Protein AF-A0A7W9MVB7-F1 (afdb_monomer_lite)

pLDDT: mean 80.75, std 17.67, range [24.3, 97.44]

InterPro domains:
  IPR011712 Signal transduction histidine kinase, subgroup 3, dimerisation and phosphoacceptor domain [PF07730] (460-493)

Radius of gyration: 47.75 Å; chains: 1; bounding box: 126×85×131 Å

Organism: NCBI:txid1540520

Foldseek 3Di:
DLVLLVLLVVLLVLLVVLLVLLVVLCVQQVHDCPVLVLLNCLLNVQSVLLNVLCVVPSPANLSSLSSVLSSLSSVVSSVVSVVVSVLSPNDDDDLLVCLLCQQLPLVNLLSLLQSLQCPDRRDGPDPVCPVLNVLLVVLSVVLSVLSSQDPQARDPPRRVDDRPDHHDDPVVVVVSVVSVVVNVVSSVVSNVSLVVCCVVDDPLRVLLSLLLLLLVLLVVLLVLQQLLCCLQPVHRDDRSVVSVSSSSNSNSVSSSCSSVDRPDPPSLVVSLVSVLVSVLSSVLSVQLSVQSVVLCVVPNSPDPVSNVVSVVVSVVVSVVVSVVSVVVSCVPRDQLLVLLLVLLVVQVVCVVVVNHDLLCNQVSNCVSNVWVPKFKFFDAPPDPATAGLVRHHDDDDWDFQDDPNDGGIIIDTPPSPSRNVSSPSSNVSSNVSNVVVNVVVVVVVVVVVVVVVVVVVVVVVVVVVVCCVVVVVVLVVLLVVLVVVLVVVVVVPDDDSPVSVLVSDPPVVVVVVVVVVPPPDDDDDDPDDDDDDDDDDDDDDDDDDDDDDDDDDDDDDD

Structure (mmCIF, N/CA/C/O backbone):
data_AF-A0A7W9MVB7-F1
#
_entry.id   AF-A0A7W9MVB7-F1
#
loop_
_atom_site.group_PDB
_atom_site.id
_atom_site.type_symbol
_atom_site.label_atom_id
_atom_site.label_alt_id
_atom_site.label_comp_id
_atom_site.label_asym_id
_atom_site.label_entity_id
_atom_site.label_seq_id
_atom_site.pdbx_PDB_ins_code
_atom_site.Cartn_x
_atom_site.Cartn_y
_atom_site.Cartn_z
_atom_site.occupancy
_atom_site.B_iso_or_equiv
_atom_site.auth_seq_id
_atom_site.auth_comp_id
_atom_site.auth_asym_id
_atom_site.auth_atom_id
_atom_site.pdbx_PDB_model_num
ATOM 1 N N . MET A 1 1 ? -18.226 20.638 -13.261 1.00 55.53 1 MET A N 1
ATOM 2 C CA . MET A 1 1 ? -17.568 20.115 -14.479 1.00 55.53 1 MET A CA 1
ATOM 3 C C . MET A 1 1 ? -17.072 18.697 -14.207 1.00 55.53 1 MET A C 1
ATOM 5 O O . MET A 1 1 ? -16.467 18.491 -13.164 1.00 55.53 1 MET A O 1
ATOM 9 N N . ARG A 1 2 ? -17.380 17.729 -15.085 1.00 82.00 2 ARG A N 1
ATOM 10 C CA . ARG A 1 2 ? -17.002 16.299 -14.972 1.00 82.00 2 ARG A CA 1
ATOM 11 C C . ARG A 1 2 ? -15.711 15.960 -15.741 1.00 82.00 2 ARG A C 1
ATOM 13 O O . ARG A 1 2 ? -15.520 14.825 -16.162 1.00 82.00 2 ARG A O 1
ATOM 20 N N . TRP A 1 3 ? -14.831 16.941 -15.945 1.00 90.12 3 TRP A N 1
ATOM 21 C CA . TRP A 1 3 ? -13.591 16.739 -16.699 1.00 90.12 3 TRP A CA 1
ATOM 22 C C . TRP A 1 3 ? -12.686 15.617 -16.136 1.00 90.12 3 TRP A C 1
ATOM 24 O O . TRP A 1 3 ? -12.119 14.901 -16.958 1.00 90.12 3 TRP A O 1
ATOM 34 N N . PRO A 1 4 ? -12.600 15.357 -14.804 1.00 91.12 4 PRO A N 1
ATOM 35 C CA . PRO A 1 4 ? -11.771 14.261 -14.292 1.00 91.12 4 PRO A CA 1
ATOM 36 C C . PRO A 1 4 ? -12.286 12.888 -14.725 1.00 91.12 4 PRO A C 1
ATOM 38 O O . PRO A 1 4 ? -11.505 11.998 -15.038 1.00 91.12 4 PRO A O 1
ATOM 41 N N . TRP A 1 5 ? -13.609 12.724 -14.797 1.00 92.25 5 TRP A N 1
ATOM 42 C CA . TRP A 1 5 ? -14.219 11.484 -15.269 1.00 92.25 5 TRP A CA 1
ATOM 43 C C . TRP A 1 5 ? -13.936 11.243 -16.756 1.00 92.25 5 TRP A C 1
ATOM 45 O O . TRP A 1 5 ? -13.545 10.141 -17.128 1.00 92.25 5 TRP A O 1
ATOM 55 N N . GLY A 1 6 ? -14.054 12.281 -17.593 1.00 93.00 6 GLY A N 1
ATOM 56 C CA . GLY A 1 6 ? -13.692 12.187 -19.012 1.00 93.00 6 GLY A CA 1
ATOM 57 C C . GLY A 1 6 ? -12.218 11.818 -19.215 1.00 93.00 6 GLY A C 1
ATOM 58 O O . GLY A 1 6 ? -11.915 10.935 -20.015 1.00 93.00 6 GLY A O 1
ATOM 59 N N . LEU A 1 7 ? -11.314 12.421 -18.431 1.00 94.06 7 LEU A N 1
ATOM 60 C CA . LEU A 1 7 ? -9.886 12.083 -18.440 1.00 94.06 7 LEU A CA 1
ATOM 61 C C . LEU A 1 7 ? -9.647 10.619 -18.039 1.00 94.06 7 LEU A C 1
ATOM 63 O O . LEU A 1 7 ? -8.871 9.928 -18.695 1.00 94.06 7 LEU A O 1
ATOM 67 N N . ALA A 1 8 ? -10.326 10.130 -16.997 1.00 95.38 8 ALA A N 1
ATOM 68 C CA . ALA A 1 8 ? -10.195 8.751 -16.531 1.00 95.38 8 ALA A CA 1
ATOM 69 C C . ALA A 1 8 ? -10.656 7.731 -17.587 1.00 95.38 8 ALA A C 1
ATOM 71 O O . ALA A 1 8 ? -9.977 6.733 -17.818 1.00 95.38 8 ALA A O 1
ATOM 72 N N . VAL A 1 9 ? -11.774 7.997 -18.272 1.00 96.06 9 VAL A N 1
ATOM 73 C CA . VAL A 1 9 ? -12.261 7.147 -19.373 1.00 96.06 9 VAL A CA 1
ATOM 74 C C . VAL A 1 9 ? -11.279 7.167 -20.544 1.00 96.06 9 VAL A C 1
ATOM 76 O O . VAL A 1 9 ? -10.880 6.106 -21.012 1.00 96.06 9 VAL A O 1
ATOM 79 N N . GLY A 1 10 ? -10.837 8.352 -20.978 1.00 96.00 10 GLY A N 1
ATOM 80 C CA . GLY A 1 10 ? -9.895 8.484 -22.093 1.00 96.00 10 GLY A CA 1
ATOM 81 C C . GLY A 1 10 ? -8.556 7.790 -21.829 1.00 96.00 10 GLY A C 1
ATOM 82 O O . GLY A 1 10 ? -8.069 7.042 -22.670 1.00 96.00 10 GLY A O 1
ATOM 83 N N . THR A 1 11 ? -7.991 7.966 -20.633 1.00 95.56 11 THR A N 1
ATOM 84 C CA . THR A 1 11 ? -6.738 7.297 -20.230 1.00 95.56 11 THR A CA 1
ATOM 85 C C . THR A 1 11 ? -6.905 5.786 -20.058 1.00 95.56 11 THR A C 1
ATOM 87 O O . THR A 1 11 ? -5.993 5.042 -20.398 1.00 95.56 11 THR A O 1
ATOM 90 N N . SER A 1 12 ? -8.069 5.303 -19.610 1.00 96.31 12 SER A N 1
ATOM 91 C CA . SER A 1 12 ? -8.345 3.858 -19.536 1.00 96.31 12 SER A CA 1
ATOM 92 C C . SER A 1 12 ? -8.486 3.221 -20.921 1.00 96.31 12 SER A C 1
ATOM 94 O O . SER A 1 12 ? -8.005 2.112 -21.138 1.00 96.31 12 SER A O 1
ATOM 96 N N . LEU A 1 13 ? -9.111 3.924 -21.872 1.00 97.31 13 LEU A N 1
ATOM 97 C CA . LEU A 1 13 ? -9.153 3.487 -23.269 1.00 97.31 13 LEU A CA 1
ATOM 98 C C . LEU A 1 13 ? -7.745 3.446 -23.863 1.00 97.31 13 LEU A C 1
ATOM 100 O O . LEU A 1 13 ? -7.401 2.453 -24.493 1.00 97.31 13 LEU A O 1
ATOM 104 N N . LEU A 1 14 ? -6.918 4.462 -23.582 1.00 96.75 14 LEU A N 1
ATOM 105 C CA . LEU A 1 14 ? -5.518 4.498 -24.004 1.00 96.75 14 LEU A CA 1
ATOM 106 C C . LEU A 1 14 ? -4.740 3.275 -23.495 1.00 96.75 14 LEU A C 1
ATOM 108 O O . LEU A 1 14 ? -4.077 2.616 -24.295 1.00 96.75 14 LEU A O 1
ATOM 112 N N . VAL A 1 15 ? -4.879 2.938 -22.204 1.00 97.44 15 VAL A N 1
ATOM 113 C CA . VAL A 1 15 ? -4.306 1.716 -21.609 1.00 97.44 15 VAL A CA 1
ATOM 114 C C . VAL A 1 15 ? -4.737 0.490 -22.404 1.00 97.44 15 VAL A C 1
ATOM 116 O O . VAL A 1 15 ? -3.882 -0.267 -22.849 1.00 97.44 15 VAL A O 1
ATOM 119 N N . ALA A 1 16 ? -6.040 0.309 -22.635 1.00 97.12 16 ALA A N 1
ATOM 120 C CA . ALA A 1 16 ? -6.545 -0.847 -23.370 1.00 97.12 16 ALA A CA 1
ATOM 121 C C . ALA A 1 16 ? -5.936 -0.944 -24.781 1.00 97.12 16 ALA A C 1
ATOM 123 O O . ALA A 1 16 ? -5.462 -2.011 -25.162 1.00 97.12 16 ALA A O 1
ATOM 124 N N . THR A 1 17 ? -5.864 0.164 -25.526 1.00 97.25 17 THR A N 1
ATOM 125 C CA . THR A 1 17 ? -5.210 0.188 -26.847 1.00 97.25 17 THR A CA 1
ATOM 126 C C . THR A 1 17 ? -3.721 -0.141 -26.788 1.00 97.25 17 THR A C 1
ATOM 128 O O . THR A 1 17 ? -3.251 -0.907 -27.624 1.00 97.25 17 THR A O 1
ATOM 131 N N . MET A 1 18 ? -2.977 0.388 -25.810 1.00 96.75 18 MET A N 1
ATOM 132 C CA . MET A 1 18 ? -1.547 0.094 -25.652 1.00 96.75 18 MET A CA 1
ATOM 133 C C . MET A 1 18 ? -1.307 -1.382 -25.325 1.00 96.75 18 MET A C 1
ATOM 135 O O . MET A 1 18 ? -0.406 -1.995 -25.891 1.00 96.75 18 MET A O 1
ATOM 139 N N . LEU A 1 19 ? -2.134 -1.972 -24.456 1.00 96.31 19 LEU A N 1
ATOM 140 C CA . LEU A 1 19 ? -2.012 -3.380 -24.080 1.00 96.31 19 LEU A CA 1
ATOM 141 C C . LEU A 1 19 ? -2.378 -4.321 -25.233 1.00 96.31 19 LEU A C 1
ATOM 143 O O . LEU A 1 19 ? -1.674 -5.300 -25.463 1.00 96.31 19 LEU A O 1
ATOM 147 N N . VAL A 1 20 ? -3.439 -4.014 -25.988 1.00 96.75 20 VAL A N 1
ATOM 148 C CA . VAL A 1 20 ? -3.816 -4.791 -27.181 1.00 96.75 20 VAL A CA 1
ATOM 149 C C . VAL A 1 20 ? -2.742 -4.675 -28.263 1.00 96.75 20 VAL A C 1
ATOM 151 O O . VAL A 1 20 ? -2.352 -5.688 -28.836 1.00 96.75 20 VAL A O 1
ATOM 154 N N . GLY A 1 21 ? -2.225 -3.467 -28.510 1.00 95.31 21 GLY A N 1
ATOM 155 C CA . GLY A 1 21 ? -1.154 -3.236 -29.480 1.00 95.31 21 GLY A CA 1
ATOM 156 C C . GLY A 1 21 ? 0.145 -3.955 -29.110 1.00 95.31 21 GLY A C 1
ATOM 157 O O . GLY A 1 21 ? 0.718 -4.641 -29.950 1.00 95.31 21 GLY A O 1
ATOM 158 N N . GLY A 1 22 ? 0.571 -3.866 -27.846 1.00 94.38 22 GLY A N 1
ATOM 159 C CA . GLY A 1 22 ? 1.747 -4.584 -27.347 1.00 94.38 22 GLY A CA 1
ATOM 160 C C . GLY A 1 22 ? 1.578 -6.104 -27.405 1.00 94.38 22 GLY A C 1
ATOM 161 O O . GLY A 1 22 ? 2.477 -6.804 -27.856 1.00 94.38 22 GLY A O 1
ATOM 162 N N . GLY A 1 23 ? 0.402 -6.623 -27.036 1.00 94.44 23 GLY A N 1
ATOM 163 C CA . GLY A 1 23 ? 0.100 -8.054 -27.129 1.00 94.44 23 GLY A CA 1
ATOM 164 C C . GLY A 1 23 ? 0.088 -8.573 -28.568 1.00 94.44 23 GLY A C 1
ATOM 165 O O . GLY A 1 23 ? 0.631 -9.639 -28.843 1.00 94.44 23 GLY A O 1
ATOM 166 N N . TRP A 1 24 ? -0.481 -7.806 -29.501 1.00 95.38 24 TRP A N 1
ATOM 167 C CA . TRP A 1 24 ? -0.430 -8.136 -30.925 1.00 95.38 24 TRP A CA 1
ATOM 168 C C . TRP A 1 24 ? 1.010 -8.147 -31.448 1.00 95.38 24 TRP A C 1
ATOM 170 O O . TRP A 1 24 ? 1.389 -9.073 -32.160 1.00 95.38 24 TRP A O 1
ATOM 180 N N . LEU A 1 25 ? 1.824 -7.164 -31.050 1.00 94.00 25 LEU A N 1
ATOM 181 C CA . LEU A 1 25 ? 3.214 -7.066 -31.485 1.00 94.00 25 LEU A CA 1
ATOM 182 C C . LEU A 1 25 ? 4.082 -8.211 -30.944 1.00 94.00 25 LEU A C 1
ATOM 184 O O . LEU A 1 25 ? 4.885 -8.755 -31.694 1.00 94.00 25 LEU A O 1
ATOM 188 N N . LEU A 1 26 ? 3.875 -8.627 -29.690 1.00 94.06 26 LEU A N 1
ATOM 189 C CA . LEU A 1 26 ? 4.528 -9.812 -29.118 1.00 94.06 26 LEU A CA 1
ATOM 190 C C . LEU A 1 26 ? 4.260 -11.073 -29.942 1.00 94.06 26 LEU A C 1
ATOM 192 O O . LEU A 1 26 ? 5.184 -11.834 -30.212 1.00 94.06 26 LEU A O 1
ATOM 196 N N . LEU A 1 27 ? 3.001 -11.281 -30.345 1.00 93.19 27 LEU A N 1
ATOM 197 C CA . LEU A 1 27 ? 2.604 -12.424 -31.169 1.00 93.19 27 LEU A CA 1
ATOM 198 C C . LEU A 1 27 ? 3.176 -12.326 -32.587 1.00 93.19 27 LEU A C 1
ATOM 200 O O . LEU A 1 27 ? 3.601 -13.331 -33.145 1.00 93.19 27 LEU A O 1
ATOM 204 N N . ALA A 1 28 ? 3.190 -11.126 -33.168 1.00 92.62 28 ALA A N 1
ATOM 205 C CA . ALA A 1 28 ? 3.712 -10.898 -34.512 1.00 92.62 28 ALA A CA 1
ATOM 206 C C . ALA A 1 28 ? 5.237 -11.075 -34.597 1.00 92.62 28 ALA A C 1
ATOM 208 O O . ALA A 1 28 ? 5.741 -11.476 -35.642 1.00 92.62 28 ALA A O 1
ATOM 209 N N . ALA A 1 29 ? 5.959 -10.772 -33.515 1.00 91.88 29 ALA A N 1
ATOM 210 C CA . ALA A 1 29 ? 7.416 -10.846 -33.443 1.00 91.88 29 ALA A CA 1
ATOM 211 C C . ALA A 1 29 ? 7.956 -12.136 -32.793 1.00 91.88 29 ALA A C 1
ATOM 213 O O . ALA A 1 29 ? 9.167 -12.255 -32.635 1.00 91.88 29 ALA A O 1
ATOM 214 N N . ASP A 1 30 ? 7.081 -13.080 -32.424 1.00 92.00 30 ASP A N 1
ATOM 215 C CA . ASP A 1 30 ? 7.424 -14.347 -31.753 1.00 92.00 30 ASP A CA 1
ATOM 216 C C . ASP A 1 30 ? 8.292 -14.161 -30.487 1.00 92.00 30 ASP A C 1
ATOM 218 O O . ASP A 1 30 ? 9.294 -14.837 -30.258 1.00 92.00 30 ASP A O 1
ATOM 222 N N . LEU A 1 31 ? 7.917 -13.178 -29.660 1.00 91.00 31 LEU A N 1
ATOM 223 C CA . LEU A 1 31 ? 8.665 -12.773 -28.467 1.00 91.00 31 LEU A CA 1
ATOM 224 C C . LEU A 1 31 ? 8.105 -13.400 -27.183 1.00 91.00 31 LEU A C 1
ATOM 226 O O . LEU A 1 31 ? 6.899 -13.612 -27.025 1.00 91.00 31 LEU A O 1
ATOM 230 N N . SER A 1 32 ? 8.971 -13.610 -26.187 1.00 89.62 32 SER A N 1
ATOM 231 C CA . SER A 1 32 ? 8.540 -14.071 -24.864 1.00 89.62 32 SER A CA 1
ATOM 232 C C . SER A 1 32 ? 7.741 -12.988 -24.125 1.00 89.62 32 SER A C 1
ATOM 234 O O . SER A 1 32 ? 8.264 -11.929 -23.790 1.00 89.62 32 SER A O 1
ATOM 236 N N . GLY A 1 33 ? 6.476 -13.265 -23.805 1.00 86.00 33 GLY A N 1
ATOM 237 C CA . GLY A 1 33 ? 5.560 -12.272 -23.225 1.00 86.00 33 GLY A CA 1
ATOM 238 C C . GLY A 1 33 ? 5.519 -12.186 -21.694 1.00 86.00 33 GLY A C 1
ATOM 239 O O . GLY A 1 33 ? 4.659 -11.488 -21.164 1.00 86.00 33 GLY A O 1
ATOM 240 N N . GLY A 1 34 ? 6.382 -12.898 -20.958 1.00 85.25 34 GLY A N 1
ATOM 241 C CA . GLY A 1 34 ? 6.262 -13.042 -19.497 1.00 85.25 34 GLY A CA 1
ATOM 242 C C . GLY A 1 34 ? 6.309 -11.714 -18.728 1.00 85.25 34 GLY A C 1
ATOM 243 O O . GLY A 1 34 ? 5.407 -11.413 -17.943 1.00 85.25 34 GLY A O 1
ATOM 244 N N . ALA A 1 35 ? 7.328 -10.889 -18.990 1.00 84.25 35 ALA A N 1
ATOM 245 C CA . ALA A 1 35 ? 7.481 -9.578 -18.352 1.00 84.25 35 ALA A CA 1
ATOM 246 C C . ALA A 1 35 ? 6.354 -8.608 -18.748 1.00 84.25 35 ALA A C 1
ATOM 248 O O . ALA A 1 35 ? 5.779 -7.928 -17.891 1.00 84.25 35 ALA A O 1
ATOM 249 N N . PHE A 1 36 ? 5.982 -8.601 -20.033 1.00 92.06 36 PHE A N 1
ATOM 250 C CA . PHE A 1 36 ? 4.872 -7.795 -20.533 1.00 92.06 36 PHE A CA 1
ATOM 251 C C . PHE A 1 36 ? 3.548 -8.181 -19.877 1.00 92.06 36 PHE A C 1
ATOM 253 O O . PHE A 1 36 ? 2.833 -7.298 -19.421 1.00 92.06 36 PHE A O 1
ATOM 260 N N . ALA A 1 37 ? 3.227 -9.472 -19.762 1.00 91.56 37 ALA A N 1
ATOM 261 C CA . ALA A 1 37 ? 1.985 -9.933 -19.147 1.00 91.56 37 ALA A CA 1
ATOM 262 C C . ALA A 1 37 ? 1.851 -9.454 -17.690 1.00 91.56 37 ALA A C 1
ATOM 264 O O . ALA A 1 37 ? 0.780 -8.996 -17.287 1.00 91.56 37 ALA A O 1
ATOM 265 N N . GLY A 1 38 ? 2.945 -9.491 -16.919 1.00 90.06 38 GLY A N 1
ATOM 266 C CA . GLY A 1 38 ? 2.981 -8.978 -15.548 1.00 90.06 38 GLY A CA 1
ATOM 267 C C . GLY A 1 38 ? 2.706 -7.473 -15.470 1.00 90.06 38 GLY A C 1
ATOM 268 O O . GLY A 1 38 ? 1.813 -7.039 -14.738 1.00 90.06 38 GLY A O 1
ATOM 269 N N . LEU A 1 39 ? 3.422 -6.665 -16.258 1.00 91.00 39 LEU A N 1
ATOM 270 C CA . LEU A 1 39 ? 3.223 -5.211 -16.287 1.00 91.00 39 LEU A CA 1
ATOM 271 C C . LEU A 1 39 ? 1.871 -4.808 -16.896 1.00 91.00 39 LEU A C 1
ATOM 273 O O . LEU A 1 39 ? 1.253 -3.855 -16.424 1.00 91.00 39 LEU A O 1
ATOM 277 N N . ALA A 1 40 ? 1.373 -5.548 -17.887 1.00 93.75 40 ALA A N 1
ATOM 278 C CA . ALA A 1 40 ? 0.058 -5.359 -18.490 1.00 93.75 40 ALA A CA 1
ATOM 279 C C . ALA A 1 40 ? -1.065 -5.609 -17.477 1.00 93.75 40 ALA A C 1
ATOM 281 O O . ALA A 1 40 ? -2.006 -4.816 -17.392 1.00 93.75 40 ALA A O 1
ATOM 282 N N . ALA A 1 41 ? -0.945 -6.662 -16.661 1.00 94.69 41 ALA A N 1
ATOM 283 C CA . ALA A 1 41 ? -1.879 -6.935 -15.573 1.00 94.69 41 ALA A CA 1
ATOM 284 C C . ALA A 1 41 ? -1.879 -5.801 -14.535 1.00 94.69 41 ALA A C 1
ATOM 286 O O . ALA A 1 41 ? -2.948 -5.354 -14.113 1.00 94.69 41 ALA A O 1
ATOM 287 N N . VAL A 1 42 ? -0.699 -5.282 -14.173 1.00 94.50 42 VAL A N 1
ATOM 288 C CA . VAL A 1 42 ? -0.571 -4.117 -13.282 1.00 94.50 42 VAL A CA 1
ATOM 289 C C . VAL A 1 42 ? -1.229 -2.882 -13.901 1.00 94.50 42 VAL A C 1
ATOM 291 O O . VAL A 1 42 ? -2.091 -2.271 -13.273 1.00 94.50 42 VAL A O 1
ATOM 294 N N . ALA A 1 43 ? -0.882 -2.530 -15.139 1.00 96.19 43 ALA A N 1
ATOM 295 C CA . ALA A 1 43 ? -1.422 -1.364 -15.832 1.00 96.19 43 ALA A CA 1
ATOM 296 C C . ALA A 1 43 ? -2.952 -1.418 -15.970 1.00 96.19 43 ALA A C 1
ATOM 298 O O . ALA A 1 43 ? -3.641 -0.447 -15.645 1.00 96.19 43 ALA A O 1
ATOM 299 N N . GLY A 1 44 ? -3.489 -2.568 -16.393 1.00 96.50 44 GLY A N 1
ATOM 300 C CA . GLY A 1 44 ? -4.926 -2.806 -16.501 1.00 96.50 44 GLY A CA 1
ATOM 301 C C . GLY A 1 44 ? -5.629 -2.740 -15.144 1.00 96.50 44 GLY A C 1
ATOM 302 O O . GLY A 1 44 ? -6.649 -2.064 -15.013 1.00 96.50 44 GLY A O 1
ATOM 303 N N . GLY A 1 45 ? -5.052 -3.358 -14.109 1.00 96.12 45 GLY A N 1
ATOM 304 C CA . GLY A 1 45 ? -5.572 -3.295 -12.741 1.00 96.12 45 GLY A CA 1
ATOM 305 C C . GLY A 1 45 ? -5.640 -1.863 -12.204 1.00 96.12 45 GLY A C 1
ATOM 306 O O . GLY A 1 45 ? -6.663 -1.456 -11.651 1.00 96.12 45 GLY A O 1
ATOM 307 N N . LEU A 1 46 ? -4.594 -1.063 -12.431 1.00 95.88 46 LEU A N 1
ATOM 308 C CA . LEU A 1 46 ? -4.554 0.351 -12.049 1.00 95.88 46 LEU A CA 1
ATOM 309 C C . LEU A 1 46 ? -5.572 1.201 -12.822 1.00 95.88 46 LEU A C 1
ATOM 311 O O . LEU A 1 46 ? -6.226 2.056 -12.223 1.00 95.88 46 LEU A O 1
ATOM 315 N N . ALA A 1 47 ? -5.756 0.945 -14.120 1.00 96.44 47 ALA A N 1
ATOM 316 C CA . ALA A 1 47 ? -6.775 1.615 -14.926 1.00 96.44 47 ALA A CA 1
ATOM 317 C C . ALA A 1 47 ? -8.195 1.300 -14.426 1.00 96.44 47 ALA A C 1
ATOM 319 O O . ALA A 1 47 ? -9.003 2.210 -14.236 1.00 96.44 47 ALA A O 1
ATOM 320 N N . VAL A 1 48 ? -8.486 0.031 -14.121 1.00 96.62 48 VAL A N 1
ATOM 321 C CA . VAL A 1 48 ? -9.776 -0.385 -13.548 1.00 96.62 48 VAL A CA 1
ATOM 322 C C . VAL A 1 48 ? -10.001 0.259 -12.179 1.00 96.62 48 VAL A C 1
ATOM 324 O O . VAL A 1 48 ? -11.064 0.837 -11.944 1.00 96.62 48 VAL A O 1
ATOM 327 N N . LEU A 1 49 ? -9.003 0.226 -11.289 1.00 95.06 49 LEU A N 1
ATOM 328 C CA . LEU A 1 49 ? -9.073 0.876 -9.976 1.00 95.06 49 LEU A CA 1
ATOM 329 C C . LEU A 1 49 ? -9.328 2.384 -10.102 1.00 95.06 49 LEU A C 1
ATOM 331 O O . LEU A 1 49 ? -10.217 2.918 -9.435 1.00 95.06 49 LEU A O 1
ATOM 335 N N . GLY A 1 50 ? -8.597 3.071 -10.982 1.00 94.81 50 GLY A N 1
ATOM 336 C CA . GLY A 1 50 ? -8.777 4.499 -11.229 1.00 94.81 50 GLY A CA 1
ATOM 337 C C . GLY A 1 50 ? -10.159 4.838 -11.792 1.00 94.81 50 GLY A C 1
ATOM 338 O O . GLY A 1 50 ? -10.790 5.794 -11.335 1.00 94.81 50 GLY A O 1
ATOM 339 N N . LEU A 1 51 ? -10.687 4.015 -12.704 1.00 95.44 51 LEU A N 1
ATOM 340 C CA . LEU A 1 51 ? -12.028 4.177 -13.264 1.00 95.44 51 LEU A CA 1
ATOM 341 C C . LEU A 1 51 ? -13.125 3.964 -12.208 1.00 95.44 51 LEU A C 1
ATOM 343 O O . LEU A 1 51 ? -14.098 4.720 -12.175 1.00 95.44 51 LEU A O 1
ATOM 347 N N . LEU A 1 52 ? -12.961 2.984 -11.312 1.00 94.94 52 LEU A N 1
ATOM 348 C CA . LEU A 1 52 ? -13.869 2.755 -10.182 1.00 94.94 52 LEU A CA 1
ATOM 349 C C . LEU A 1 52 ? -13.897 3.960 -9.233 1.00 94.94 52 LEU A C 1
ATOM 351 O O . LEU A 1 52 ? -14.978 4.430 -8.863 1.00 94.94 52 LEU A O 1
ATOM 355 N N . VAL A 1 53 ? -12.724 4.501 -8.889 1.00 93.31 53 VAL A N 1
ATOM 356 C CA . VAL A 1 53 ? -12.600 5.712 -8.062 1.00 93.31 53 VAL A CA 1
ATOM 357 C C . VAL A 1 53 ? -13.240 6.915 -8.761 1.00 93.31 53 VAL A C 1
ATOM 359 O O . VAL A 1 53 ? -14.062 7.605 -8.159 1.00 93.31 53 VAL A O 1
ATOM 362 N N . ALA A 1 54 ? -12.945 7.137 -10.045 1.00 94.00 54 ALA A N 1
ATOM 363 C CA . ALA A 1 54 ? -13.505 8.241 -10.826 1.00 94.00 54 ALA A CA 1
ATOM 364 C C . ALA A 1 54 ? -15.027 8.125 -11.026 1.00 94.00 54 ALA A C 1
ATOM 366 O O . ALA A 1 54 ? -15.718 9.138 -11.121 1.00 94.00 54 ALA A O 1
ATOM 367 N N . ARG A 1 55 ? -15.578 6.905 -11.076 1.00 93.81 55 ARG A N 1
ATOM 368 C CA . ARG A 1 55 ? -17.029 6.673 -11.150 1.00 93.81 55 ARG A CA 1
ATOM 369 C C . ARG A 1 55 ? -17.724 7.009 -9.831 1.00 93.81 55 ARG A C 1
ATOM 371 O O . ARG A 1 55 ? -18.828 7.551 -9.862 1.00 93.81 55 ARG A O 1
ATOM 378 N N . ARG A 1 56 ? -17.098 6.695 -8.690 1.00 90.62 56 ARG A N 1
ATOM 379 C CA . ARG A 1 56 ? -17.658 6.958 -7.354 1.00 90.62 56 ARG A CA 1
ATOM 380 C C . ARG A 1 56 ? -17.521 8.429 -6.950 1.00 90.62 56 ARG A C 1
ATOM 382 O O . ARG A 1 56 ? -18.468 8.994 -6.413 1.00 90.62 56 ARG A O 1
ATOM 389 N N . GLU A 1 57 ? -16.397 9.067 -7.278 1.00 88.44 57 GLU A N 1
ATOM 390 C CA . GLU A 1 57 ? -16.145 10.493 -7.033 1.00 88.44 57 GLU A CA 1
ATOM 391 C C . GLU A 1 57 ? -15.786 11.263 -8.327 1.00 88.44 57 GLU A C 1
ATOM 393 O O . GLU A 1 57 ? -14.636 11.653 -8.533 1.00 88.44 57 GLU A O 1
ATOM 398 N N . PRO A 1 58 ? -16.761 11.591 -9.200 1.00 87.31 58 PRO A N 1
ATOM 399 C CA . PRO A 1 58 ? -16.502 12.152 -10.539 1.00 87.31 58 PRO A CA 1
ATOM 400 C C . PRO A 1 58 ? -15.938 13.581 -10.559 1.00 87.31 58 PRO A C 1
ATOM 402 O O . PRO A 1 58 ? -15.594 14.106 -11.620 1.00 87.31 58 PRO A O 1
ATOM 405 N N . ARG A 1 59 ? -15.891 14.248 -9.401 1.00 88.12 59 ARG A N 1
ATOM 406 C CA . ARG A 1 59 ? -15.274 15.574 -9.233 1.00 88.12 59 ARG A CA 1
ATOM 407 C C . ARG A 1 59 ? -13.834 15.488 -8.725 1.00 88.12 59 ARG A C 1
ATOM 409 O O . ARG A 1 59 ? -13.134 16.495 -8.782 1.00 88.12 59 ARG A O 1
ATOM 416 N N . ASN A 1 60 ? -13.412 14.331 -8.219 1.00 90.56 60 ASN A N 1
ATOM 417 C CA . ASN A 1 60 ? -12.098 14.141 -7.629 1.00 90.56 60 ASN A CA 1
ATOM 418 C C . ASN A 1 60 ? -11.086 13.744 -8.717 1.00 90.56 60 ASN A C 1
ATOM 420 O O . ASN A 1 60 ? -11.330 12.844 -9.518 1.00 90.56 60 ASN A O 1
ATOM 424 N N . VAL A 1 61 ? -9.945 14.434 -8.754 1.00 92.94 61 VAL A N 1
ATOM 425 C CA . VAL A 1 61 ? -8.884 14.222 -9.755 1.00 92.94 61 VAL A CA 1
ATOM 426 C C . VAL A 1 61 ? -8.086 12.943 -9.469 1.00 92.94 61 VAL A C 1
ATOM 428 O O . VAL A 1 61 ? -7.472 12.390 -10.376 1.00 92.94 61 VAL A O 1
ATOM 431 N N . VAL A 1 62 ? -8.142 12.425 -8.235 1.00 92.88 62 VAL A N 1
ATOM 432 C CA . VAL A 1 62 ? -7.399 11.229 -7.799 1.00 92.88 62 VAL A CA 1
ATOM 433 C C . VAL A 1 62 ? -7.683 10.014 -8.687 1.00 92.88 62 VAL A C 1
ATOM 435 O O . VAL A 1 62 ? -6.742 9.349 -9.108 1.00 92.88 62 VAL A O 1
ATOM 438 N N . GLY A 1 63 ? -8.948 9.760 -9.045 1.00 92.75 63 GLY A N 1
ATOM 439 C CA . GLY A 1 63 ? -9.300 8.638 -9.926 1.00 92.75 63 GLY A CA 1
ATOM 440 C C . GLY A 1 63 ? -8.635 8.729 -11.303 1.00 92.75 63 GLY A C 1
ATOM 441 O O . GLY A 1 63 ? -8.122 7.737 -11.806 1.00 92.75 63 GLY A O 1
ATOM 442 N N . ALA A 1 64 ? -8.557 9.935 -11.868 1.00 94.69 64 ALA A N 1
ATOM 443 C CA . ALA A 1 64 ? -7.914 10.173 -13.157 1.00 94.69 64 ALA A CA 1
ATOM 444 C C . ALA A 1 64 ? -6.375 10.121 -13.082 1.00 94.69 64 ALA A C 1
ATOM 446 O O . ALA A 1 64 ? -5.712 9.773 -14.053 1.00 94.69 64 ALA A O 1
ATOM 447 N N . MET A 1 65 ? -5.787 10.440 -11.925 1.00 94.56 65 MET A N 1
ATOM 448 C CA . MET A 1 65 ? -4.348 10.263 -11.699 1.00 94.56 65 MET A CA 1
ATOM 449 C C . MET A 1 65 ? -3.984 8.780 -11.591 1.00 94.56 65 MET A C 1
ATOM 451 O O . MET A 1 65 ? -2.963 8.371 -12.129 1.00 94.56 65 MET A O 1
ATOM 455 N N . LEU A 1 66 ? -4.829 7.954 -10.964 1.00 95.06 66 LEU A N 1
ATOM 456 C CA . LEU A 1 66 ? -4.627 6.500 -10.904 1.00 95.06 66 LEU A CA 1
ATOM 457 C C . LEU A 1 66 ? -4.661 5.855 -12.298 1.00 95.06 66 LEU A C 1
ATOM 459 O O . LEU A 1 66 ? -3.801 5.031 -12.608 1.00 95.06 66 LEU A O 1
ATOM 463 N N . THR A 1 67 ? -5.601 6.259 -13.160 1.00 96.31 67 THR A N 1
ATOM 464 C CA . THR A 1 67 ? -5.627 5.779 -14.551 1.00 96.31 67 THR A CA 1
ATOM 465 C C . THR A 1 67 ? -4.420 6.273 -15.346 1.00 96.31 67 THR A C 1
ATOM 467 O O . THR A 1 67 ? -3.914 5.534 -16.184 1.00 96.31 67 THR A O 1
ATOM 470 N N . LEU A 1 68 ? -3.906 7.474 -15.055 1.00 96.12 68 LEU A N 1
ATOM 471 C CA . LEU A 1 68 ? -2.673 7.987 -15.654 1.00 96.12 68 LEU A CA 1
ATOM 472 C C . LEU A 1 68 ? -1.429 7.193 -15.215 1.00 96.12 68 LEU A C 1
ATOM 474 O O . LEU A 1 68 ? -0.566 6.937 -16.050 1.00 96.12 68 LEU A O 1
ATOM 478 N N . VAL A 1 69 ? -1.351 6.746 -13.951 1.00 95.75 69 VAL A N 1
ATOM 479 C CA . VAL A 1 69 ? -0.297 5.806 -13.511 1.00 95.75 69 VAL A CA 1
ATOM 480 C C . VAL A 1 69 ? -0.388 4.516 -14.327 1.00 95.75 69 VAL A C 1
ATOM 482 O O . VAL A 1 69 ? 0.617 4.074 -14.874 1.00 95.75 69 VAL A O 1
ATOM 485 N N . GLY A 1 70 ? -1.590 3.946 -14.469 1.00 96.12 70 GLY A N 1
ATOM 486 C CA . GLY A 1 70 ? -1.813 2.758 -15.300 1.00 96.12 70 GLY A CA 1
ATOM 487 C C . 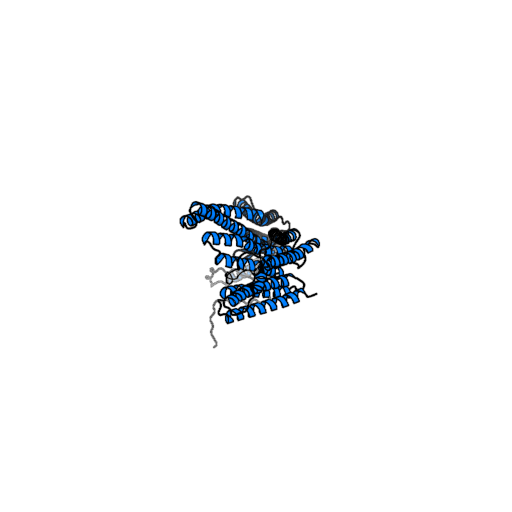GLY A 1 70 ? -1.404 2.963 -16.763 1.00 96.12 70 GLY A C 1
ATOM 488 O O . GLY A 1 70 ? -0.719 2.116 -17.327 1.00 96.12 70 GLY A O 1
ATOM 489 N N . ALA A 1 71 ? -1.750 4.109 -17.357 1.00 96.81 71 ALA A N 1
ATOM 490 C CA . ALA A 1 71 ? -1.369 4.473 -18.724 1.00 96.81 71 ALA A CA 1
ATOM 491 C C . ALA A 1 71 ? 0.144 4.555 -18.904 1.00 96.81 71 ALA A C 1
ATOM 493 O O . ALA A 1 71 ? 0.668 4.076 -19.905 1.00 96.81 71 ALA A O 1
ATOM 494 N N . LEU A 1 72 ? 0.855 5.107 -17.923 1.00 96.00 72 LEU A N 1
ATOM 495 C CA . LEU A 1 72 ? 2.302 5.180 -18.000 1.00 96.00 72 LEU A CA 1
ATOM 496 C C . LEU A 1 72 ? 2.959 3.804 -17.844 1.00 96.00 72 LEU A C 1
ATOM 498 O O . LEU A 1 72 ? 3.900 3.506 -18.569 1.00 96.00 72 LEU A O 1
ATOM 502 N N . VAL A 1 73 ? 2.449 2.943 -16.958 1.00 95.62 73 VAL A N 1
ATOM 503 C CA . VAL A 1 73 ? 2.938 1.557 -16.849 1.00 95.62 73 VAL A CA 1
ATOM 504 C C . VAL A 1 73 ? 2.678 0.786 -18.149 1.00 95.62 73 VAL A C 1
ATOM 506 O O . VAL A 1 73 ? 3.566 0.076 -18.612 1.00 95.62 73 VAL A O 1
ATOM 509 N N . ALA A 1 74 ? 1.510 0.967 -18.781 1.00 96.69 74 ALA A N 1
ATOM 510 C CA . ALA A 1 74 ? 1.210 0.380 -20.090 1.00 96.69 74 ALA A CA 1
ATOM 511 C C . ALA A 1 74 ? 2.152 0.895 -21.187 1.00 96.69 74 ALA A C 1
ATOM 513 O O . ALA A 1 74 ? 2.623 0.105 -22.001 1.00 96.69 74 ALA A O 1
ATOM 514 N N . TYR A 1 75 ? 2.451 2.197 -21.192 1.00 96.12 75 TYR A N 1
ATOM 515 C CA . TYR A 1 75 ? 3.412 2.794 -22.117 1.00 96.12 75 TYR A CA 1
ATOM 516 C C . TYR A 1 75 ? 4.812 2.207 -21.927 1.00 96.12 75 TYR A C 1
ATOM 518 O O . TYR A 1 75 ? 5.419 1.799 -22.910 1.00 96.12 75 TYR A O 1
ATOM 526 N N . LEU A 1 76 ? 5.306 2.112 -20.687 1.00 93.75 76 LEU A N 1
ATOM 527 C CA . LEU A 1 76 ? 6.621 1.530 -20.411 1.00 93.75 76 LEU A CA 1
ATOM 528 C C . LEU A 1 76 ? 6.676 0.066 -20.863 1.00 93.75 76 LEU A C 1
ATOM 530 O O . LEU A 1 76 ? 7.593 -0.305 -21.581 1.00 93.75 76 LEU A O 1
ATOM 534 N N . ALA A 1 77 ? 5.658 -0.737 -20.538 1.00 93.44 77 ALA A N 1
ATOM 535 C CA . ALA A 1 77 ? 5.587 -2.134 -20.965 1.00 93.44 77 ALA A CA 1
ATOM 536 C C . ALA A 1 77 ? 5.528 -2.285 -22.495 1.00 93.44 77 ALA A C 1
ATOM 538 O O . ALA A 1 77 ? 6.227 -3.117 -23.064 1.00 93.44 77 ALA A O 1
ATOM 539 N N . GLY A 1 78 ? 4.704 -1.477 -23.169 1.00 93.94 78 GLY A N 1
ATOM 540 C CA . GLY A 1 78 ? 4.581 -1.499 -24.627 1.00 93.94 78 GLY A CA 1
ATOM 541 C C . GLY A 1 78 ? 5.837 -0.994 -25.340 1.00 93.94 78 GLY A C 1
ATOM 542 O O . GLY A 1 78 ? 6.178 -1.511 -26.399 1.00 93.94 78 GLY A O 1
ATOM 543 N N . ARG A 1 79 ? 6.543 -0.022 -24.752 1.00 93.38 79 ARG A N 1
ATOM 544 C CA . ARG A 1 79 ? 7.819 0.492 -25.260 1.00 93.38 79 ARG A CA 1
ATOM 545 C C . ARG A 1 79 ? 8.893 -0.593 -25.265 1.00 93.38 79 ARG A C 1
ATOM 547 O O . ARG A 1 79 ? 9.557 -0.732 -26.284 1.00 93.38 79 ARG A O 1
ATOM 554 N N . GLU A 1 80 ? 9.028 -1.368 -24.185 1.00 91.38 80 GLU A N 1
ATOM 555 C CA . GLU A 1 80 ? 9.994 -2.480 -24.140 1.00 91.38 80 GLU A CA 1
ATOM 556 C C . GLU A 1 80 ? 9.698 -3.519 -25.234 1.00 91.38 80 GLU A C 1
ATOM 558 O O . GLU A 1 80 ? 10.575 -3.845 -26.025 1.00 91.38 80 GLU A O 1
ATOM 563 N N . VAL A 1 81 ? 8.431 -3.931 -25.386 1.00 93.81 81 VAL A N 1
ATOM 564 C CA . VAL A 1 81 ? 8.016 -4.842 -26.474 1.00 93.81 81 VAL A CA 1
ATOM 565 C C . VAL A 1 81 ? 8.337 -4.269 -27.854 1.00 93.81 81 VAL A C 1
ATOM 567 O O . VAL A 1 81 ? 8.742 -4.992 -28.763 1.00 93.81 81 VAL A O 1
ATOM 570 N N . TYR A 1 82 ? 8.139 -2.964 -28.036 1.00 93.19 82 TYR A N 1
ATOM 571 C CA . TYR A 1 82 ? 8.447 -2.298 -29.295 1.00 93.19 82 TYR A CA 1
ATOM 572 C C . TYR A 1 82 ? 9.955 -2.304 -29.584 1.00 93.19 82 TYR A C 1
ATOM 574 O O . TYR A 1 82 ? 10.353 -2.487 -30.734 1.00 93.19 82 TYR A O 1
ATOM 582 N N . TYR A 1 83 ? 10.795 -2.127 -28.562 1.00 93.50 83 TYR A N 1
ATOM 583 C CA . TYR A 1 83 ? 12.250 -2.212 -28.692 1.00 93.50 83 TYR A CA 1
ATOM 584 C C . TYR A 1 83 ? 12.712 -3.634 -29.021 1.00 93.50 83 TYR A C 1
ATOM 586 O O . TYR A 1 83 ? 13.521 -3.796 -29.934 1.00 93.50 83 TYR A O 1
ATOM 594 N N . ASP A 1 84 ? 12.134 -4.650 -28.379 1.00 92.25 84 ASP A N 1
ATOM 595 C CA . ASP A 1 84 ? 12.388 -6.060 -28.697 1.00 92.25 84 ASP A CA 1
ATOM 596 C C . ASP A 1 84 ? 12.009 -6.392 -30.148 1.00 92.25 84 ASP A C 1
ATOM 598 O O . ASP A 1 84 ? 12.801 -6.964 -30.898 1.00 92.25 84 ASP A O 1
ATOM 602 N N . ALA A 1 85 ? 10.828 -5.961 -30.596 1.00 92.69 85 ALA A N 1
ATOM 603 C CA . ALA A 1 85 ? 10.374 -6.194 -31.966 1.00 92.69 85 ALA A CA 1
ATOM 604 C C . ALA A 1 85 ? 11.234 -5.455 -33.009 1.00 92.69 85 ALA A C 1
ATOM 606 O O . ALA A 1 85 ? 11.470 -5.970 -34.106 1.00 92.69 85 ALA A O 1
ATOM 607 N N . ALA A 1 86 ? 11.722 -4.256 -32.679 1.00 92.50 86 ALA A N 1
ATOM 608 C CA . ALA A 1 86 ? 12.640 -3.506 -33.531 1.00 92.50 86 ALA A CA 1
ATOM 609 C C . ALA A 1 86 ? 14.026 -4.165 -33.612 1.00 92.50 86 ALA A C 1
ATOM 611 O O . ALA A 1 86 ? 14.626 -4.178 -34.686 1.00 92.50 86 ALA A O 1
ATOM 612 N N . ALA A 1 87 ? 14.517 -4.754 -32.518 1.00 91.31 87 ALA A N 1
ATOM 613 C CA . ALA A 1 87 ? 15.792 -5.469 -32.495 1.00 91.31 87 ALA A CA 1
ATOM 614 C C . ALA A 1 87 ? 15.785 -6.713 -33.404 1.00 91.31 87 ALA A C 1
ATOM 616 O O . ALA A 1 87 ? 16.793 -7.009 -34.043 1.00 91.31 87 ALA A O 1
ATOM 617 N N . VAL A 1 88 ? 14.638 -7.395 -33.523 1.00 90.69 88 VAL A N 1
ATOM 618 C CA . VAL A 1 88 ? 14.437 -8.544 -34.433 1.00 90.69 88 VAL A CA 1
ATOM 619 C C . VAL A 1 88 ? 14.078 -8.100 -35.868 1.00 90.69 88 VAL A C 1
ATOM 621 O O . VAL A 1 88 ? 14.015 -8.913 -36.786 1.00 90.69 88 VAL A O 1
ATOM 624 N N . GLY A 1 89 ? 13.893 -6.797 -36.103 1.00 88.38 89 GLY A N 1
ATOM 625 C CA . GLY A 1 89 ? 13.647 -6.230 -37.434 1.00 88.38 89 GLY A CA 1
ATOM 626 C C . GLY A 1 89 ? 12.195 -6.306 -37.914 1.00 88.38 89 GLY A C 1
ATOM 627 O O . GLY A 1 89 ? 11.933 -6.102 -39.097 1.00 88.38 89 GLY A O 1
ATOM 628 N N . VAL A 1 90 ? 11.241 -6.569 -37.015 1.00 90.12 90 VAL A N 1
ATOM 629 C CA . VAL A 1 90 ? 9.805 -6.667 -37.340 1.00 90.12 90 VAL A CA 1
ATOM 630 C C . VAL A 1 90 ? 9.185 -5.288 -37.570 1.00 90.12 90 VAL A C 1
ATOM 632 O O . VAL A 1 90 ? 8.250 -5.144 -38.358 1.00 90.12 90 VAL A O 1
ATOM 635 N N . VAL A 1 91 ? 9.707 -4.256 -36.899 1.00 91.00 91 VAL A N 1
ATOM 636 C CA . VAL A 1 91 ? 9.177 -2.889 -36.965 1.00 91.00 91 VAL A CA 1
ATOM 637 C C . VAL A 1 91 ? 10.300 -1.892 -37.257 1.00 91.00 91 VAL A C 1
ATOM 639 O O . VAL A 1 91 ? 11.357 -1.970 -36.628 1.00 91.00 91 VAL A O 1
ATOM 642 N N . PRO A 1 92 ? 10.099 -0.919 -38.167 1.00 90.31 92 PRO A N 1
ATOM 643 C CA . PRO A 1 92 ? 11.071 0.145 -38.373 1.00 90.31 92 PRO A CA 1
ATOM 644 C C . PRO A 1 92 ? 11.138 1.066 -37.145 1.00 90.31 92 PRO A C 1
ATOM 646 O O . PRO A 1 92 ? 10.116 1.549 -36.647 1.00 90.31 92 PRO A O 1
ATOM 649 N N . LEU A 1 93 ? 12.354 1.353 -36.678 1.00 90.50 93 LEU A N 1
ATOM 650 C CA . LEU A 1 93 ? 12.594 2.254 -35.553 1.00 90.50 93 LEU A CA 1
ATOM 651 C C . LEU A 1 93 ? 13.833 3.117 -35.802 1.00 90.50 93 LEU A C 1
ATOM 653 O O . LEU A 1 93 ? 14.930 2.611 -36.023 1.00 90.50 93 LEU A O 1
ATOM 657 N N . ASP A 1 94 ? 13.657 4.437 -35.756 1.00 92.44 94 ASP A N 1
ATOM 658 C CA . ASP A 1 94 ? 14.769 5.384 -35.835 1.00 92.44 94 ASP A CA 1
ATOM 659 C C . ASP A 1 94 ? 15.420 5.534 -34.452 1.00 92.44 94 ASP A C 1
ATOM 661 O O . ASP A 1 94 ? 14.757 5.870 -33.467 1.00 92.44 94 ASP A O 1
ATOM 665 N N . ARG A 1 95 ? 16.745 5.367 -34.388 1.00 91.44 95 ARG A N 1
ATOM 666 C CA . ARG A 1 95 ? 17.578 5.631 -33.202 1.00 91.44 95 ARG A CA 1
ATOM 667 C C . ARG A 1 95 ? 17.330 7.001 -32.559 1.00 91.44 95 ARG A C 1
ATOM 669 O O . ARG A 1 95 ? 17.493 7.144 -31.351 1.00 91.44 95 ARG A O 1
ATOM 676 N N . ARG A 1 96 ? 16.932 8.017 -33.337 1.00 93.12 96 ARG A N 1
ATOM 677 C CA . ARG A 1 96 ? 16.556 9.342 -32.812 1.00 93.12 96 ARG A CA 1
ATOM 678 C C . ARG A 1 96 ? 15.333 9.249 -31.915 1.00 93.12 96 ARG A C 1
ATOM 680 O O . ARG A 1 96 ? 15.334 9.856 -30.852 1.00 93.12 96 ARG A O 1
ATOM 687 N N . VAL A 1 97 ? 14.325 8.481 -32.320 1.00 92.50 97 VAL A N 1
ATOM 688 C CA . VAL A 1 97 ? 13.103 8.264 -31.537 1.00 92.50 97 VAL A CA 1
ATOM 689 C C . VAL A 1 97 ? 13.430 7.492 -30.261 1.00 92.50 97 VAL A C 1
ATOM 691 O O . VAL A 1 97 ? 12.994 7.902 -29.191 1.00 92.50 97 VAL A O 1
ATOM 694 N N . VAL A 1 98 ? 14.273 6.456 -30.347 1.00 92.75 98 VAL A N 1
ATOM 695 C CA . VAL A 1 98 ? 14.735 5.698 -29.168 1.00 92.75 98 VAL A CA 1
ATOM 696 C C . VAL A 1 98 ? 15.399 6.617 -28.149 1.00 92.75 98 VAL A C 1
ATOM 698 O O . VAL A 1 98 ? 15.016 6.602 -26.984 1.00 92.75 98 VAL A O 1
ATOM 701 N N . ALA A 1 99 ? 16.319 7.486 -28.584 1.00 92.44 99 ALA A N 1
ATOM 702 C CA . ALA A 1 99 ? 16.984 8.437 -27.692 1.00 92.44 99 ALA A CA 1
ATOM 703 C C . ALA A 1 99 ? 15.987 9.336 -26.939 1.00 92.44 99 ALA A C 1
ATOM 705 O O . ALA A 1 99 ? 16.167 9.595 -25.755 1.00 92.44 99 ALA A O 1
ATOM 706 N N . TRP A 1 100 ? 14.907 9.768 -27.593 1.00 92.25 100 TRP A N 1
ATOM 707 C CA . TRP A 1 100 ? 13.870 10.573 -26.946 1.00 92.25 100 TRP A CA 1
ATOM 708 C C . TRP A 1 100 ? 12.957 9.779 -26.012 1.00 92.25 100 TRP A C 1
ATOM 710 O O . TRP A 1 100 ? 12.443 10.369 -25.067 1.00 92.25 100 TRP A O 1
ATOM 720 N N . LEU A 1 101 ? 12.720 8.490 -26.261 1.00 91.38 101 LEU A N 1
ATOM 721 C CA . LEU A 1 101 ? 11.751 7.682 -25.510 1.00 91.38 101 LEU A CA 1
ATOM 722 C C . LEU A 1 101 ? 12.380 6.819 -24.413 1.00 91.38 101 LEU A C 1
ATOM 724 O O . LEU A 1 101 ? 11.679 6.412 -23.490 1.00 91.38 101 LEU A O 1
ATOM 728 N N . GLU A 1 102 ? 13.673 6.514 -24.481 1.00 86.81 102 GLU A N 1
ATOM 729 C CA . GLU A 1 102 ? 14.364 5.643 -23.520 1.00 86.81 102 GLU A CA 1
ATOM 730 C C . GLU A 1 102 ? 14.324 6.202 -22.088 1.00 86.81 102 GLU A C 1
ATOM 732 O O . GLU A 1 102 ? 14.011 5.483 -21.139 1.00 86.81 102 GLU A O 1
ATOM 737 N N . GLU A 1 103 ? 14.481 7.513 -21.932 1.00 86.75 103 GLU A N 1
ATOM 738 C CA . GLU A 1 103 ? 14.506 8.184 -20.625 1.00 86.75 103 GLU A CA 1
ATOM 739 C C . GLU A 1 103 ? 13.105 8.580 -20.118 1.00 86.75 103 GLU A C 1
ATOM 741 O O . GLU A 1 103 ? 12.936 9.513 -19.343 1.00 86.75 103 GLU A O 1
ATOM 746 N N . SER A 1 104 ? 12.038 7.911 -20.565 1.00 90.44 104 SER A N 1
ATOM 747 C CA . SER A 1 104 ? 10.661 8.250 -20.158 1.00 90.44 104 SER A CA 1
ATOM 748 C C . SER A 1 104 ? 10.230 7.721 -18.781 1.00 90.44 104 SER A C 1
ATOM 750 O O . SER A 1 104 ? 9.128 8.036 -18.327 1.00 90.44 104 SER A O 1
ATOM 752 N N . GLY A 1 105 ? 11.064 6.939 -18.086 1.00 87.69 105 GLY A N 1
ATOM 753 C CA . GLY A 1 105 ? 10.722 6.367 -16.774 1.00 87.69 105 GLY A CA 1
ATOM 754 C C . GLY A 1 105 ? 10.421 7.424 -15.703 1.00 87.69 105 GLY A C 1
ATOM 755 O O . GLY A 1 105 ? 9.584 7.211 -14.822 1.00 87.69 105 GLY A O 1
ATOM 756 N N . TRP A 1 106 ? 11.029 8.609 -15.814 1.00 90.25 106 TRP A N 1
ATOM 757 C CA . TRP A 1 106 ? 10.897 9.675 -14.819 1.00 90.25 106 TRP A CA 1
ATOM 758 C C . TRP A 1 106 ? 9.478 10.249 -14.699 1.00 90.25 106 TRP A C 1
ATOM 760 O O . TRP A 1 106 ? 9.089 10.734 -13.631 1.00 90.25 106 TRP A O 1
ATOM 770 N N . TRP A 1 107 ? 8.661 10.125 -15.752 1.00 94.56 107 TRP A N 1
ATOM 771 C CA . TRP A 1 107 ? 7.251 10.524 -15.725 1.00 94.56 107 TRP A CA 1
ATOM 772 C C . TRP A 1 107 ? 6.442 9.760 -14.673 1.00 94.56 107 TRP A C 1
ATOM 774 O O . TRP A 1 107 ? 5.427 10.269 -14.196 1.00 94.56 107 TRP A O 1
ATOM 784 N N . LEU A 1 108 ? 6.907 8.586 -14.233 1.00 92.12 108 LEU A N 1
ATOM 785 C CA . LEU A 1 108 ? 6.229 7.817 -13.193 1.00 92.12 108 LEU A CA 1
ATOM 786 C C . LEU A 1 108 ? 6.338 8.530 -11.851 1.00 92.12 108 LEU A C 1
ATOM 788 O O . LEU A 1 108 ? 5.340 8.665 -11.144 1.00 92.12 108 LEU A O 1
ATOM 792 N N . PHE A 1 109 ? 7.509 9.094 -11.550 1.00 91.56 109 PHE A N 1
ATOM 793 C CA . PHE A 1 109 ? 7.693 9.934 -10.370 1.00 91.56 109 PHE A CA 1
ATOM 794 C C . PHE A 1 109 ? 6.860 11.212 -10.454 1.00 91.56 109 PHE A C 1
ATOM 796 O O . PHE A 1 109 ? 6.302 11.619 -9.439 1.00 91.56 109 PHE A O 1
ATOM 803 N N . VAL A 1 110 ? 6.708 11.812 -11.643 1.00 94.94 110 VAL A N 1
ATOM 804 C CA . VAL A 1 110 ? 5.830 12.980 -11.841 1.00 94.94 110 VAL A CA 1
ATOM 805 C C . VAL A 1 110 ? 4.390 12.628 -11.478 1.00 94.94 110 VAL A C 1
ATOM 807 O O . VAL A 1 110 ? 3.795 13.290 -10.630 1.00 94.94 110 VAL A O 1
ATOM 810 N N . VAL A 1 111 ? 3.823 11.577 -12.076 1.00 94.69 111 VAL A N 1
ATOM 811 C CA . VAL A 1 111 ? 2.415 11.213 -11.856 1.00 94.69 111 VAL A CA 1
ATOM 812 C C . VAL A 1 111 ? 2.177 10.763 -10.413 1.00 94.69 111 VAL A C 1
ATOM 814 O O . VAL A 1 111 ? 1.183 11.169 -9.810 1.00 94.69 111 VAL A O 1
ATOM 817 N N . VAL A 1 112 ? 3.097 10.000 -9.815 1.00 92.00 112 VAL A N 1
ATOM 818 C CA . VAL A 1 112 ? 3.011 9.612 -8.397 1.00 92.00 112 VAL A CA 1
ATOM 819 C C . VAL A 1 112 ? 3.120 10.837 -7.484 1.00 92.00 112 VAL A C 1
ATOM 821 O O . VAL A 1 112 ? 2.321 10.976 -6.561 1.00 92.00 112 VAL A O 1
ATOM 824 N N . ALA A 1 113 ? 4.032 11.775 -7.744 1.00 93.19 113 ALA A N 1
ATOM 825 C CA . ALA A 1 113 ? 4.142 13.007 -6.963 1.00 93.19 113 ALA A CA 1
ATOM 826 C C . ALA A 1 113 ? 2.883 13.881 -7.086 1.00 93.19 113 ALA A C 1
ATOM 828 O O . ALA A 1 113 ? 2.409 14.424 -6.086 1.00 93.19 113 ALA A O 1
ATOM 829 N N . LEU A 1 114 ? 2.288 13.976 -8.281 1.00 94.25 114 LEU A N 1
ATOM 830 C CA . LEU A 1 114 ? 0.999 14.640 -8.482 1.00 94.25 114 LEU A CA 1
ATOM 831 C C . LEU A 1 114 ? -0.118 13.927 -7.709 1.00 94.25 114 LEU A C 1
ATOM 833 O O . LEU A 1 114 ? -0.894 14.586 -7.018 1.00 94.25 114 LEU A O 1
ATOM 837 N N . LEU A 1 115 ? -0.169 12.595 -7.749 1.00 93.56 115 LEU A N 1
ATOM 838 C CA . LEU A 1 115 ? -1.117 11.806 -6.963 1.00 93.56 115 LEU A CA 1
ATOM 839 C C . LEU A 1 115 ? -0.992 12.133 -5.466 1.00 93.56 115 LEU A C 1
ATOM 841 O O . LEU A 1 115 ? -1.997 12.469 -4.846 1.00 93.56 115 LEU A O 1
ATOM 845 N N . LEU A 1 116 ? 0.225 12.135 -4.906 1.00 92.44 116 LEU A N 1
ATOM 846 C CA . LEU A 1 116 ? 0.489 12.501 -3.504 1.00 92.44 116 LEU A CA 1
ATOM 847 C C . LEU A 1 116 ? 0.055 13.936 -3.178 1.00 92.44 116 LEU A C 1
ATOM 849 O O . LEU A 1 116 ? -0.497 14.200 -2.110 1.00 92.44 116 LEU A O 1
ATOM 853 N N . LEU A 1 117 ? 0.288 14.867 -4.104 1.00 92.62 117 LEU A N 1
ATOM 854 C CA . LEU A 1 117 ? -0.006 16.280 -3.914 1.00 92.62 117 LEU A CA 1
ATOM 855 C C . LEU A 1 117 ? -1.512 16.575 -3.921 1.00 92.62 117 LEU A C 1
ATOM 857 O O . LEU A 1 117 ? -1.966 17.435 -3.163 1.00 92.62 117 LEU A O 1
ATOM 861 N N . TYR A 1 118 ? -2.281 15.892 -4.772 1.00 92.12 118 TYR A N 1
ATOM 862 C CA . TYR A 1 118 ? -3.731 16.074 -4.898 1.00 92.12 118 TYR A CA 1
ATOM 863 C C . TYR A 1 118 ? -4.538 15.162 -3.964 1.00 92.12 118 TYR A C 1
ATOM 865 O O . TYR A 1 118 ? -5.686 15.482 -3.655 1.00 92.12 118 TYR A O 1
ATOM 873 N N . PHE A 1 119 ? -3.960 14.070 -3.469 1.00 90.62 119 PHE A N 1
ATOM 874 C CA . PHE A 1 119 ? -4.601 13.182 -2.505 1.00 90.62 119 PHE A CA 1
ATOM 875 C C . PHE A 1 119 ? -4.847 13.874 -1.143 1.00 90.62 119 PHE A C 1
ATOM 877 O O . PHE A 1 119 ? -4.002 14.651 -0.682 1.00 90.62 119 PHE A O 1
ATOM 884 N N . PRO A 1 120 ? -5.972 13.602 -0.446 1.00 87.94 120 PRO A N 1
ATOM 885 C CA . PRO A 1 120 ? -7.107 12.756 -0.851 1.00 87.94 120 PRO A CA 1
ATOM 886 C C . PRO A 1 120 ? -8.254 13.499 -1.564 1.00 87.94 120 PRO A C 1
ATOM 888 O O . PRO A 1 120 ? -9.003 12.901 -2.331 1.00 87.94 120 PRO A O 1
ATOM 891 N N . GLU A 1 121 ? -8.390 14.807 -1.344 1.00 84.38 121 GLU A N 1
ATOM 892 C CA . GLU A 1 121 ? -9.576 15.589 -1.744 1.00 84.38 121 GLU A CA 1
ATOM 893 C C . GLU A 1 121 ? -9.527 16.143 -3.182 1.00 84.38 121 GLU A C 1
ATOM 895 O O . GLU A 1 121 ? -10.442 16.843 -3.619 1.00 84.38 121 GLU A O 1
ATOM 900 N N . GLY A 1 122 ? -8.437 15.912 -3.917 1.00 85.31 122 GLY A N 1
ATOM 901 C CA . GLY A 1 122 ? -8.233 16.462 -5.259 1.00 85.31 122 GLY A CA 1
ATOM 902 C C . GLY A 1 122 ? -7.880 17.954 -5.270 1.00 85.31 122 GLY A C 1
ATOM 903 O O . GLY A 1 122 ? -8.071 18.629 -6.281 1.00 85.31 122 GLY A O 1
ATOM 904 N N . ARG A 1 123 ? -7.379 18.501 -4.156 1.00 89.56 123 ARG A N 1
ATOM 905 C CA . ARG A 1 123 ? -7.032 19.927 -3.997 1.00 89.56 123 ARG A CA 1
ATOM 906 C C . ARG A 1 123 ? -5.687 20.085 -3.320 1.00 89.56 123 ARG A C 1
ATOM 908 O O . ARG A 1 123 ? -5.392 19.321 -2.413 1.00 89.56 123 ARG A O 1
ATOM 915 N N . LEU A 1 124 ? -4.920 21.108 -3.692 1.00 90.19 124 LEU A N 1
ATOM 916 C CA . LEU A 1 124 ? -3.623 21.448 -3.086 1.00 90.19 124 LEU A CA 1
ATOM 917 C C . LEU A 1 124 ? -3.759 21.943 -1.632 1.00 90.19 124 LEU A C 1
ATOM 919 O O . LEU A 1 124 ? -4.793 22.492 -1.262 1.00 90.19 124 LEU A O 1
ATOM 923 N N . VAL A 1 125 ? -2.693 21.803 -0.831 1.00 88.38 125 VAL A N 1
ATOM 924 C CA . VAL A 1 125 ? -2.665 22.200 0.597 1.00 88.38 125 VAL A CA 1
ATOM 925 C C . VAL A 1 125 ? -2.910 23.700 0.793 1.00 88.38 125 VAL A C 1
ATOM 927 O O . VAL A 1 125 ? -3.583 24.108 1.736 1.00 88.38 125 VAL A O 1
ATOM 930 N N . SER A 1 126 ? -2.336 24.540 -0.071 1.00 88.94 126 SER A N 1
ATOM 931 C CA . SER A 1 126 ? -2.602 25.981 -0.112 1.00 88.94 126 SER A CA 1
ATOM 932 C C . SER A 1 126 ? -2.309 26.545 -1.510 1.00 88.94 126 SER A C 1
ATOM 934 O O . SER A 1 126 ? -1.658 25.870 -2.313 1.00 88.94 126 SER A O 1
ATOM 936 N N . PRO A 1 127 ? -2.735 27.782 -1.830 1.00 89.00 127 PRO A N 1
ATOM 937 C CA . PRO A 1 127 ? -2.505 28.384 -3.146 1.00 89.00 127 PRO A CA 1
ATOM 938 C C . PRO A 1 127 ? -1.023 28.480 -3.537 1.00 89.00 127 PRO A C 1
ATOM 940 O O . PRO A 1 127 ? -0.694 28.384 -4.716 1.00 89.00 127 PRO A O 1
ATOM 943 N N . ARG A 1 128 ? -0.123 28.602 -2.550 1.00 90.44 128 ARG A N 1
ATOM 944 C CA . ARG A 1 128 ? 1.333 28.667 -2.765 1.00 90.44 128 ARG A CA 1
ATOM 945 C C . ARG A 1 128 ? 1.909 27.371 -3.343 1.00 90.44 128 ARG A C 1
ATOM 947 O O . ARG A 1 128 ? 2.942 27.409 -3.993 1.00 90.44 128 ARG A O 1
ATOM 954 N N . TRP A 1 129 ? 1.223 26.239 -3.174 1.00 91.25 129 TRP A N 1
ATOM 955 C CA . TRP A 1 129 ? 1.659 24.939 -3.696 1.00 91.25 129 TRP A CA 1
ATOM 956 C C . TRP A 1 129 ? 1.408 24.763 -5.198 1.00 91.25 129 TRP A C 1
ATOM 958 O O . TRP A 1 129 ? 1.804 23.744 -5.750 1.00 91.25 129 TRP A O 1
ATOM 968 N N . ARG A 1 130 ? 0.786 25.736 -5.882 1.00 92.12 130 ARG A N 1
ATOM 969 C CA . ARG A 1 130 ? 0.533 25.677 -7.336 1.00 92.12 130 ARG A CA 1
ATOM 970 C C . ARG A 1 130 ? 1.808 25.646 -8.183 1.00 92.12 130 ARG A C 1
ATOM 972 O O . ARG A 1 130 ? 1.755 25.173 -9.311 1.00 92.12 130 ARG A O 1
ATOM 979 N N . VAL A 1 131 ? 2.938 26.095 -7.635 1.00 94.56 131 VAL A N 1
ATOM 980 C CA . VAL A 1 131 ? 4.241 26.051 -8.321 1.00 94.56 131 VAL A CA 1
ATOM 981 C C . VAL A 1 131 ? 4.835 24.643 -8.380 1.00 94.56 131 VAL A C 1
ATOM 983 O O . VAL A 1 131 ? 5.535 24.325 -9.331 1.00 94.56 131 VAL A O 1
ATOM 986 N N . VAL A 1 132 ? 4.525 23.779 -7.407 1.00 94.19 132 VAL A N 1
ATOM 987 C CA . VAL A 1 132 ? 5.072 22.414 -7.317 1.00 94.19 132 VAL A CA 1
ATOM 988 C C . VAL A 1 132 ? 4.640 21.515 -8.485 1.00 94.19 132 VAL A C 1
ATOM 990 O O . VAL A 1 132 ? 5.521 20.945 -9.121 1.00 94.19 132 VAL A O 1
ATOM 993 N N . PRO A 1 133 ? 3.340 21.382 -8.832 1.00 95.00 133 PRO A N 1
ATOM 994 C CA . PRO A 1 133 ? 2.928 20.526 -9.942 1.00 95.00 133 PRO A CA 1
ATOM 995 C C . PRO A 1 133 ? 3.433 21.062 -11.286 1.00 95.00 133 PRO A C 1
ATOM 997 O O . PRO A 1 133 ? 3.831 20.277 -12.139 1.00 95.00 133 PRO A O 1
ATOM 1000 N N . LEU A 1 134 ? 3.482 22.390 -11.454 1.00 96.12 134 LEU A N 1
ATOM 1001 C CA . LEU A 1 134 ? 4.060 23.014 -12.643 1.00 96.12 134 LEU A CA 1
ATOM 1002 C C . LEU A 1 134 ? 5.562 22.713 -12.750 1.00 96.12 134 LEU A C 1
ATOM 1004 O O . LEU A 1 134 ? 6.027 22.295 -13.804 1.00 96.12 134 LEU A O 1
ATOM 1008 N N . GLY A 1 135 ? 6.304 22.869 -11.651 1.00 96.38 135 GLY A N 1
ATOM 1009 C CA . GLY A 1 135 ? 7.729 22.555 -11.586 1.00 96.38 135 GLY A CA 1
ATOM 1010 C C . GLY A 1 135 ? 8.023 21.084 -11.877 1.00 96.38 135 GLY A C 1
ATOM 1011 O O . GLY A 1 135 ? 8.930 20.800 -12.648 1.00 96.38 135 GLY A O 1
ATOM 1012 N N . LEU A 1 136 ? 7.228 20.151 -11.341 1.00 96.25 136 LEU A N 1
ATOM 1013 C CA . LEU A 1 136 ? 7.376 18.717 -11.620 1.00 96.25 136 LEU A CA 1
ATOM 1014 C C . LEU A 1 136 ? 7.244 18.405 -13.116 1.00 96.25 136 LEU A C 1
ATOM 1016 O O . LEU A 1 136 ? 8.063 17.666 -13.655 1.00 96.25 136 LEU A O 1
ATOM 1020 N N . VAL A 1 137 ? 6.249 18.985 -13.793 1.00 96.38 137 VAL A N 1
ATOM 1021 C CA . VAL A 1 137 ? 6.031 18.762 -15.231 1.00 96.38 137 VAL A CA 1
ATOM 1022 C C . VAL A 1 137 ? 7.117 19.435 -16.072 1.00 96.38 137 VAL A C 1
ATOM 1024 O O . VAL A 1 137 ? 7.647 18.808 -16.984 1.00 96.38 137 VAL A O 1
ATOM 1027 N N . LEU A 1 138 ? 7.483 20.684 -15.765 1.00 97.31 138 LEU A N 1
ATOM 1028 C CA . LEU A 1 138 ? 8.503 21.420 -16.521 1.00 97.31 138 LEU A CA 1
ATOM 1029 C C . LEU A 1 138 ? 9.899 20.810 -16.359 1.00 97.31 138 LEU A C 1
ATOM 1031 O O . LEU A 1 138 ? 10.605 20.641 -17.349 1.00 97.31 138 LEU A O 1
ATOM 1035 N N . LEU A 1 139 ? 10.295 20.452 -15.134 1.00 96.44 139 LEU A N 1
ATOM 1036 C CA . LEU A 1 139 ? 11.587 19.810 -14.885 1.00 96.44 139 LEU A CA 1
ATOM 1037 C C . LEU A 1 139 ? 11.607 18.371 -15.408 1.00 96.44 139 LEU A C 1
ATOM 1039 O O . LEU A 1 139 ? 12.637 17.945 -15.916 1.00 96.44 139 LEU A O 1
ATOM 1043 N N . GLY A 1 140 ? 10.482 17.648 -15.355 1.00 94.62 140 GLY A N 1
ATOM 1044 C CA . GLY A 1 140 ? 10.341 16.339 -15.999 1.00 94.62 140 GLY A CA 1
ATOM 1045 C C . GLY A 1 140 ? 10.506 16.421 -17.520 1.00 94.62 140 GLY A C 1
ATOM 1046 O O . GLY A 1 140 ? 11.257 15.645 -18.103 1.00 94.62 140 GLY A O 1
ATOM 1047 N N . ALA A 1 141 ? 9.896 17.421 -18.163 1.00 95.75 141 ALA A N 1
ATOM 1048 C CA . ALA A 1 141 ? 10.090 17.679 -19.590 1.00 95.75 141 ALA A CA 1
ATOM 1049 C C . ALA A 1 141 ? 11.539 18.073 -19.914 1.00 95.75 141 ALA A C 1
ATOM 1051 O O . ALA A 1 141 ? 12.101 17.585 -20.891 1.00 95.75 141 ALA A O 1
ATOM 1052 N N . ALA A 1 142 ? 12.168 18.909 -19.082 1.00 95.38 142 ALA A N 1
ATOM 1053 C CA . ALA A 1 142 ? 13.579 19.252 -19.232 1.00 95.38 142 ALA A CA 1
ATOM 1054 C C . ALA A 1 142 ? 14.480 18.012 -19.104 1.00 95.38 142 ALA A C 1
ATOM 1056 O O . ALA A 1 142 ? 15.391 17.843 -19.909 1.00 95.38 142 ALA A 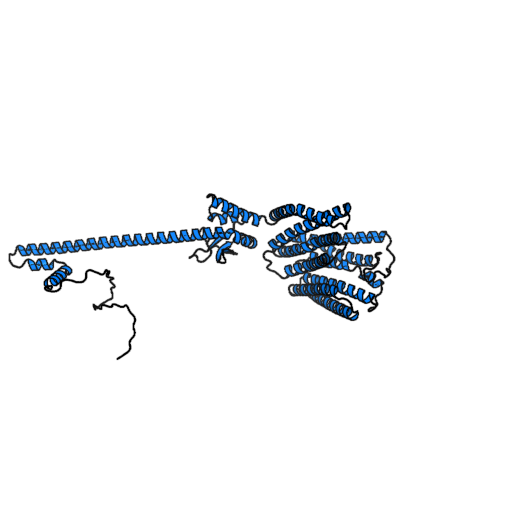O 1
ATOM 1057 N N . GLN A 1 143 ? 14.196 17.119 -18.150 1.00 94.12 143 GLN A N 1
ATOM 1058 C CA . GLN A 1 143 ? 14.905 15.844 -18.012 1.00 94.12 143 GLN A CA 1
ATOM 1059 C C . GLN A 1 143 ? 14.719 14.938 -19.225 1.00 94.12 143 GLN A C 1
ATOM 1061 O O . GLN A 1 143 ? 15.695 14.363 -19.689 1.00 94.12 143 GLN A O 1
ATOM 1066 N N . GLN A 1 144 ? 13.519 14.882 -19.810 1.00 94.62 144 GLN A N 1
ATOM 1067 C CA . GLN A 1 144 ? 13.302 14.139 -21.053 1.00 94.62 144 GLN A CA 1
ATOM 1068 C C . GLN A 1 144 ? 14.202 14.649 -22.187 1.00 94.62 144 GLN A C 1
ATOM 1070 O O . GLN A 1 144 ? 14.783 13.859 -22.927 1.00 94.62 144 GLN A O 1
ATOM 1075 N N . VAL A 1 145 ? 14.330 15.975 -22.312 1.00 94.69 145 VAL A N 1
ATOM 1076 C CA . VAL A 1 145 ? 15.193 16.604 -23.319 1.00 94.69 145 VAL A CA 1
ATOM 1077 C C . VAL A 1 145 ? 16.660 16.283 -23.048 1.00 94.69 145 VAL A C 1
ATOM 1079 O O . VAL A 1 145 ? 17.360 15.881 -23.969 1.00 94.69 145 VAL A O 1
ATOM 1082 N N . PHE A 1 146 ? 17.135 16.431 -21.807 1.00 94.44 146 PHE A N 1
ATOM 1083 C CA . PHE A 1 146 ? 18.525 16.119 -21.457 1.00 94.44 146 PHE A CA 1
ATOM 1084 C C . PHE A 1 146 ? 18.859 14.636 -21.647 1.00 94.44 146 PHE A C 1
ATOM 1086 O O . PHE A 1 146 ? 19.931 14.325 -22.165 1.00 94.44 146 PHE A O 1
ATOM 1093 N N . GLY A 1 147 ? 17.931 13.742 -21.301 1.00 91.31 147 GLY A N 1
ATOM 1094 C CA . GLY A 1 147 ? 18.069 12.298 -21.466 1.00 91.31 147 GLY A CA 1
ATOM 1095 C C . GLY A 1 147 ? 18.316 11.870 -22.915 1.00 91.31 147 GLY A C 1
ATOM 1096 O O . GLY A 1 147 ? 19.107 10.965 -23.163 1.00 91.31 147 GLY A O 1
ATOM 1097 N N . ALA A 1 148 ? 17.758 12.593 -23.894 1.00 93.06 148 ALA A N 1
ATOM 1098 C CA . ALA A 1 148 ? 18.032 12.326 -25.307 1.00 93.06 148 ALA A CA 1
ATOM 1099 C C . ALA A 1 148 ? 19.520 12.485 -25.679 1.00 93.06 148 ALA A C 1
ATOM 1101 O O . ALA A 1 148 ? 19.986 11.837 -26.614 1.00 93.06 148 ALA A O 1
ATOM 1102 N N . PHE A 1 149 ? 20.278 13.296 -24.934 1.00 94.50 149 PHE A N 1
ATOM 1103 C CA . PHE A 1 149 ? 21.716 13.518 -25.124 1.00 94.50 149 PHE A CA 1
ATOM 1104 C C . PHE A 1 149 ? 22.592 12.692 -24.165 1.00 94.50 149 PHE A C 1
ATOM 1106 O O . PHE A 1 149 ? 23.773 13.008 -23.981 1.00 94.50 149 PHE A O 1
ATOM 1113 N N . ALA A 1 150 ? 22.033 11.656 -23.531 1.00 89.88 150 ALA A N 1
ATOM 1114 C CA . ALA A 1 150 ? 22.785 10.760 -22.663 1.00 89.88 150 ALA A CA 1
ATOM 1115 C C . ALA A 1 150 ? 23.946 10.090 -23.416 1.00 89.88 150 ALA A C 1
ATOM 1117 O O . ALA A 1 150 ? 23.840 9.722 -24.587 1.00 89.88 150 ALA A O 1
ATOM 1118 N N . THR A 1 151 ? 25.072 9.924 -22.721 1.00 88.62 151 THR A N 1
ATOM 1119 C CA . THR A 1 151 ? 26.290 9.319 -23.286 1.00 88.62 151 THR A CA 1
ATOM 1120 C C . THR A 1 151 ? 26.404 7.827 -23.013 1.00 88.62 151 THR A C 1
ATOM 1122 O O . THR A 1 151 ? 27.248 7.169 -23.614 1.00 88.62 151 THR A O 1
ATOM 1125 N N . ALA A 1 152 ? 25.596 7.300 -22.091 1.00 88.06 152 ALA A N 1
ATOM 1126 C CA . ALA A 1 152 ? 25.523 5.868 -21.839 1.00 88.06 152 ALA A CA 1
ATOM 1127 C C . ALA A 1 152 ? 24.999 5.144 -23.095 1.00 88.06 152 ALA A C 1
ATOM 1129 O O . ALA A 1 152 ? 24.171 5.718 -23.811 1.00 88.06 152 ALA A O 1
ATOM 1130 N N . PRO A 1 153 ? 25.458 3.917 -23.394 1.00 90.38 153 PRO A N 1
ATOM 1131 C CA . PRO A 1 153 ? 24.866 3.110 -24.461 1.00 90.38 153 PRO A CA 1
ATOM 1132 C C . PRO A 1 153 ? 23.364 2.897 -24.217 1.00 90.38 153 PRO A C 1
ATOM 1134 O O . PRO A 1 153 ? 22.875 3.113 -23.106 1.00 90.38 153 PRO A O 1
ATOM 1137 N N . PHE A 1 154 ? 22.626 2.534 -25.268 1.00 91.00 154 PHE A N 1
ATOM 1138 C CA . PHE A 1 154 ? 21.235 2.108 -25.102 1.00 91.00 154 PHE A CA 1
ATOM 1139 C C . PHE A 1 154 ? 21.172 0.852 -24.225 1.00 91.00 154 PHE A C 1
ATOM 1141 O O . PHE A 1 154 ? 22.121 0.069 -24.215 1.00 91.00 154 PHE A O 1
ATOM 1148 N N . LEU A 1 155 ? 20.072 0.656 -23.502 1.00 87.00 155 LEU A N 1
ATOM 1149 C CA . LEU A 1 155 ? 19.822 -0.590 -22.770 1.00 87.00 155 LEU A CA 1
ATOM 1150 C C . LEU A 1 155 ? 19.560 -1.766 -23.732 1.00 87.00 155 LEU A C 1
ATOM 1152 O O . LEU A 1 155 ? 19.156 -1.566 -24.884 1.00 87.00 155 LEU A O 1
ATOM 1156 N N . ALA A 1 156 ? 19.760 -3.001 -23.255 1.00 85.88 156 ALA A N 1
ATOM 1157 C CA . ALA A 1 156 ? 19.314 -4.206 -23.956 1.00 85.88 156 ALA A CA 1
ATOM 1158 C C . ALA A 1 156 ? 17.832 -4.074 -24.360 1.00 85.88 156 ALA A C 1
ATOM 1160 O O . ALA A 1 156 ? 17.037 -3.596 -23.549 1.00 85.88 156 ALA A O 1
ATOM 1161 N N . PRO A 1 157 ? 17.450 -4.471 -25.588 1.00 90.25 157 PRO A N 1
ATOM 1162 C CA . PRO A 1 157 ? 18.236 -5.204 -26.596 1.00 90.25 157 PRO A CA 1
ATOM 1163 C C . PRO A 1 157 ? 19.033 -4.324 -27.586 1.00 90.25 157 PRO A C 1
ATOM 1165 O O . PRO A 1 157 ? 19.625 -4.842 -28.531 1.00 90.25 157 PRO A O 1
ATOM 1168 N N . LEU A 1 158 ? 19.053 -2.998 -27.419 1.00 91.38 158 LEU A N 1
ATOM 1169 C CA . LEU A 1 158 ? 19.568 -2.048 -28.419 1.00 91.38 158 LEU A CA 1
ATOM 1170 C C . LEU A 1 158 ? 21.009 -1.571 -28.154 1.00 91.38 158 LEU A C 1
ATOM 1172 O O . LEU A 1 158 ? 21.461 -0.612 -28.776 1.00 91.38 158 LEU A O 1
ATOM 1176 N N . GLU A 1 159 ? 21.759 -2.241 -27.275 1.00 91.50 159 GLU A N 1
ATOM 1177 C CA . GLU A 1 159 ? 23.109 -1.844 -26.821 1.00 91.50 159 GLU A CA 1
ATOM 1178 C C . GLU A 1 159 ? 24.105 -1.582 -27.961 1.00 91.50 159 GLU A C 1
ATOM 1180 O O . GLU A 1 159 ? 24.970 -0.712 -27.855 1.00 91.50 159 GLU A O 1
ATOM 1185 N N . GLY A 1 160 ? 23.971 -2.308 -29.077 1.00 87.56 160 GLY A N 1
ATOM 1186 C CA . GLY A 1 160 ? 24.829 -2.155 -30.254 1.00 87.56 160 GLY A CA 1
ATOM 1187 C C . GLY A 1 160 ? 24.559 -0.895 -31.087 1.00 87.56 160 GLY A C 1
ATOM 1188 O O . GLY A 1 160 ? 25.304 -0.607 -32.024 1.00 87.56 160 GLY A O 1
ATOM 1189 N N . TRP A 1 161 ? 23.493 -0.143 -30.800 1.00 90.81 161 TRP A N 1
ATOM 1190 C CA . TRP A 1 161 ? 23.124 1.038 -31.574 1.00 90.81 161 TRP A CA 1
ATOM 1191 C C . TRP A 1 161 ? 23.900 2.274 -31.106 1.00 90.81 161 TRP A C 1
ATOM 1193 O O . TRP A 1 161 ? 23.973 2.597 -29.923 1.00 90.81 161 TRP A O 1
ATOM 1203 N N . ALA A 1 162 ? 24.450 3.031 -32.056 1.00 91.12 162 ALA A N 1
ATOM 1204 C CA . ALA A 1 162 ? 25.145 4.275 -31.743 1.00 91.12 162 ALA A CA 1
ATOM 1205 C C . ALA A 1 162 ? 24.160 5.400 -31.380 1.00 91.12 162 ALA A C 1
ATOM 1207 O O . ALA A 1 162 ? 23.184 5.644 -32.106 1.00 91.12 162 ALA A O 1
ATOM 1208 N N . ARG A 1 163 ? 24.468 6.145 -30.308 1.00 91.94 163 ARG A N 1
ATOM 1209 C CA . ARG A 1 163 ? 23.728 7.353 -29.914 1.00 91.94 163 ARG A CA 1
ATOM 1210 C C . ARG A 1 163 ? 23.694 8.361 -31.075 1.00 91.94 163 ARG A C 1
ATOM 1212 O O . ARG A 1 163 ? 24.727 8.632 -31.687 1.00 91.94 163 ARG A O 1
ATOM 1219 N N . PRO A 1 164 ? 22.521 8.930 -31.397 1.00 93.62 164 PRO A N 1
ATOM 1220 C CA . PRO A 1 164 ? 22.375 9.823 -32.546 1.00 93.62 164 PRO A CA 1
ATOM 1221 C C . PRO A 1 164 ? 22.895 11.245 -32.303 1.00 93.62 164 PRO A C 1
ATOM 1223 O O . PRO A 1 164 ? 23.125 11.966 -33.274 1.00 93.62 164 PRO A O 1
ATOM 1226 N N . TYR A 1 165 ? 23.051 11.661 -31.043 1.00 93.44 165 TYR A N 1
ATOM 1227 C CA . TYR A 1 165 ? 23.432 13.024 -30.672 1.00 93.44 165 TYR A CA 1
ATOM 1228 C C . TYR A 1 165 ? 24.803 13.058 -29.996 1.00 93.44 165 TYR A C 1
ATOM 1230 O O . TYR A 1 165 ? 25.171 12.146 -29.258 1.00 93.44 165 TYR A O 1
ATOM 1238 N N . ALA A 1 166 ? 25.551 14.132 -30.252 1.00 91.81 166 ALA A N 1
ATOM 1239 C CA . ALA A 1 166 ? 26.833 14.380 -29.606 1.00 91.81 166 ALA A CA 1
ATOM 1240 C C . ALA A 1 166 ? 26.647 14.707 -28.110 1.00 91.81 166 ALA A C 1
ATOM 1242 O O . ALA A 1 166 ? 25.619 15.284 -27.737 1.00 91.81 166 ALA A O 1
ATOM 1243 N N . PRO A 1 167 ? 27.639 14.388 -27.256 1.00 90.62 167 PRO A N 1
ATOM 1244 C CA . PRO A 1 167 ? 27.588 14.723 -25.840 1.00 90.62 167 PRO A CA 1
ATOM 1245 C C . PRO A 1 167 ? 27.457 16.232 -25.632 1.00 90.62 167 PRO A C 1
ATOM 1247 O O . PRO A 1 167 ? 28.132 17.030 -26.286 1.00 90.62 167 PRO A O 1
ATOM 1250 N N . LEU A 1 168 ? 26.617 16.622 -24.674 1.00 92.81 168 LEU A N 1
ATOM 1251 C CA . LEU A 1 168 ? 26.465 18.021 -24.288 1.00 92.81 168 LEU A CA 1
ATOM 1252 C C . LEU A 1 168 ? 27.779 18.597 -23.722 1.00 92.81 168 LEU A C 1
ATOM 1254 O O . LEU A 1 168 ? 28.539 17.879 -23.058 1.00 92.81 168 LEU A O 1
ATOM 1258 N N . PRO A 1 169 ? 28.038 19.907 -23.910 1.00 95.19 169 PRO A N 1
ATOM 1259 C CA . PRO A 1 169 ? 29.158 20.581 -23.266 1.00 95.19 169 PRO A CA 1
ATOM 1260 C C . PRO A 1 169 ? 29.029 20.502 -21.740 1.00 95.19 169 PRO A C 1
ATOM 1262 O O . PRO A 1 169 ? 27.923 20.442 -21.197 1.00 95.19 169 PRO A O 1
ATOM 1265 N N . LEU A 1 170 ? 30.166 20.552 -21.036 1.00 93.25 170 LEU A N 1
ATOM 1266 C CA . LEU A 1 170 ? 30.233 20.335 -19.585 1.00 93.25 170 LEU A CA 1
ATOM 1267 C C . LEU A 1 170 ? 29.228 21.194 -18.799 1.00 93.25 170 LEU A C 1
ATOM 1269 O O . LEU A 1 170 ? 28.561 20.675 -17.912 1.00 93.25 170 LEU A O 1
ATOM 1273 N N . GLY A 1 171 ? 29.061 22.473 -19.154 1.00 94.50 171 GLY A N 1
ATOM 1274 C CA . GLY A 1 171 ? 28.117 23.367 -18.473 1.00 94.50 171 GLY A CA 1
ATOM 1275 C C . GLY A 1 171 ? 26.659 22.893 -18.543 1.00 94.50 171 GLY A C 1
ATOM 1276 O O . GLY A 1 171 ? 25.955 22.935 -17.538 1.00 94.50 171 GLY A O 1
ATOM 1277 N N . LEU A 1 172 ? 26.219 22.377 -19.696 1.00 94.94 172 LEU A N 1
ATOM 1278 C CA . LEU A 1 172 ? 24.864 21.836 -19.860 1.00 94.94 172 LEU A CA 1
ATOM 1279 C C . LEU A 1 172 ? 24.693 20.479 -19.170 1.00 94.94 172 LEU A C 1
ATOM 1281 O O . LEU A 1 172 ? 23.607 20.195 -18.676 1.00 94.94 172 LEU A O 1
ATOM 1285 N N . ARG A 1 173 ? 25.759 19.676 -19.071 1.00 92.75 173 ARG A N 1
ATOM 1286 C CA . ARG A 1 173 ? 25.751 18.433 -18.281 1.00 92.75 173 ARG A CA 1
ATOM 1287 C C . ARG A 1 173 ? 25.637 18.710 -16.784 1.00 92.75 173 ARG A C 1
ATOM 1289 O O . ARG A 1 173 ? 24.852 18.081 -16.094 1.00 92.75 173 ARG A O 1
ATOM 1296 N N . VAL A 1 174 ? 26.379 19.686 -16.265 1.00 94.25 174 VAL A N 1
ATOM 1297 C CA . VAL A 1 174 ? 26.227 20.091 -14.858 1.00 94.25 174 VAL A CA 1
ATOM 1298 C C . VAL A 1 174 ? 24.819 20.639 -14.618 1.00 94.25 174 VAL A C 1
ATOM 1300 O O . VAL A 1 174 ? 24.190 20.307 -13.617 1.00 94.25 174 VAL A O 1
ATOM 1303 N N . LEU A 1 175 ? 24.284 21.425 -15.559 1.00 96.00 175 LEU A N 1
ATOM 1304 C CA . LEU A 1 175 ? 22.909 21.911 -15.480 1.00 96.00 175 LEU A CA 1
ATOM 1305 C C . LEU A 1 175 ? 21.887 20.764 -15.462 1.00 96.00 175 LEU A C 1
ATOM 1307 O O . LEU A 1 175 ? 20.945 20.842 -14.677 1.00 96.00 175 LEU A O 1
ATOM 1311 N N . SER A 1 176 ? 22.058 19.706 -16.264 1.00 93.44 176 SER A N 1
ATOM 1312 C CA . SER A 1 176 ? 21.137 18.562 -16.255 1.00 93.44 176 SER A CA 1
ATOM 1313 C C . SER A 1 176 ? 21.123 17.845 -14.905 1.00 93.44 176 SER A C 1
ATOM 1315 O O . SER A 1 176 ? 20.041 17.534 -14.409 1.00 93.44 176 SER A O 1
ATOM 1317 N N . GLU A 1 177 ? 22.281 17.671 -14.262 1.00 93.19 177 GLU A N 1
ATOM 1318 C CA . GLU A 1 177 ? 22.370 17.099 -12.908 1.00 93.19 177 GLU A CA 1
ATOM 1319 C C . GLU A 1 177 ? 21.701 17.996 -11.858 1.00 93.19 177 GLU A C 1
ATOM 1321 O O . GLU A 1 177 ? 20.968 17.525 -10.987 1.00 93.19 177 GLU A O 1
ATOM 1326 N N . VAL A 1 178 ? 21.886 19.316 -11.957 1.00 96.06 178 VAL A N 1
ATOM 1327 C CA . VAL A 1 178 ? 21.220 20.277 -11.065 1.00 96.06 178 VAL A CA 1
ATOM 1328 C C . VAL A 1 178 ? 19.703 20.236 -11.259 1.00 96.06 178 VAL A C 1
ATOM 1330 O O . VAL A 1 178 ? 18.962 20.157 -10.280 1.00 96.06 178 VAL A O 1
ATOM 1333 N N . VAL A 1 179 ? 19.221 20.242 -12.506 1.00 95.75 179 VAL A N 1
ATOM 1334 C CA . VAL A 1 179 ? 17.790 20.120 -12.840 1.00 95.75 179 VAL A CA 1
ATOM 1335 C C . VAL A 1 179 ? 17.221 18.818 -12.281 1.00 95.75 179 VAL A C 1
ATOM 1337 O O . VAL A 1 179 ? 16.121 18.822 -11.727 1.00 95.75 179 VAL A O 1
ATOM 1340 N N . PHE A 1 180 ? 17.972 17.720 -12.378 1.00 93.88 180 PHE A N 1
ATOM 1341 C CA . PHE A 1 180 ? 17.584 16.424 -11.835 1.00 93.88 180 PHE A CA 1
ATOM 1342 C C . PHE A 1 180 ? 17.497 16.445 -10.301 1.00 93.88 180 PHE A C 1
ATOM 1344 O O . PHE A 1 180 ? 16.493 16.025 -9.723 1.00 93.88 180 PHE A O 1
ATOM 1351 N N . GLY A 1 181 ? 18.492 17.024 -9.624 1.00 93.88 181 GLY A N 1
ATOM 1352 C CA . GLY A 1 181 ? 18.482 17.193 -8.170 1.00 93.88 181 GLY A CA 1
ATOM 1353 C C . GLY A 1 181 ? 17.310 18.051 -7.677 1.00 93.88 181 GLY A C 1
ATOM 1354 O O . GLY A 1 181 ? 16.641 17.696 -6.704 1.00 93.88 181 GLY A O 1
ATOM 1355 N N . VAL A 1 182 ? 16.996 19.147 -8.379 1.00 96.62 182 VAL A N 1
ATOM 1356 C CA . VAL A 1 182 ? 15.827 19.991 -8.072 1.00 96.62 182 VAL A CA 1
ATOM 1357 C C . VAL A 1 182 ? 14.521 19.224 -8.303 1.00 96.62 182 VAL A C 1
ATOM 1359 O O . VAL A 1 182 ? 13.602 19.323 -7.486 1.00 96.62 182 VAL A O 1
ATOM 1362 N N . PHE A 1 183 ? 14.439 18.423 -9.368 1.00 95.19 183 PHE A N 1
ATOM 1363 C CA . PHE A 1 183 ? 13.297 17.551 -9.637 1.00 95.19 183 PHE A CA 1
ATOM 1364 C C . PHE A 1 183 ? 13.054 16.558 -8.490 1.00 95.19 183 PHE A C 1
ATOM 1366 O O . PHE A 1 183 ? 11.941 16.501 -7.959 1.00 95.19 183 PHE A O 1
ATOM 1373 N N . LEU A 1 184 ? 14.092 15.850 -8.033 1.00 93.12 184 LEU A N 1
ATOM 1374 C CA . LEU A 1 184 ? 13.999 14.956 -6.873 1.00 93.12 184 LEU A CA 1
ATOM 1375 C C . LEU A 1 184 ? 13.588 15.712 -5.601 1.00 93.12 184 LEU A C 1
ATOM 1377 O O . LEU A 1 184 ? 12.737 15.241 -4.843 1.00 93.12 184 LEU A O 1
ATOM 1381 N N . GLY A 1 185 ? 14.116 16.922 -5.397 1.00 94.38 185 GLY A N 1
ATOM 1382 C CA . GLY A 1 185 ? 13.692 17.813 -4.318 1.00 94.38 185 GLY A CA 1
ATOM 1383 C C . GLY A 1 185 ? 12.188 18.117 -4.352 1.00 94.38 185 GLY A C 1
ATOM 1384 O O . GLY A 1 185 ? 11.527 18.060 -3.315 1.00 94.38 185 GLY A O 1
ATOM 1385 N N . LEU A 1 186 ? 11.608 18.367 -5.531 1.00 94.81 186 LEU A N 1
ATOM 1386 C CA . LEU A 1 186 ? 10.161 18.579 -5.673 1.00 94.81 186 LEU A CA 1
ATOM 1387 C C . LEU A 1 186 ? 9.338 17.316 -5.399 1.00 94.81 186 LEU A C 1
ATOM 1389 O O . LEU A 1 186 ? 8.257 17.421 -4.814 1.00 94.81 186 LEU A O 1
ATOM 1393 N N . VAL A 1 187 ? 9.837 16.132 -5.762 1.00 92.00 187 VAL A N 1
ATOM 1394 C CA . VAL A 1 187 ? 9.195 14.854 -5.403 1.00 92.00 187 VAL A CA 1
ATOM 1395 C C . VAL A 1 187 ? 9.152 14.690 -3.878 1.00 92.00 187 VAL A C 1
ATOM 1397 O O . VAL A 1 187 ? 8.106 14.347 -3.319 1.00 92.00 187 VAL A O 1
ATOM 1400 N N . LEU A 1 188 ? 10.237 15.031 -3.175 1.00 91.75 188 LEU A N 1
ATOM 1401 C CA . LEU A 1 188 ? 10.272 15.030 -1.707 1.00 91.75 188 LEU A CA 1
ATOM 1402 C C . LEU A 1 188 ? 9.321 16.069 -1.100 1.00 91.75 188 LEU A C 1
ATOM 1404 O O . LEU A 1 188 ? 8.643 15.785 -0.112 1.00 91.75 188 LEU A O 1
ATOM 1408 N N . VAL A 1 189 ? 9.207 17.254 -1.703 1.00 92.94 189 VAL A N 1
ATOM 1409 C CA . VAL A 1 189 ? 8.227 18.273 -1.295 1.00 92.94 189 VAL A CA 1
ATOM 1410 C C . VAL A 1 189 ? 6.790 17.760 -1.473 1.00 92.94 189 VAL A C 1
ATOM 1412 O O . VAL A 1 189 ? 5.953 17.972 -0.590 1.00 92.94 189 VAL A O 1
ATOM 1415 N N . ALA A 1 190 ? 6.495 17.031 -2.554 1.00 91.38 190 ALA A N 1
ATOM 1416 C CA . ALA A 1 190 ? 5.194 16.391 -2.752 1.00 91.38 190 ALA A CA 1
ATOM 1417 C C . ALA A 1 190 ? 4.902 15.345 -1.661 1.00 91.38 190 ALA A C 1
ATOM 1419 O O . ALA A 1 190 ? 3.805 15.347 -1.097 1.00 91.38 190 ALA A O 1
ATOM 1420 N N . ALA A 1 191 ? 5.890 14.533 -1.274 1.00 88.62 191 ALA A N 1
ATOM 1421 C CA . ALA A 1 191 ? 5.767 13.612 -0.143 1.00 88.62 191 ALA A CA 1
ATOM 1422 C C . ALA A 1 191 ? 5.562 14.351 1.197 1.00 88.62 191 ALA A C 1
ATOM 1424 O O . ALA A 1 191 ? 4.686 13.991 1.985 1.00 88.62 191 ALA A O 1
ATOM 1425 N N . ALA A 1 192 ? 6.288 15.447 1.442 1.00 88.94 192 ALA A N 1
ATOM 1426 C CA . ALA A 1 192 ? 6.126 16.273 2.641 1.00 88.94 192 ALA A CA 1
ATOM 1427 C C . ALA A 1 192 ? 4.726 16.906 2.741 1.00 88.94 192 ALA A C 1
ATOM 1429 O O . ALA A 1 192 ? 4.213 17.111 3.846 1.00 88.94 192 ALA A O 1
ATOM 1430 N N . SER A 1 193 ? 4.065 17.163 1.605 1.00 90.31 193 SER A N 1
ATOM 1431 C CA . SER A 1 193 ? 2.690 17.673 1.580 1.00 90.31 193 SER A CA 1
ATOM 1432 C C . SER A 1 193 ? 1.705 16.736 2.296 1.00 90.31 193 SER A C 1
ATOM 1434 O O . SER A 1 193 ? 0.804 17.209 2.994 1.00 90.31 193 SER A O 1
ATOM 1436 N N . VAL A 1 194 ? 1.930 15.420 2.221 1.00 87.69 194 VAL A N 1
ATOM 1437 C CA . VAL A 1 194 ? 1.131 14.389 2.901 1.00 87.69 194 VAL A CA 1
ATOM 1438 C C . VAL A 1 194 ? 1.276 14.511 4.418 1.00 87.69 194 VAL A C 1
ATOM 1440 O O . VAL A 1 194 ? 0.282 14.493 5.144 1.00 87.69 194 VAL A O 1
ATOM 1443 N N . VAL A 1 195 ? 2.501 14.727 4.907 1.00 86.31 195 VAL A N 1
ATOM 1444 C CA . VAL A 1 195 ? 2.786 14.926 6.338 1.00 86.31 195 VAL A CA 1
ATOM 1445 C C . VAL A 1 195 ? 2.147 16.220 6.843 1.00 86.31 195 VAL A C 1
ATOM 1447 O O . VAL A 1 195 ? 1.526 16.240 7.907 1.00 86.31 195 VAL A O 1
ATOM 1450 N N . VAL A 1 196 ? 2.238 17.306 6.071 1.00 87.75 196 VAL A N 1
ATOM 1451 C CA . VAL A 1 196 ? 1.590 18.580 6.416 1.00 87.75 196 VAL A CA 1
ATOM 1452 C C . VAL A 1 196 ? 0.069 18.415 6.498 1.00 87.75 196 VAL A C 1
ATOM 1454 O O . VAL A 1 196 ? -0.540 18.904 7.453 1.00 87.75 196 VAL A O 1
ATOM 1457 N N . ARG A 1 197 ? -0.550 17.688 5.557 1.00 88.06 197 ARG A N 1
ATOM 1458 C CA . ARG A 1 197 ? -1.987 17.362 5.609 1.00 88.06 197 ARG A CA 1
ATOM 1459 C C . ARG A 1 197 ? -2.335 16.518 6.820 1.00 88.06 197 ARG A C 1
ATOM 1461 O O . ARG A 1 197 ? -3.315 16.819 7.495 1.00 88.06 197 ARG A O 1
ATOM 1468 N N . PHE A 1 198 ? -1.533 15.505 7.130 1.00 85.19 198 PHE A N 1
ATOM 1469 C CA . PHE A 1 198 ? -1.753 14.655 8.296 1.00 85.19 198 PHE A CA 1
ATOM 1470 C C . PHE A 1 198 ? -1.783 15.467 9.598 1.00 85.19 198 PHE A C 1
ATOM 1472 O O . PHE A 1 198 ? -2.640 15.242 10.448 1.00 85.19 198 PHE A O 1
ATOM 1479 N N . ARG A 1 199 ? -0.888 16.455 9.739 1.00 86.19 199 ARG A N 1
ATOM 1480 C CA . ARG A 1 199 ? -0.832 17.318 10.931 1.00 86.19 199 ARG A CA 1
ATOM 1481 C C . ARG A 1 199 ? -1.990 18.315 11.019 1.00 86.19 199 ARG A C 1
ATOM 1483 O O . ARG A 1 199 ? -2.333 18.716 12.124 1.00 86.19 199 ARG A O 1
ATOM 1490 N N . ARG A 1 200 ? -2.567 18.731 9.885 1.00 85.75 200 ARG A N 1
ATOM 1491 C CA . ARG A 1 200 ? -3.648 19.734 9.825 1.00 85.75 200 ARG A CA 1
ATOM 1492 C C . ARG A 1 200 ? -5.058 19.144 9.777 1.00 85.75 200 ARG A C 1
ATOM 1494 O O . ARG A 1 200 ? -6.006 19.868 10.050 1.00 85.75 200 ARG A O 1
ATOM 1501 N N . SER A 1 201 ? -5.205 17.878 9.397 1.00 81.88 201 SER A N 1
ATOM 1502 C CA . SER A 1 201 ? -6.511 17.234 9.227 1.00 81.88 201 SER A CA 1
ATOM 1503 C C . SER A 1 201 ? -6.992 16.533 10.499 1.00 81.88 201 SER A C 1
ATOM 1505 O O . SER A 1 201 ? -6.218 15.936 11.254 1.00 81.88 201 SER A O 1
ATOM 1507 N N . THR A 1 202 ? -8.305 16.573 10.707 1.00 76.25 202 THR A N 1
ATOM 1508 C CA . THR A 1 202 ? -9.044 15.811 11.720 1.00 76.25 202 THR A CA 1
ATOM 1509 C C . THR A 1 202 ? -10.144 14.994 11.031 1.00 76.25 202 THR A C 1
ATOM 1511 O O . THR A 1 202 ? -10.577 15.329 9.928 1.00 76.25 202 THR A O 1
ATOM 1514 N N . GLY A 1 203 ? -10.558 13.874 11.631 1.00 76.50 203 GLY A N 1
ATOM 1515 C CA . GLY A 1 203 ? -11.600 13.004 11.069 1.00 76.50 203 GLY A CA 1
ATOM 1516 C C . GLY A 1 203 ? -11.180 12.236 9.806 1.00 76.50 203 GLY A C 1
ATOM 1517 O O . GLY A 1 203 ? -10.070 11.703 9.720 1.00 76.50 203 GLY A O 1
ATOM 1518 N N . ARG A 1 204 ? -12.082 12.164 8.818 1.00 77.69 204 ARG A N 1
ATOM 1519 C CA . ARG A 1 204 ? -11.974 11.294 7.631 1.00 77.69 204 ARG A CA 1
ATOM 1520 C C . ARG A 1 204 ? -10.711 11.512 6.770 1.00 77.69 204 ARG A C 1
ATOM 1522 O O . ARG A 1 204 ? -10.051 10.516 6.475 1.00 77.69 204 ARG A O 1
ATOM 1529 N N . PRO A 1 205 ? -10.284 12.743 6.416 1.00 79.56 205 PRO A N 1
ATOM 1530 C CA . PRO A 1 205 ? -9.072 12.940 5.608 1.00 79.56 205 PRO A CA 1
ATOM 1531 C C . PRO A 1 205 ? -7.795 12.425 6.290 1.00 79.56 205 PRO A C 1
ATOM 1533 O O . PRO A 1 205 ? -6.878 11.940 5.627 1.00 79.56 205 PRO A O 1
ATOM 1536 N N . ARG A 1 206 ? -7.743 12.459 7.629 1.00 82.75 206 ARG A N 1
ATOM 1537 C CA . ARG A 1 206 ? -6.608 11.929 8.396 1.00 82.75 206 ARG A CA 1
ATOM 1538 C C . ARG A 1 206 ? -6.530 10.405 8.308 1.00 82.75 206 ARG A C 1
ATOM 1540 O O . ARG A 1 206 ? -5.430 9.866 8.200 1.00 82.75 206 ARG A O 1
ATOM 1547 N N . ALA A 1 207 ? -7.673 9.719 8.329 1.00 81.00 207 ALA A N 1
ATOM 1548 C CA . ALA A 1 207 ? -7.741 8.269 8.143 1.00 81.00 207 ALA A CA 1
ATOM 1549 C C . ALA A 1 207 ? -7.313 7.852 6.724 1.00 81.00 207 ALA A C 1
ATOM 1551 O O . ALA A 1 207 ? -6.622 6.852 6.554 1.00 81.00 207 ALA A O 1
ATOM 1552 N N . GLN A 1 208 ? -7.629 8.653 5.705 1.00 85.50 208 GLN A N 1
ATOM 1553 C CA . GLN A 1 208 ? -7.201 8.386 4.326 1.00 85.50 208 GLN A CA 1
ATOM 1554 C C . GLN A 1 208 ? -5.678 8.486 4.159 1.00 85.50 208 GLN A C 1
ATOM 1556 O O . GLN A 1 208 ? -5.061 7.636 3.523 1.00 85.50 208 GLN A O 1
ATOM 1561 N N . VAL A 1 209 ? -5.044 9.481 4.787 1.00 86.50 209 VAL A N 1
ATOM 1562 C CA . VAL A 1 209 ? -3.577 9.634 4.765 1.00 86.50 209 VAL A CA 1
ATOM 1563 C C . VAL A 1 209 ? -2.855 8.488 5.485 1.00 86.50 209 VAL A C 1
ATOM 1565 O O . VAL A 1 209 ? -1.748 8.117 5.098 1.00 86.50 209 VAL A O 1
ATOM 1568 N N . LYS A 1 210 ? -3.483 7.871 6.489 1.00 84.00 210 LYS A N 1
ATOM 1569 C CA . LYS A 1 210 ? -2.927 6.705 7.187 1.00 84.00 210 LYS A CA 1
ATOM 1570 C C . LYS A 1 210 ? -2.743 5.489 6.264 1.00 84.00 210 LYS A C 1
ATOM 1572 O O . LYS A 1 210 ? -1.704 4.841 6.331 1.00 84.00 210 LYS A O 1
ATOM 1577 N N . TRP A 1 211 ? -3.667 5.233 5.338 1.00 85.19 211 TRP A N 1
ATOM 1578 C CA . TRP A 1 211 ? -3.511 4.167 4.333 1.00 85.19 211 TRP A CA 1
ATOM 1579 C C . TRP A 1 211 ? -2.316 4.378 3.412 1.00 85.19 211 TRP A C 1
ATOM 1581 O O . TRP A 1 211 ? -1.589 3.438 3.097 1.00 85.19 211 TRP A O 1
ATOM 1591 N N . LEU A 1 212 ? -2.073 5.628 3.027 1.00 85.06 212 LEU A N 1
ATOM 1592 C CA . LEU A 1 212 ? -0.911 5.980 2.224 1.00 85.06 212 LEU A CA 1
ATOM 1593 C C . LEU A 1 212 ? 0.402 5.729 2.985 1.00 85.06 212 LEU A C 1
ATOM 1595 O O . LEU A 1 212 ? 1.384 5.311 2.379 1.00 85.06 212 LEU A O 1
ATOM 1599 N N . ALA A 1 213 ? 0.415 5.914 4.311 1.00 80.06 213 ALA A N 1
ATOM 1600 C CA . ALA A 1 213 ? 1.568 5.569 5.141 1.00 80.06 213 ALA A CA 1
ATOM 1601 C C . ALA A 1 213 ? 1.841 4.053 5.162 1.00 80.06 213 ALA A C 1
ATOM 1603 O O . ALA A 1 213 ? 3.004 3.657 5.119 1.00 80.06 213 ALA A O 1
ATOM 1604 N N . ILE A 1 214 ? 0.795 3.214 5.162 1.00 81.56 214 ILE A N 1
ATOM 1605 C CA . ILE A 1 214 ? 0.938 1.751 5.047 1.00 81.56 214 ILE A CA 1
ATOM 1606 C C . ILE A 1 214 ? 1.578 1.384 3.705 1.00 81.56 214 ILE A C 1
ATOM 1608 O O . ILE A 1 214 ? 2.534 0.618 3.679 1.00 81.56 214 ILE A O 1
ATOM 1612 N N . ALA A 1 215 ? 1.112 1.949 2.590 1.00 84.75 215 ALA A N 1
ATOM 1613 C CA . ALA A 1 215 ? 1.730 1.684 1.289 1.00 84.75 215 ALA A CA 1
ATOM 1614 C C . ALA A 1 215 ? 3.171 2.211 1.190 1.00 84.75 215 ALA A C 1
ATOM 1616 O O . ALA A 1 215 ? 4.040 1.556 0.614 1.00 84.75 215 ALA A O 1
ATOM 1617 N N . GLY A 1 216 ? 3.447 3.365 1.805 1.00 81.50 216 GLY A N 1
ATOM 1618 C CA . GLY A 1 216 ? 4.786 3.948 1.865 1.00 81.50 216 GLY A CA 1
ATOM 1619 C C . GLY A 1 216 ? 5.827 3.024 2.503 1.00 81.50 216 GLY A C 1
ATOM 1620 O O . GLY A 1 216 ? 6.994 3.092 2.128 1.00 81.50 216 GLY A O 1
ATOM 1621 N N . VAL A 1 217 ? 5.422 2.114 3.399 1.00 82.81 217 VAL A N 1
ATOM 1622 C CA . VAL A 1 217 ? 6.315 1.097 3.981 1.00 82.81 217 VAL A CA 1
ATOM 1623 C C . VAL A 1 217 ? 6.982 0.254 2.899 1.00 82.81 217 VAL A C 1
ATOM 1625 O O . VAL A 1 217 ? 8.198 0.076 2.935 1.00 82.81 217 VAL A O 1
ATOM 1628 N N . VAL A 1 218 ? 6.212 -0.246 1.930 1.00 85.12 218 VAL A N 1
ATOM 1629 C CA . VAL A 1 218 ? 6.736 -1.126 0.877 1.00 85.12 218 VAL A CA 1
ATOM 1630 C C . VAL A 1 218 ? 7.711 -0.358 -0.015 1.00 85.12 218 VAL A C 1
ATOM 1632 O O . VAL A 1 218 ? 8.799 -0.852 -0.303 1.00 85.12 218 VAL A O 1
ATOM 1635 N N . ALA A 1 219 ? 7.371 0.887 -0.364 1.00 83.50 219 ALA A N 1
ATOM 1636 C CA . ALA A 1 219 ? 8.248 1.769 -1.132 1.00 83.50 219 ALA A CA 1
ATOM 1637 C C . ALA A 1 219 ? 9.576 2.065 -0.409 1.00 83.50 219 ALA A C 1
ATOM 1639 O O . ALA A 1 219 ? 10.624 2.090 -1.048 1.00 83.50 219 ALA A O 1
ATOM 1640 N N . VAL A 1 220 ? 9.555 2.240 0.919 1.00 81.94 220 VAL A N 1
ATOM 1641 C CA . VAL A 1 220 ? 10.773 2.428 1.726 1.00 81.94 220 VAL A CA 1
ATOM 1642 C C . VAL A 1 220 ? 11.586 1.137 1.833 1.00 81.94 220 VAL A C 1
ATOM 1644 O O . VAL A 1 220 ? 12.810 1.206 1.838 1.00 81.94 220 VAL A O 1
ATOM 1647 N N . CYS A 1 221 ? 10.946 -0.034 1.903 1.00 84.50 221 CYS A N 1
ATOM 1648 C CA . CYS A 1 221 ? 11.645 -1.320 2.005 1.00 84.50 221 CYS A CA 1
ATOM 1649 C C . CYS A 1 221 ? 12.317 -1.742 0.689 1.00 84.50 221 CYS A C 1
ATOM 1651 O O . CYS A 1 221 ? 13.384 -2.351 0.729 1.00 84.50 221 CYS A O 1
ATOM 1653 N N . TYR A 1 222 ? 11.727 -1.403 -0.462 1.00 88.06 222 TYR A N 1
ATOM 1654 C CA . TYR A 1 222 ? 12.219 -1.772 -1.795 1.00 88.06 222 TYR A CA 1
ATOM 1655 C C . TYR A 1 222 ? 13.730 -1.554 -2.025 1.00 88.06 222 TYR A C 1
ATOM 1657 O O . TYR A 1 222 ? 14.398 -2.528 -2.375 1.00 88.06 222 TYR A O 1
ATOM 1665 N N . PRO A 1 223 ? 14.318 -0.359 -1.795 1.00 84.38 223 PRO A N 1
ATOM 1666 C CA . PRO A 1 223 ? 15.750 -0.153 -2.020 1.00 84.38 223 PRO A CA 1
ATOM 1667 C C . PRO A 1 223 ? 16.629 -1.042 -1.132 1.00 84.38 223 PRO A C 1
ATOM 1669 O O . PRO A 1 223 ? 17.693 -1.467 -1.570 1.00 84.38 223 PRO A O 1
ATOM 1672 N N . PHE A 1 224 ? 16.188 -1.374 0.086 1.00 84.50 224 PHE A N 1
ATOM 1673 C CA . PHE A 1 224 ? 16.938 -2.266 0.974 1.00 84.50 224 PHE A CA 1
ATOM 1674 C C . PHE A 1 224 ? 16.850 -3.727 0.539 1.00 84.50 224 PHE A C 1
ATOM 1676 O O . PHE A 1 224 ? 17.835 -4.449 0.655 1.00 84.50 224 PHE A O 1
ATOM 1683 N N . VAL A 1 225 ? 15.692 -4.161 0.031 1.00 86.25 225 VAL A N 1
ATOM 1684 C CA . VAL A 1 225 ? 15.536 -5.505 -0.543 1.00 86.25 225 VAL A CA 1
ATOM 1685 C C . VAL A 1 225 ? 16.404 -5.647 -1.791 1.00 86.25 225 VAL A C 1
ATOM 1687 O O . VAL A 1 225 ? 17.136 -6.624 -1.907 1.00 86.25 225 VAL A O 1
ATOM 1690 N N . CYS A 1 226 ? 16.379 -4.644 -2.671 1.00 86.25 226 CYS A N 1
ATOM 1691 C CA . CYS A 1 226 ? 17.214 -4.600 -3.867 1.00 86.25 226 CYS A CA 1
ATOM 1692 C C . CYS A 1 226 ? 18.707 -4.647 -3.511 1.00 86.25 226 CYS A C 1
ATOM 1694 O O . CYS A 1 226 ? 19.441 -5.491 -4.017 1.00 86.25 226 CYS A O 1
ATOM 1696 N N . LEU A 1 227 ? 19.146 -3.812 -2.562 1.00 83.75 227 LEU A N 1
ATOM 1697 C CA . LEU A 1 227 ? 20.529 -3.817 -2.090 1.00 83.75 227 LEU A CA 1
ATOM 1698 C C . LEU A 1 227 ? 20.929 -5.172 -1.490 1.00 83.75 227 LEU A C 1
ATOM 1700 O O . LEU A 1 227 ? 22.016 -5.662 -1.776 1.00 83.75 227 LEU A O 1
ATOM 1704 N N . ALA A 1 228 ? 20.070 -5.777 -0.666 1.00 80.88 228 ALA A N 1
ATOM 1705 C CA . ALA A 1 228 ? 20.349 -7.075 -0.064 1.00 80.88 228 ALA A CA 1
ATOM 1706 C C . ALA A 1 228 ? 20.514 -8.167 -1.131 1.00 80.88 228 ALA A C 1
ATOM 1708 O O . ALA A 1 228 ? 21.477 -8.926 -1.064 1.00 80.88 228 ALA A O 1
ATOM 1709 N N . GLU A 1 229 ? 19.630 -8.218 -2.131 1.00 84.00 229 GLU A N 1
ATOM 1710 C CA . GLU A 1 229 ? 19.714 -9.199 -3.219 1.00 84.00 229 GLU A CA 1
ATOM 1711 C C . GLU A 1 229 ? 20.977 -9.011 -4.071 1.00 84.00 229 GLU A C 1
ATOM 1713 O O . GLU A 1 229 ? 21.676 -9.993 -4.320 1.00 84.00 229 GLU A O 1
ATOM 1718 N N . ILE A 1 230 ? 21.340 -7.767 -4.411 1.00 83.50 230 ILE A N 1
ATOM 1719 C CA . ILE A 1 230 ? 22.588 -7.448 -5.129 1.00 83.50 230 ILE A CA 1
ATOM 1720 C C . ILE A 1 230 ? 23.812 -7.891 -4.324 1.00 83.50 230 ILE A C 1
ATOM 1722 O O . ILE A 1 230 ? 24.768 -8.424 -4.879 1.00 83.50 230 ILE A O 1
ATOM 1726 N N . VAL A 1 231 ? 23.803 -7.701 -3.004 1.00 78.50 231 VAL A N 1
ATOM 1727 C CA . VAL A 1 231 ? 24.923 -8.113 -2.147 1.00 78.50 231 VAL A CA 1
ATOM 1728 C C . VAL A 1 231 ? 25.049 -9.641 -2.064 1.00 78.50 231 VAL A C 1
ATOM 1730 O O . VAL A 1 231 ? 26.169 -10.141 -1.990 1.00 78.50 231 VAL A O 1
ATOM 1733 N N . VAL A 1 232 ? 23.935 -10.383 -2.092 1.00 75.94 232 VAL A N 1
ATOM 1734 C CA . VAL A 1 232 ? 23.937 -11.860 -2.029 1.00 75.94 232 VAL A CA 1
ATOM 1735 C C . VAL A 1 232 ? 24.289 -12.492 -3.370 1.00 75.94 232 VAL A C 1
ATOM 1737 O O . VAL A 1 232 ? 25.077 -13.432 -3.422 1.00 75.94 232 VAL A O 1
ATOM 1740 N N . THR A 1 233 ? 23.652 -12.021 -4.439 1.00 78.69 233 THR A N 1
ATOM 1741 C CA . THR A 1 233 ? 23.655 -12.688 -5.748 1.00 78.69 233 THR A CA 1
ATOM 1742 C C . THR A 1 233 ? 24.566 -12.003 -6.765 1.00 78.69 233 THR A C 1
ATOM 1744 O O . THR A 1 233 ? 24.879 -12.596 -7.790 1.00 78.69 233 THR A O 1
ATOM 1747 N N . GLY A 1 234 ? 25.035 -10.785 -6.474 1.00 76.75 234 GLY A N 1
ATOM 1748 C CA . GLY A 1 234 ? 25.831 -9.958 -7.384 1.00 76.75 234 GLY A CA 1
ATOM 1749 C C . GLY A 1 234 ? 24.995 -9.106 -8.342 1.00 76.75 234 GLY A C 1
ATOM 1750 O O . GLY A 1 234 ? 25.511 -8.126 -8.875 1.00 76.75 234 GLY A O 1
ATOM 1751 N N . GLU A 1 235 ? 23.711 -9.425 -8.516 1.00 81.31 235 GLU A N 1
ATOM 1752 C CA . GLU A 1 235 ? 22.797 -8.772 -9.456 1.00 81.31 235 GLU A CA 1
ATOM 1753 C C . GLU A 1 235 ? 21.415 -8.550 -8.816 1.00 81.31 235 GLU A C 1
ATOM 1755 O O . GLU A 1 235 ? 21.113 -9.059 -7.738 1.00 81.31 235 GLU A O 1
ATOM 1760 N N . SER A 1 236 ? 20.557 -7.748 -9.449 1.00 81.88 236 SER A N 1
ATOM 1761 C CA . SER A 1 236 ? 19.147 -7.672 -9.052 1.00 81.88 236 SER A CA 1
ATOM 1762 C C . SER A 1 236 ? 18.387 -8.846 -9.661 1.00 81.88 236 SER A C 1
ATOM 1764 O O . SER A 1 236 ? 18.442 -9.040 -10.875 1.00 81.88 236 SER A O 1
ATOM 1766 N N . GLY A 1 237 ? 17.656 -9.592 -8.840 1.00 83.12 237 GLY A N 1
ATOM 1767 C CA . GLY A 1 237 ? 16.953 -10.799 -9.252 1.00 83.12 237 GLY A CA 1
ATOM 1768 C C . GLY A 1 237 ? 15.442 -10.693 -9.075 1.00 83.12 237 GLY A C 1
ATOM 1769 O O . GLY A 1 237 ? 14.847 -9.613 -9.018 1.00 83.12 237 GLY A O 1
ATOM 1770 N N . THR A 1 238 ? 14.794 -11.854 -8.989 1.00 84.12 238 THR A N 1
ATOM 1771 C CA . THR A 1 238 ? 13.334 -11.959 -8.894 1.00 84.12 238 THR A CA 1
ATOM 1772 C C . THR A 1 238 ? 12.778 -11.296 -7.631 1.00 84.12 238 THR A C 1
ATOM 1774 O O . THR A 1 238 ? 11.664 -10.770 -7.668 1.00 84.12 238 THR A O 1
ATOM 1777 N N . VAL A 1 239 ? 13.515 -11.286 -6.513 1.00 85.00 239 VAL A N 1
ATOM 1778 C CA . VAL A 1 239 ? 13.012 -10.741 -5.241 1.00 85.00 239 VAL A CA 1
ATOM 1779 C C . VAL A 1 239 ? 12.879 -9.220 -5.322 1.00 85.00 239 VAL A C 1
ATOM 1781 O O . VAL A 1 239 ? 11.841 -8.676 -4.928 1.00 85.00 239 VAL A O 1
ATOM 1784 N N . ALA A 1 240 ? 13.873 -8.525 -5.879 1.00 85.25 240 ALA A N 1
ATOM 1785 C CA . ALA A 1 240 ? 13.820 -7.095 -6.151 1.00 85.25 240 ALA A CA 1
ATOM 1786 C C . ALA A 1 240 ? 12.709 -6.777 -7.150 1.00 85.25 240 ALA A C 1
ATOM 1788 O O . ALA A 1 240 ? 11.917 -5.875 -6.885 1.00 85.25 240 ALA A O 1
ATOM 1789 N N . THR A 1 241 ? 12.573 -7.543 -8.240 1.00 85.69 241 THR A N 1
ATOM 1790 C CA . THR A 1 241 ? 11.506 -7.315 -9.228 1.00 85.69 241 THR A CA 1
ATOM 1791 C C . THR A 1 241 ? 10.118 -7.428 -8.597 1.00 85.69 241 THR A C 1
ATOM 1793 O O . THR A 1 241 ? 9.309 -6.507 -8.717 1.00 85.69 241 THR A O 1
ATOM 1796 N N . VAL A 1 242 ? 9.841 -8.512 -7.863 1.00 87.62 242 VAL A N 1
ATOM 1797 C CA . VAL A 1 242 ? 8.548 -8.717 -7.186 1.00 87.62 242 VAL A CA 1
ATOM 1798 C C . VAL A 1 242 ? 8.290 -7.615 -6.157 1.00 87.62 242 VAL A C 1
ATOM 1800 O O . VAL A 1 242 ? 7.190 -7.065 -6.102 1.00 87.62 242 VAL A O 1
ATOM 1803 N N . THR A 1 243 ? 9.304 -7.233 -5.378 1.00 87.44 243 THR A N 1
ATOM 1804 C CA . THR A 1 243 ? 9.179 -6.161 -4.379 1.00 87.44 243 THR A CA 1
ATOM 1805 C C . THR A 1 243 ? 8.941 -4.801 -5.035 1.00 87.44 243 THR A C 1
ATOM 1807 O O . THR A 1 243 ? 8.141 -4.014 -4.532 1.00 87.44 243 THR A O 1
ATOM 1810 N N . GLY A 1 244 ? 9.575 -4.529 -6.177 1.00 87.56 244 GLY A N 1
ATOM 1811 C CA . GLY A 1 244 ? 9.360 -3.318 -6.967 1.00 87.56 244 GLY A CA 1
ATOM 1812 C C . GLY A 1 244 ? 7.937 -3.238 -7.514 1.00 87.56 244 GLY A C 1
ATOM 1813 O O . GLY A 1 244 ? 7.286 -2.202 -7.385 1.00 87.56 244 GLY A O 1
ATOM 1814 N N . VAL A 1 245 ? 7.404 -4.350 -8.031 1.00 88.81 245 VAL A N 1
ATOM 1815 C CA . VAL A 1 245 ? 6.002 -4.440 -8.474 1.00 88.81 245 VAL A CA 1
ATOM 1816 C C . VAL A 1 245 ? 5.041 -4.235 -7.300 1.00 88.81 245 VAL A C 1
ATOM 1818 O O . VAL A 1 245 ? 4.078 -3.476 -7.418 1.00 88.81 245 VAL A O 1
ATOM 1821 N N . LEU A 1 246 ? 5.314 -4.834 -6.137 1.00 90.88 246 LEU A N 1
ATOM 1822 C CA . LEU A 1 246 ? 4.521 -4.612 -4.924 1.00 90.88 246 LEU A CA 1
ATOM 1823 C C . LEU A 1 246 ? 4.566 -3.147 -4.471 1.00 90.88 246 LEU A C 1
ATOM 1825 O O . LEU A 1 246 ? 3.526 -2.581 -4.130 1.00 90.88 246 LEU A O 1
ATOM 1829 N N . ALA A 1 247 ? 5.737 -2.506 -4.498 1.00 89.19 247 ALA A N 1
ATOM 1830 C CA . ALA A 1 247 ? 5.881 -1.086 -4.186 1.00 89.19 247 ALA A CA 1
ATOM 1831 C C . ALA A 1 247 ? 5.060 -0.218 -5.153 1.00 89.19 247 ALA A C 1
ATOM 1833 O O . ALA A 1 247 ? 4.317 0.659 -4.710 1.00 89.19 247 ALA A O 1
ATOM 1834 N N . LEU A 1 248 ? 5.118 -0.521 -6.452 1.00 88.69 248 LEU A N 1
ATOM 1835 C CA . LEU A 1 248 ? 4.365 0.173 -7.495 1.00 88.69 248 LEU A CA 1
ATOM 1836 C C . LEU A 1 248 ? 2.845 0.028 -7.334 1.00 88.69 248 LEU A C 1
ATOM 1838 O O . LEU A 1 248 ? 2.119 1.000 -7.521 1.00 88.69 248 LEU A O 1
ATOM 1842 N N . VAL A 1 249 ? 2.355 -1.162 -6.977 1.00 91.38 249 VAL A N 1
ATOM 1843 C CA . VAL A 1 249 ? 0.915 -1.447 -6.850 1.00 91.38 249 VAL A CA 1
ATOM 1844 C C . VAL A 1 249 ? 0.355 -0.974 -5.507 1.00 91.38 249 VAL A C 1
ATOM 1846 O O . VAL A 1 249 ? -0.770 -0.471 -5.445 1.00 91.38 249 VAL A O 1
ATOM 1849 N N . SER A 1 250 ? 1.119 -1.097 -4.421 1.00 91.12 250 SER A N 1
ATOM 1850 C CA . SER A 1 250 ? 0.648 -0.795 -3.062 1.00 91.12 250 SER A CA 1
ATOM 1851 C C . SER A 1 250 ? 0.147 0.643 -2.901 1.00 91.12 250 SER A C 1
ATOM 1853 O O . SER A 1 250 ? -0.914 0.847 -2.313 1.00 91.12 250 SER A O 1
ATOM 1855 N N . LEU A 1 251 ? 0.850 1.635 -3.461 1.00 90.38 251 LEU A N 1
ATOM 1856 C CA . LEU A 1 251 ? 0.498 3.052 -3.324 1.00 90.38 251 LEU A CA 1
ATOM 1857 C C . LEU A 1 251 ? -0.832 3.396 -4.021 1.00 90.38 251 LEU A C 1
ATOM 1859 O O . LEU A 1 251 ? -1.737 3.881 -3.336 1.00 90.38 251 LEU A O 1
ATOM 1863 N N . PRO A 1 252 ? -1.030 3.109 -5.322 1.00 91.56 252 PRO A N 1
ATOM 1864 C CA . PRO A 1 252 ? -2.319 3.291 -5.984 1.00 91.56 252 PRO A CA 1
ATOM 1865 C C . PRO A 1 252 ? -3.464 2.517 -5.326 1.00 91.56 252 PRO A C 1
ATOM 1867 O O . PRO A 1 252 ? -4.569 3.043 -5.197 1.00 91.56 252 PRO A O 1
ATOM 1870 N N . THR A 1 253 ? -3.206 1.285 -4.875 1.00 90.69 253 THR A N 1
ATOM 1871 C CA . THR A 1 253 ? -4.238 0.442 -4.255 1.00 90.69 253 THR A CA 1
ATOM 1872 C C . THR A 1 253 ? -4.662 1.005 -2.902 1.00 90.69 253 THR A C 1
ATOM 1874 O O . THR A 1 253 ? -5.856 1.120 -2.638 1.00 90.69 253 THR A O 1
ATOM 1877 N N . ALA A 1 254 ? -3.715 1.449 -2.070 1.00 89.81 254 ALA A N 1
ATOM 1878 C CA . ALA A 1 254 ? -4.021 2.113 -0.806 1.00 89.81 254 ALA A CA 1
ATOM 1879 C C . ALA A 1 254 ? -4.772 3.433 -1.013 1.00 89.81 254 ALA A C 1
ATOM 1881 O O . ALA A 1 254 ? -5.709 3.726 -0.274 1.00 89.81 254 ALA A O 1
ATOM 1882 N N . VAL A 1 255 ? -4.413 4.206 -2.044 1.00 90.00 255 VAL A N 1
ATOM 1883 C CA . VAL A 1 255 ? -5.150 5.417 -2.430 1.00 90.00 255 VAL A CA 1
ATOM 1884 C C . VAL A 1 255 ? -6.584 5.078 -2.846 1.00 90.00 255 VAL A C 1
ATOM 1886 O O . VAL A 1 255 ? -7.523 5.726 -2.383 1.00 90.00 255 VAL A O 1
ATOM 1889 N N . ALA A 1 256 ? -6.778 4.046 -3.671 1.00 89.81 256 ALA A N 1
ATOM 1890 C CA . ALA A 1 256 ? -8.103 3.604 -4.090 1.00 89.81 256 ALA A CA 1
ATOM 1891 C C . ALA A 1 256 ? -8.944 3.119 -2.899 1.00 89.81 256 ALA A C 1
ATOM 1893 O O . ALA A 1 256 ? -10.084 3.554 -2.748 1.00 89.81 256 ALA A O 1
ATOM 1894 N N . VAL A 1 257 ? -8.379 2.291 -2.014 1.00 88.50 257 VAL A N 1
ATOM 1895 C CA . VAL A 1 257 ? -9.042 1.824 -0.784 1.00 88.50 257 VAL A CA 1
ATOM 1896 C C . VAL A 1 257 ? -9.429 3.005 0.107 1.00 88.50 257 VAL A C 1
ATOM 1898 O O . VAL A 1 257 ? -10.578 3.084 0.535 1.00 88.50 257 VAL A O 1
ATOM 1901 N N . ALA A 1 258 ? -8.523 3.966 0.312 1.00 86.69 258 ALA A N 1
ATOM 1902 C CA . ALA A 1 258 ? -8.772 5.153 1.126 1.00 86.69 258 ALA A CA 1
ATOM 1903 C C . ALA A 1 258 ? -9.906 6.040 0.583 1.00 86.69 258 ALA A C 1
ATOM 1905 O O . ALA A 1 258 ? -10.633 6.664 1.358 1.00 86.69 258 ALA A O 1
ATOM 1906 N N . VAL A 1 259 ? -10.068 6.127 -0.740 1.00 86.19 259 VAL A N 1
ATOM 1907 C CA . VAL A 1 259 ? -11.161 6.901 -1.350 1.00 86.19 259 VAL A CA 1
ATOM 1908 C C . VAL A 1 259 ? -12.463 6.097 -1.380 1.00 86.19 259 VAL A C 1
ATOM 1910 O O . VAL A 1 259 ? -13.522 6.648 -1.095 1.00 86.19 259 VAL A O 1
ATOM 1913 N N . LEU A 1 260 ? -12.417 4.799 -1.696 1.00 83.88 260 LEU A N 1
ATOM 1914 C CA . LEU A 1 260 ? -13.610 3.964 -1.873 1.00 83.88 260 LEU A CA 1
ATOM 1915 C C . LEU A 1 260 ? -14.255 3.543 -0.547 1.00 83.88 260 LEU A C 1
ATOM 1917 O O . LEU A 1 260 ? -15.485 3.563 -0.447 1.00 83.88 260 LEU A O 1
ATOM 1921 N N . GLN A 1 261 ? -13.472 3.195 0.475 1.00 77.25 261 GLN A N 1
ATOM 1922 C CA . GLN A 1 261 ? -13.999 2.832 1.792 1.00 77.25 261 GLN A CA 1
ATOM 1923 C C . GLN A 1 261 ? -14.187 4.089 2.645 1.00 77.25 261 GLN A C 1
ATOM 1925 O O . GLN A 1 261 ? -13.239 4.774 3.006 1.00 77.25 261 GLN A O 1
ATOM 1930 N N . HIS A 1 262 ? -15.446 4.432 2.916 1.00 57.59 262 HIS A N 1
ATOM 1931 C CA . HIS A 1 262 ? -15.814 5.664 3.619 1.00 57.59 262 HIS A CA 1
ATOM 1932 C C . HIS A 1 262 ? -15.876 5.477 5.150 1.00 57.59 262 HIS A C 1
ATOM 1934 O O . HIS A 1 262 ? -15.677 6.454 5.866 1.00 57.59 262 HIS A O 1
ATOM 1940 N N . ASP A 1 263 ? -16.039 4.232 5.621 1.00 55.88 263 ASP A N 1
ATOM 1941 C CA . ASP A 1 263 ? -16.113 3.830 7.038 1.00 55.88 263 ASP A CA 1
ATOM 1942 C C . ASP A 1 263 ? -14.891 3.010 7.456 1.00 55.88 263 ASP A C 1
ATOM 1944 O O . ASP A 1 263 ? -14.975 1.853 7.871 1.00 55.88 263 ASP A O 1
ATOM 1948 N N . LEU A 1 264 ? -13.713 3.602 7.287 1.00 56.34 264 LEU A N 1
ATOM 1949 C CA . LEU A 1 264 ? -12.451 2.954 7.617 1.00 56.34 264 LEU A CA 1
ATOM 1950 C C . LEU A 1 264 ? -12.238 2.888 9.136 1.00 56.34 264 LEU A C 1
ATOM 1952 O O . LEU A 1 264 ? -11.541 3.708 9.731 1.00 56.34 264 LEU A O 1
ATOM 1956 N N . TYR A 1 265 ? -12.867 1.884 9.741 1.00 57.00 265 TYR A N 1
ATOM 1957 C CA . TYR A 1 265 ? -12.616 1.422 11.099 1.00 57.00 265 TYR A CA 1
ATOM 1958 C C . TYR A 1 265 ? -11.170 0.891 11.222 1.00 57.00 265 TYR A C 1
ATOM 1960 O O . TYR A 1 265 ? -10.676 0.186 10.345 1.00 57.00 265 TYR A O 1
ATOM 1968 N N . ASP A 1 266 ? -10.487 1.249 12.314 1.00 59.06 266 ASP A N 1
ATOM 1969 C CA . ASP A 1 266 ? -9.200 0.688 12.771 1.00 59.06 266 ASP A CA 1
ATOM 1970 C C . ASP A 1 266 ? -7.957 0.777 11.852 1.00 59.06 266 ASP A C 1
ATOM 1972 O O . ASP A 1 266 ? -6.996 0.018 12.014 1.00 59.06 266 ASP A O 1
ATOM 1976 N N . VAL A 1 267 ? -7.872 1.772 10.955 1.00 63.12 267 VAL A N 1
ATOM 1977 C CA . VAL A 1 267 ? -6.623 2.057 10.193 1.00 63.12 267 VAL A CA 1
ATOM 1978 C C . VAL A 1 267 ? -5.431 2.269 11.125 1.00 63.12 267 VAL A C 1
ATOM 1980 O O . VAL A 1 267 ? -4.293 1.945 10.806 1.00 63.12 267 VAL A O 1
ATOM 1983 N N . ASP A 1 268 ? -5.711 2.799 12.306 1.00 62.22 268 ASP A N 1
ATOM 1984 C CA . ASP A 1 268 ? -4.755 3.115 13.348 1.00 62.22 268 ASP A CA 1
ATOM 1985 C C . ASP A 1 268 ? -3.925 1.872 13.703 1.00 62.22 268 ASP A C 1
ATOM 1987 O O . ASP A 1 268 ? -2.690 1.915 13.609 1.00 62.22 268 ASP A O 1
ATOM 1991 N N . ARG A 1 269 ? -4.575 0.745 14.021 1.00 63.62 269 ARG A N 1
ATOM 1992 C CA . ARG A 1 269 ? -3.887 -0.513 14.344 1.00 63.62 269 ARG A CA 1
ATOM 1993 C C . ARG A 1 269 ? -3.064 -1.023 13.163 1.00 63.62 269 ARG A C 1
ATOM 1995 O O . ARG A 1 269 ? -1.896 -1.359 13.338 1.00 63.62 269 ARG A O 1
ATOM 2002 N N . ALA A 1 270 ? -3.645 -1.017 11.964 1.00 66.56 270 ALA A N 1
ATOM 2003 C CA . ALA A 1 270 ? -2.969 -1.490 10.758 1.00 66.56 270 ALA A CA 1
ATOM 2004 C C . ALA A 1 270 ? -1.703 -0.674 10.441 1.00 66.56 270 ALA A C 1
ATOM 2006 O O . ALA A 1 270 ? -0.671 -1.247 10.099 1.00 66.56 270 ALA A O 1
ATOM 2007 N N . VAL A 1 271 ? -1.742 0.652 10.613 1.00 69.31 271 VAL A N 1
ATOM 2008 C CA . VAL A 1 271 ? -0.564 1.523 10.456 1.00 69.31 271 VAL A CA 1
ATOM 2009 C C . VAL A 1 271 ? 0.489 1.204 11.503 1.00 69.31 271 VAL A C 1
ATOM 2011 O O . VAL A 1 271 ? 1.673 1.187 11.185 1.00 69.31 271 VAL A O 1
ATOM 2014 N N . ALA A 1 272 ? 0.077 0.966 12.747 1.00 65.69 272 ALA A N 1
ATOM 2015 C CA . ALA A 1 272 ? 0.993 0.665 13.837 1.00 65.69 272 ALA A CA 1
ATOM 2016 C C . ALA A 1 272 ? 1.799 -0.592 13.573 1.00 65.69 272 ALA A C 1
ATOM 2018 O O . ALA A 1 272 ? 3.030 -0.574 13.638 1.00 65.69 272 ALA A O 1
ATOM 2019 N N . ASP A 1 273 ? 1.084 -1.659 13.233 1.00 67.75 273 ASP A N 1
ATOM 2020 C CA . ASP A 1 273 ? 1.676 -2.944 12.930 1.00 67.75 273 ASP A CA 1
ATOM 2021 C C . ASP A 1 273 ? 2.567 -2.782 11.691 1.00 67.75 273 ASP A C 1
ATOM 2023 O O . ASP A 1 273 ? 3.763 -3.069 11.764 1.00 67.75 273 ASP A O 1
ATOM 2027 N N . ALA A 1 274 ? 2.056 -2.190 10.603 1.00 75.50 274 ALA A N 1
ATOM 2028 C CA . ALA A 1 274 ? 2.818 -1.969 9.372 1.00 75.50 274 ALA A CA 1
ATOM 2029 C C . ALA A 1 274 ? 4.115 -1.179 9.604 1.00 75.50 274 ALA A C 1
ATOM 2031 O O . ALA A 1 274 ? 5.173 -1.614 9.161 1.00 75.50 274 ALA A O 1
ATOM 2032 N N . VAL A 1 275 ? 4.070 -0.059 10.332 1.00 71.44 275 VAL A N 1
ATOM 2033 C CA . VAL A 1 275 ? 5.251 0.770 10.627 1.00 71.44 275 VAL A CA 1
ATOM 2034 C C . VAL A 1 275 ? 6.233 0.028 11.534 1.00 71.44 275 VAL A C 1
ATOM 2036 O O . VAL A 1 275 ? 7.440 0.089 11.308 1.00 71.44 275 VAL A O 1
ATOM 2039 N N . THR A 1 276 ? 5.748 -0.708 12.536 1.00 70.06 276 THR A N 1
ATOM 2040 C CA . THR A 1 276 ? 6.613 -1.505 13.420 1.00 70.06 276 THR A CA 1
ATOM 2041 C C . THR A 1 276 ? 7.356 -2.577 12.629 1.00 70.06 276 THR A C 1
ATOM 2043 O O . THR A 1 276 ? 8.579 -2.695 12.740 1.00 70.06 276 THR A O 1
ATOM 2046 N N . TYR A 1 277 ? 6.634 -3.344 11.807 1.00 74.56 277 TYR A N 1
ATOM 2047 C CA . TYR A 1 277 ? 7.226 -4.369 10.953 1.00 74.56 277 TYR A CA 1
ATOM 2048 C C . TYR A 1 277 ? 8.150 -3.757 9.894 1.00 74.56 277 TYR A C 1
ATOM 2050 O O . TYR A 1 277 ? 9.214 -4.321 9.655 1.00 74.56 277 TYR A O 1
ATOM 2058 N N . ALA A 1 278 ? 7.820 -2.581 9.346 1.00 79.00 278 ALA A N 1
ATOM 2059 C CA . ALA A 1 278 ? 8.670 -1.837 8.415 1.00 79.00 278 ALA A CA 1
ATOM 2060 C C . ALA A 1 278 ? 10.019 -1.473 9.026 1.00 79.00 278 ALA A C 1
ATOM 2062 O O . ALA A 1 278 ? 11.058 -1.759 8.445 1.00 79.00 278 ALA A O 1
ATOM 2063 N N . ILE A 1 279 ? 10.010 -0.853 10.211 1.00 78.19 279 ILE A N 1
ATOM 2064 C CA . ILE A 1 279 ? 11.236 -0.412 10.884 1.00 78.19 279 ILE A CA 1
ATOM 2065 C C . ILE A 1 279 ? 12.121 -1.620 11.190 1.00 78.19 279 ILE A C 1
ATOM 2067 O O . ILE A 1 279 ? 13.326 -1.575 10.957 1.00 78.19 279 ILE A O 1
ATOM 2071 N N . VAL A 1 280 ? 11.528 -2.713 11.681 1.00 77.88 280 VAL A N 1
ATOM 2072 C CA . VAL A 1 280 ? 12.264 -3.954 11.952 1.00 77.88 280 VAL A CA 1
ATOM 2073 C C . VAL A 1 280 ? 12.835 -4.548 10.662 1.00 77.88 280 VAL A C 1
ATOM 2075 O O . VAL A 1 280 ? 13.993 -4.955 10.659 1.00 77.88 280 VAL A O 1
ATOM 2078 N N . LEU A 1 281 ? 12.058 -4.577 9.577 1.00 80.94 281 LEU A N 1
ATOM 2079 C CA . LEU A 1 281 ? 12.489 -5.108 8.284 1.00 80.94 281 LEU A CA 1
ATOM 2080 C C . LEU A 1 281 ? 13.614 -4.269 7.667 1.00 80.94 281 LEU A C 1
ATOM 2082 O O . LEU A 1 281 ? 14.614 -4.823 7.227 1.00 80.94 281 LEU A O 1
ATOM 2086 N N . VAL A 1 282 ? 13.499 -2.942 7.687 1.00 82.19 282 VAL A N 1
ATOM 2087 C CA . VAL A 1 282 ? 14.545 -2.036 7.194 1.00 82.19 282 VAL A CA 1
ATOM 2088 C C . VAL A 1 282 ? 15.812 -2.163 8.036 1.00 82.19 282 VAL A C 1
ATOM 2090 O O . VAL A 1 282 ? 16.894 -2.293 7.476 1.00 82.19 282 VAL A O 1
ATOM 2093 N N . ALA A 1 283 ? 15.703 -2.190 9.369 1.00 80.50 283 ALA A N 1
ATOM 2094 C CA . ALA A 1 283 ? 16.858 -2.386 10.247 1.00 80.50 283 ALA A CA 1
ATOM 2095 C C . ALA A 1 283 ? 17.546 -3.740 9.999 1.00 80.50 283 ALA A C 1
ATOM 2097 O O . ALA A 1 283 ? 18.776 -3.814 10.000 1.00 80.50 283 ALA A O 1
ATOM 2098 N N . LEU A 1 284 ? 16.757 -4.791 9.751 1.00 79.44 284 LEU A N 1
ATOM 2099 C CA . LEU A 1 284 ? 17.237 -6.119 9.370 1.00 79.44 284 LEU A CA 1
ATOM 2100 C C . LEU A 1 284 ? 18.024 -6.077 8.064 1.00 79.44 284 LEU A C 1
ATOM 2102 O O . LEU A 1 284 ? 19.194 -6.452 8.049 1.00 79.44 284 LEU A O 1
ATOM 2106 N N . LEU A 1 285 ? 17.399 -5.584 6.995 1.00 78.62 285 LEU A N 1
ATOM 2107 C CA . LEU A 1 285 ? 18.004 -5.529 5.668 1.00 78.62 285 LEU A CA 1
ATOM 2108 C C . LEU A 1 285 ? 19.233 -4.613 5.640 1.00 78.62 285 LEU A C 1
ATOM 2110 O O . LEU A 1 285 ? 20.229 -4.955 5.013 1.00 78.62 285 LEU A O 1
ATOM 2114 N N . ALA A 1 286 ? 19.206 -3.488 6.358 1.00 80.25 286 ALA A N 1
ATOM 2115 C CA . ALA A 1 286 ? 20.340 -2.575 6.452 1.00 80.25 286 ALA A CA 1
ATOM 2116 C C . ALA A 1 286 ? 21.523 -3.205 7.199 1.00 80.25 286 ALA A C 1
ATOM 2118 O O . ALA A 1 286 ? 22.656 -3.127 6.732 1.00 80.25 286 ALA A O 1
ATOM 2119 N N . THR A 1 287 ? 21.272 -3.866 8.333 1.00 78.44 287 THR A N 1
ATOM 2120 C CA . THR A 1 287 ? 22.329 -4.542 9.106 1.00 78.44 287 THR A CA 1
ATOM 2121 C C . THR A 1 287 ? 22.924 -5.703 8.307 1.00 78.44 287 THR A C 1
ATOM 2123 O O . THR A 1 287 ? 24.142 -5.897 8.300 1.00 78.44 287 THR A O 1
ATOM 2126 N N . TYR A 1 288 ? 22.081 -6.426 7.569 1.00 73.62 288 TYR A N 1
ATOM 2127 C CA . TYR A 1 288 ? 22.510 -7.443 6.617 1.00 73.62 288 TYR A CA 1
ATOM 2128 C C . TYR A 1 288 ? 23.392 -6.872 5.514 1.00 73.62 288 TYR A C 1
ATOM 2130 O O . TYR A 1 288 ? 24.531 -7.307 5.369 1.00 73.62 288 TYR A O 1
ATOM 2138 N N . ALA A 1 289 ? 22.921 -5.847 4.804 1.00 74.88 289 ALA A N 1
ATOM 2139 C CA . ALA A 1 289 ? 23.679 -5.216 3.733 1.00 74.88 289 ALA A CA 1
ATOM 2140 C C . ALA A 1 289 ? 25.039 -4.693 4.225 1.00 74.88 289 ALA A C 1
ATOM 2142 O O . ALA A 1 289 ? 26.056 -4.947 3.588 1.00 74.88 289 ALA A O 1
ATOM 2143 N N . VAL A 1 290 ? 25.083 -4.024 5.384 1.00 80.62 290 VAL A N 1
ATOM 2144 C CA . VAL A 1 290 ? 26.328 -3.491 5.962 1.00 80.62 290 VAL A CA 1
ATOM 2145 C C . VAL A 1 290 ? 27.292 -4.608 6.364 1.00 80.62 290 VAL A C 1
ATOM 2147 O O . VAL A 1 290 ? 28.471 -4.538 6.026 1.00 80.62 290 VAL A O 1
ATOM 2150 N N . SER A 1 291 ? 26.818 -5.639 7.070 1.00 73.88 291 SER A N 1
ATOM 2151 C CA . SER A 1 291 ? 27.682 -6.741 7.517 1.00 73.88 291 SER A CA 1
ATOM 2152 C C . SER A 1 291 ? 28.213 -7.570 6.348 1.00 73.88 291 SER A C 1
ATOM 2154 O O . SER A 1 291 ? 29.402 -7.879 6.315 1.00 73.88 291 SER A O 1
ATOM 2156 N N . ALA A 1 292 ? 27.372 -7.866 5.356 1.00 70.06 292 ALA A N 1
ATOM 2157 C CA . ALA A 1 292 ? 27.771 -8.590 4.158 1.00 70.06 292 ALA A CA 1
ATOM 2158 C C . ALA A 1 292 ? 28.751 -7.775 3.294 1.00 70.06 292 ALA A C 1
ATOM 2160 O O . ALA A 1 292 ? 29.742 -8.327 2.815 1.00 70.06 292 ALA A O 1
ATOM 2161 N N . LEU A 1 293 ? 28.555 -6.454 3.167 1.00 74.19 293 LEU A N 1
ATOM 2162 C CA . LEU A 1 293 ? 29.511 -5.575 2.486 1.00 74.19 293 LEU A CA 1
ATOM 2163 C C . LEU A 1 293 ? 30.857 -5.528 3.230 1.00 74.19 293 LEU A C 1
ATOM 2165 O O . LEU A 1 293 ? 31.903 -5.689 2.608 1.00 74.19 293 LEU A O 1
ATOM 2169 N N . ALA A 1 294 ? 30.838 -5.355 4.555 1.00 77.75 294 ALA A N 1
ATOM 2170 C CA . ALA A 1 294 ? 32.044 -5.283 5.378 1.00 77.75 294 ALA A CA 1
ATOM 2171 C C . ALA A 1 294 ? 32.853 -6.590 5.344 1.00 77.75 294 ALA A C 1
ATOM 2173 O O . ALA A 1 294 ? 34.064 -6.554 5.135 1.00 77.75 294 ALA A O 1
ATOM 2174 N N . LEU A 1 295 ? 32.201 -7.750 5.487 1.00 72.44 295 LEU A N 1
ATOM 2175 C CA . LEU A 1 295 ? 32.882 -9.043 5.384 1.00 72.44 295 LEU A CA 1
ATOM 2176 C C . LEU A 1 295 ? 33.360 -9.340 3.960 1.00 72.44 295 LEU A C 1
ATOM 2178 O O . LEU A 1 295 ? 34.447 -9.891 3.789 1.00 72.44 295 LEU A O 1
ATOM 2182 N N . GLY A 1 296 ? 32.591 -8.947 2.942 1.00 67.56 296 GLY A N 1
ATOM 2183 C CA . GLY A 1 296 ? 32.974 -9.102 1.541 1.00 67.56 296 GLY A CA 1
ATOM 2184 C C . GLY A 1 296 ? 34.243 -8.327 1.169 1.00 67.56 296 GLY A C 1
ATOM 2185 O O . GLY A 1 296 ? 34.991 -8.785 0.307 1.00 67.56 296 GLY A O 1
ATOM 2186 N N . LEU A 1 297 ? 34.517 -7.199 1.839 1.00 76.69 297 LEU A N 1
ATOM 2187 C CA . LEU A 1 297 ? 35.759 -6.429 1.679 1.00 76.69 297 LEU A CA 1
ATOM 2188 C C . LEU A 1 297 ? 36.981 -7.111 2.315 1.00 76.69 297 LEU A C 1
ATOM 2190 O O . LEU A 1 297 ? 38.092 -6.912 1.835 1.00 76.69 297 LEU A O 1
ATOM 2194 N N . VAL A 1 298 ? 36.790 -7.900 3.377 1.00 78.75 298 VAL A N 1
ATOM 2195 C CA . VAL A 1 298 ? 37.890 -8.538 4.126 1.00 78.75 298 VAL A CA 1
ATOM 2196 C C . VAL A 1 298 ? 38.206 -9.942 3.603 1.00 78.75 298 VAL A C 1
ATOM 2198 O O . VAL A 1 298 ? 39.371 -10.308 3.490 1.00 78.75 298 VAL A O 1
ATOM 2201 N N . VAL A 1 299 ? 37.179 -10.738 3.291 1.00 74.94 299 VAL A N 1
ATOM 2202 C CA . VAL A 1 299 ? 37.304 -12.182 2.996 1.00 74.94 299 VAL A CA 1
ATOM 2203 C C . VAL A 1 299 ? 37.095 -12.494 1.503 1.00 74.94 299 VAL A C 1
ATOM 2205 O O . VAL A 1 299 ? 37.395 -13.595 1.046 1.00 74.94 299 VAL A O 1
ATOM 2208 N N . GLY A 1 300 ? 36.618 -11.521 0.721 1.00 67.56 300 GLY A N 1
ATOM 2209 C CA . GLY A 1 300 ? 36.271 -11.686 -0.690 1.00 67.56 300 GLY A CA 1
ATOM 2210 C C . GLY A 1 300 ? 34.816 -12.126 -0.898 1.00 67.56 300 GLY A C 1
ATOM 2211 O O . GLY A 1 300 ? 34.279 -12.964 -0.172 1.00 67.56 300 GLY A O 1
ATOM 2212 N N . ARG A 1 301 ? 34.169 -11.559 -1.926 1.00 62.06 301 ARG A N 1
ATOM 2213 C CA . ARG A 1 301 ? 32.718 -11.683 -2.191 1.00 62.06 301 ARG A CA 1
ATOM 2214 C C . ARG A 1 301 ? 32.224 -13.104 -2.509 1.00 62.06 301 ARG A C 1
ATOM 2216 O O . ARG A 1 301 ? 31.030 -13.345 -2.420 1.00 62.06 301 ARG A O 1
ATOM 2223 N N . GLY A 1 302 ? 33.115 -14.035 -2.856 1.00 64.31 302 GLY A N 1
ATOM 2224 C CA . GLY A 1 302 ? 32.760 -15.413 -3.233 1.00 64.31 302 GLY A CA 1
ATOM 2225 C C . GLY A 1 302 ? 32.837 -16.451 -2.107 1.00 64.31 302 GLY A C 1
ATOM 2226 O O . GLY A 1 302 ? 32.590 -17.629 -2.352 1.00 64.31 302 GLY A O 1
ATOM 2227 N N . SER A 1 303 ? 33.218 -16.068 -0.883 1.00 70.69 303 SER A N 1
ATOM 2228 C CA . SER A 1 303 ? 33.406 -17.032 0.208 1.00 70.69 303 SER A CA 1
ATOM 2229 C C . SER A 1 303 ? 32.085 -17.361 0.910 1.00 70.69 303 SER A C 1
ATOM 2231 O O . SER A 1 303 ? 31.507 -16.522 1.603 1.00 70.69 303 SER A O 1
ATOM 2233 N N . ALA A 1 304 ? 31.637 -18.618 0.812 1.00 71.25 304 ALA A N 1
ATOM 2234 C CA . ALA A 1 304 ? 30.463 -19.120 1.538 1.00 71.25 304 ALA A CA 1
ATOM 2235 C C . ALA A 1 304 ? 30.582 -18.923 3.064 1.00 71.25 304 ALA A C 1
ATOM 2237 O O . ALA A 1 304 ? 29.586 -18.697 3.753 1.00 71.25 304 ALA A O 1
ATOM 2238 N N . VAL A 1 305 ? 31.812 -18.935 3.591 1.00 72.25 305 VAL A N 1
ATOM 2239 C CA . VAL A 1 305 ? 32.101 -18.681 5.009 1.00 72.25 305 VAL A CA 1
ATOM 2240 C C . VAL A 1 305 ? 31.810 -17.224 5.375 1.00 72.25 305 VAL A C 1
ATOM 2242 O O . VAL A 1 305 ? 31.263 -16.970 6.447 1.00 72.25 305 VAL A O 1
ATOM 2245 N N . ALA A 1 306 ? 32.097 -16.269 4.484 1.00 67.88 306 ALA A N 1
ATOM 2246 C CA . ALA A 1 306 ? 31.789 -14.852 4.686 1.00 67.88 306 ALA A CA 1
ATOM 2247 C C . ALA A 1 306 ? 30.271 -14.595 4.698 1.00 67.88 306 ALA A C 1
ATOM 2249 O O . ALA A 1 306 ? 29.767 -13.863 5.548 1.00 67.88 306 ALA A O 1
ATOM 2250 N N . ALA A 1 307 ? 29.520 -15.261 3.815 1.00 67.19 307 ALA A N 1
ATOM 2251 C CA . ALA A 1 307 ? 28.060 -15.173 3.794 1.00 67.19 307 ALA A CA 1
ATOM 2252 C C . ALA A 1 307 ? 27.417 -15.789 5.054 1.00 67.19 307 ALA A C 1
ATOM 2254 O O . ALA A 1 307 ? 26.520 -15.193 5.662 1.00 67.19 307 ALA A O 1
ATOM 2255 N N . ALA A 1 308 ? 27.902 -16.955 5.496 1.00 72.81 308 ALA A N 1
ATOM 2256 C CA . ALA A 1 308 ? 27.413 -17.620 6.704 1.00 72.81 308 ALA A CA 1
ATOM 2257 C C . ALA A 1 308 ? 27.704 -16.801 7.975 1.00 72.81 308 ALA A C 1
ATOM 2259 O O . ALA A 1 308 ? 26.827 -16.631 8.825 1.00 72.81 308 ALA A O 1
ATOM 2260 N N . THR A 1 309 ? 28.908 -16.236 8.086 1.00 75.19 309 THR A N 1
ATOM 2261 C CA . THR A 1 309 ? 29.302 -15.395 9.228 1.00 75.19 309 THR A CA 1
ATOM 2262 C C . THR A 1 309 ? 28.554 -14.062 9.255 1.00 75.19 309 THR A C 1
ATOM 2264 O O . THR A 1 309 ? 28.070 -13.678 10.318 1.00 75.19 309 THR A O 1
ATOM 2267 N N . ALA A 1 310 ? 28.344 -13.399 8.111 1.00 71.12 310 ALA A N 1
ATOM 2268 C CA . ALA A 1 310 ? 27.509 -12.195 8.032 1.00 71.12 310 ALA A CA 1
ATOM 2269 C C . ALA A 1 310 ? 26.058 -12.469 8.474 1.00 71.12 310 ALA A C 1
ATOM 2271 O O . ALA A 1 310 ? 25.473 -11.696 9.239 1.00 71.12 310 ALA A O 1
ATOM 2272 N N . THR A 1 311 ? 25.500 -13.615 8.070 1.00 73.19 311 THR A N 1
ATOM 2273 C CA . THR A 1 311 ? 24.151 -14.044 8.472 1.00 73.19 311 THR A CA 1
ATOM 2274 C C . THR A 1 311 ? 24.067 -14.319 9.979 1.00 73.19 311 THR A C 1
ATOM 2276 O O . THR A 1 311 ? 23.120 -13.879 10.635 1.00 73.19 311 THR A O 1
ATOM 2279 N N . ALA A 1 312 ? 25.074 -14.983 10.557 1.00 77.19 312 ALA A N 1
ATOM 2280 C CA . ALA A 1 312 ? 25.143 -15.257 11.994 1.00 77.19 312 ALA A CA 1
ATOM 2281 C C . ALA A 1 312 ? 25.282 -13.972 12.834 1.00 77.19 312 ALA A C 1
ATOM 2283 O O . ALA A 1 312 ? 24.576 -13.804 13.831 1.00 77.19 312 ALA A O 1
ATOM 2284 N N . VAL A 1 313 ? 26.133 -13.033 12.405 1.00 76.69 313 VAL A N 1
ATOM 2285 C CA . VAL A 1 313 ? 26.288 -11.714 13.045 1.00 76.69 313 VAL A CA 1
ATOM 2286 C C . VAL A 1 313 ? 24.976 -10.932 12.991 1.00 76.69 313 VAL A C 1
ATOM 2288 O O . VAL A 1 313 ? 24.551 -10.376 14.004 1.00 76.69 313 VAL A O 1
ATOM 2291 N N . CYS A 1 314 ? 24.281 -10.949 11.850 1.00 71.50 314 CYS A N 1
ATOM 2292 C CA . CYS A 1 314 ? 22.955 -10.347 11.742 1.00 71.50 314 CYS A CA 1
ATOM 2293 C C . CYS A 1 314 ? 21.968 -10.944 12.736 1.00 71.50 314 CYS A C 1
ATOM 2295 O O . CYS A 1 314 ? 21.328 -10.195 13.469 1.00 71.50 314 CYS A O 1
ATOM 2297 N N . ALA A 1 315 ? 21.860 -12.273 12.803 1.00 72.81 315 ALA A N 1
ATOM 2298 C CA . ALA A 1 315 ? 20.940 -12.939 13.721 1.00 72.81 315 ALA A CA 1
ATOM 2299 C C . ALA A 1 315 ? 21.200 -12.548 15.190 1.00 72.81 315 ALA A C 1
ATOM 2301 O O . ALA A 1 315 ? 20.253 -12.254 15.926 1.00 72.81 315 ALA A O 1
ATOM 2302 N N . LEU A 1 316 ? 22.473 -12.469 15.592 1.00 82.12 316 LEU A N 1
ATOM 2303 C CA . LEU A 1 316 ? 22.886 -12.090 16.947 1.00 82.12 316 LEU A CA 1
ATOM 2304 C C . LEU A 1 316 ? 22.575 -10.626 17.286 1.00 82.12 316 LEU A C 1
ATOM 2306 O O . LEU A 1 316 ? 22.110 -10.343 18.389 1.00 82.12 316 LEU A O 1
ATOM 2310 N N . VAL A 1 317 ? 22.785 -9.695 16.351 1.00 77.75 317 VAL A N 1
ATOM 2311 C CA . VAL A 1 317 ? 22.510 -8.261 16.563 1.00 77.75 317 VAL A CA 1
ATOM 2312 C C . VAL A 1 317 ? 21.006 -7.964 16.514 1.00 77.75 317 VAL A C 1
ATOM 2314 O O . VAL A 1 317 ? 20.497 -7.141 17.281 1.00 77.75 317 VAL A O 1
ATOM 2317 N N . LEU A 1 318 ? 20.258 -8.651 15.648 1.00 71.12 318 LEU A N 1
ATOM 2318 C CA . LEU A 1 318 ? 18.840 -8.368 15.430 1.00 71.12 318 LEU A CA 1
ATOM 2319 C C . LEU A 1 318 ? 17.897 -8.942 16.474 1.00 71.12 318 LEU A C 1
ATOM 2321 O O . LEU A 1 318 ? 16.847 -8.340 16.709 1.00 71.12 318 LEU A O 1
ATOM 2325 N N . ALA A 1 319 ? 18.232 -10.059 17.116 1.00 74.75 319 ALA A N 1
ATOM 2326 C CA . ALA A 1 319 ? 17.401 -10.619 18.179 1.00 74.75 319 ALA A CA 1
ATOM 2327 C C . ALA A 1 319 ? 17.137 -9.610 19.328 1.00 74.75 319 ALA A C 1
ATOM 2329 O O . ALA A 1 319 ? 15.963 -9.318 19.607 1.00 74.75 319 ALA A O 1
ATOM 2330 N N . PRO A 1 320 ? 18.161 -8.987 19.952 1.00 78.81 320 PRO A N 1
ATOM 2331 C CA . PRO A 1 320 ? 17.935 -7.981 20.985 1.00 78.81 320 PRO A CA 1
ATOM 2332 C C . PRO A 1 320 ? 17.325 -6.696 20.409 1.00 78.81 320 PRO A C 1
ATOM 2334 O O . PRO A 1 320 ? 16.394 -6.149 21.012 1.00 78.81 320 PRO A O 1
ATOM 2337 N N . LEU A 1 321 ? 17.759 -6.254 19.220 1.00 72.81 321 LEU A N 1
ATOM 2338 C CA . LEU A 1 321 ? 17.269 -5.028 18.582 1.00 72.81 321 LEU A CA 1
ATOM 2339 C C . LEU A 1 321 ? 15.773 -5.102 18.248 1.00 72.81 321 LEU A C 1
ATOM 2341 O O . LEU A 1 321 ? 15.048 -4.142 18.496 1.00 72.81 321 LEU A O 1
ATOM 2345 N N . ARG A 1 322 ? 15.270 -6.249 17.771 1.00 68.31 322 ARG A N 1
ATOM 2346 C CA . ARG A 1 322 ? 13.840 -6.468 17.496 1.00 68.31 322 ARG A CA 1
ATOM 2347 C C . ARG A 1 322 ? 12.998 -6.346 18.762 1.00 68.31 322 ARG A C 1
ATOM 2349 O O . ARG A 1 322 ? 11.937 -5.724 18.734 1.00 68.31 322 ARG A O 1
ATOM 2356 N N . SER A 1 323 ? 13.463 -6.924 19.872 1.00 73.44 323 SER A N 1
ATOM 2357 C CA . SER A 1 323 ? 12.765 -6.840 21.162 1.00 73.44 323 SER A CA 1
ATOM 2358 C C . SER A 1 323 ? 12.728 -5.406 21.701 1.00 73.44 323 SER A C 1
ATOM 2360 O O . SER A 1 323 ? 11.749 -4.989 22.320 1.00 73.44 323 SER A O 1
ATOM 2362 N N . TRP A 1 324 ? 13.791 -4.635 21.468 1.00 76.62 324 TRP A N 1
ATOM 2363 C CA . TRP A 1 324 ? 13.889 -3.244 21.889 1.00 76.62 324 TRP A CA 1
ATOM 2364 C C . TRP A 1 324 ? 13.043 -2.328 20.999 1.00 76.62 324 TRP A C 1
ATOM 2366 O O . TRP A 1 324 ? 12.223 -1.577 21.519 1.00 76.62 324 TRP A O 1
ATOM 2376 N N . LEU A 1 325 ? 13.148 -2.462 19.672 1.00 66.38 325 LEU A N 1
ATOM 2377 C CA . LEU A 1 325 ? 12.349 -1.716 18.694 1.00 66.38 325 LEU A CA 1
ATOM 2378 C C . LEU A 1 325 ? 10.852 -1.927 18.916 1.00 66.38 325 LEU A C 1
ATOM 2380 O O . LEU A 1 325 ? 10.124 -0.945 18.991 1.00 66.38 325 LEU A O 1
ATOM 2384 N N . ARG A 1 326 ? 10.394 -3.172 19.113 1.00 67.38 326 ARG A N 1
ATOM 2385 C CA . ARG A 1 326 ? 8.986 -3.451 19.455 1.00 67.38 326 ARG A CA 1
ATOM 2386 C C . ARG A 1 326 ? 8.556 -2.706 20.716 1.00 67.38 326 ARG A C 1
ATOM 2388 O O . ARG A 1 326 ? 7.571 -1.981 20.690 1.00 67.38 326 ARG A O 1
ATOM 2395 N N . ARG A 1 327 ? 9.355 -2.787 21.787 1.00 67.69 327 ARG A N 1
ATOM 2396 C CA . ARG A 1 327 ? 9.078 -2.073 23.045 1.00 67.69 327 ARG A CA 1
ATOM 2397 C C . ARG A 1 327 ? 9.038 -0.552 22.871 1.00 67.69 327 ARG A C 1
ATOM 2399 O O . ARG A 1 327 ? 8.232 0.103 23.526 1.00 67.69 327 ARG A O 1
ATOM 2406 N N . VAL A 1 328 ? 9.896 0.022 22.031 1.00 67.62 328 VAL A N 1
ATOM 2407 C CA . VAL A 1 328 ? 9.946 1.472 21.774 1.00 67.62 328 VAL A CA 1
ATOM 2408 C C . VAL A 1 328 ? 8.777 1.925 20.903 1.00 67.62 328 VAL A C 1
ATOM 2410 O O . VAL A 1 328 ? 8.162 2.949 21.208 1.00 67.62 328 VAL A O 1
ATOM 2413 N N . VAL A 1 329 ? 8.444 1.172 19.853 1.00 63.31 329 VAL A N 1
ATOM 2414 C CA . VAL A 1 329 ? 7.327 1.504 18.964 1.00 63.31 329 VAL A CA 1
ATOM 2415 C C . VAL A 1 329 ? 5.998 1.370 19.704 1.00 63.31 329 VAL A C 1
ATOM 2417 O O . VAL A 1 329 ? 5.215 2.317 19.680 1.00 63.31 329 VAL A O 1
ATOM 2420 N N . ASP A 1 330 ? 5.797 0.303 20.483 1.00 60.88 330 ASP A N 1
ATOM 2421 C CA . ASP A 1 330 ? 4.603 0.145 21.327 1.00 60.88 330 ASP A CA 1
ATOM 2422 C C . ASP A 1 330 ? 4.458 1.293 22.338 1.00 60.88 330 ASP A C 1
ATOM 2424 O O . ASP A 1 330 ? 3.354 1.789 22.572 1.00 60.88 330 ASP A O 1
ATOM 2428 N N . ARG A 1 331 ? 5.575 1.777 22.908 1.00 62.47 331 ARG A N 1
ATOM 2429 C CA . ARG A 1 331 ? 5.577 2.937 23.817 1.00 62.47 331 ARG A CA 1
ATOM 2430 C C . ARG A 1 331 ? 5.213 4.249 23.126 1.00 62.47 331 ARG A C 1
ATOM 2432 O O . ARG A 1 331 ? 4.579 5.090 23.756 1.00 62.47 331 ARG A O 1
ATOM 2439 N N . ARG A 1 332 ? 5.644 4.460 21.879 1.00 60.81 332 ARG A N 1
ATOM 2440 C CA . ARG A 1 332 ? 5.446 5.733 21.165 1.00 60.81 332 ARG A CA 1
ATOM 2441 C C . ARG A 1 332 ? 4.133 5.813 20.398 1.00 60.81 332 ARG A C 1
ATOM 2443 O O . ARG A 1 332 ? 3.608 6.914 20.268 1.00 60.81 332 ARG A O 1
ATOM 2450 N N . LEU A 1 333 ? 3.636 4.698 19.864 1.00 55.16 333 LEU A N 1
ATOM 2451 C CA . LEU A 1 333 ? 2.513 4.717 18.927 1.00 55.16 333 LEU A CA 1
ATOM 2452 C C . LEU A 1 333 ? 1.147 4.455 19.591 1.00 55.16 333 LEU A C 1
ATOM 2454 O O . LEU A 1 333 ? 0.168 5.034 19.131 1.00 55.16 333 LEU A O 1
ATOM 2458 N N . TYR A 1 334 ? 1.070 3.673 20.685 1.00 60.50 334 TYR A N 1
ATOM 2459 C CA . TYR A 1 334 ? -0.192 3.383 21.409 1.00 60.50 334 TYR A CA 1
ATOM 2460 C C . TYR A 1 334 ? -0.101 3.525 22.939 1.00 60.50 334 TYR A C 1
ATOM 2462 O O . TYR A 1 334 ? -0.317 2.550 23.669 1.00 60.50 334 TYR A O 1
ATOM 2470 N N . PRO A 1 335 ? 0.135 4.743 23.464 1.00 65.25 335 PRO A N 1
ATOM 2471 C CA . PRO A 1 335 ? 0.042 4.996 24.902 1.00 65.25 335 PRO A CA 1
ATOM 2472 C C . PRO A 1 335 ? -1.278 4.517 25.553 1.00 65.25 335 PRO A C 1
ATOM 2474 O O . PRO A 1 335 ? -1.187 3.867 26.593 1.00 65.25 335 PRO A O 1
ATOM 2477 N N . PRO A 1 336 ? -2.482 4.739 24.967 1.00 69.50 336 PRO A N 1
ATOM 2478 C CA . PRO A 1 336 ? -3.751 4.416 25.636 1.00 69.50 336 PRO A CA 1
ATOM 2479 C C . PRO A 1 336 ? -3.993 2.912 25.787 1.00 69.50 336 PRO A C 1
ATOM 2481 O O . PRO A 1 336 ? -4.413 2.454 26.843 1.00 69.50 336 PRO A O 1
ATOM 2484 N N . ARG A 1 337 ? -3.677 2.119 24.753 1.00 74.94 337 ARG A N 1
ATOM 2485 C CA . ARG A 1 337 ? -3.848 0.657 24.789 1.00 74.94 337 ARG A CA 1
ATOM 2486 C C . ARG A 1 337 ? -2.947 0.030 25.845 1.00 74.94 337 ARG A C 1
ATOM 2488 O O . ARG A 1 337 ? -3.390 -0.815 26.614 1.00 74.94 337 ARG A O 1
ATOM 2495 N N . ARG A 1 338 ? -1.674 0.433 25.870 1.00 76.12 338 ARG A N 1
ATOM 2496 C CA . ARG A 1 338 ? -0.710 -0.096 26.836 1.00 76.12 338 ARG A CA 1
ATOM 2497 C C . ARG A 1 338 ? -1.071 0.325 28.256 1.00 76.12 338 ARG A C 1
ATOM 2499 O O . ARG A 1 338 ? -0.937 -0.493 29.154 1.00 76.12 338 ARG A O 1
ATOM 2506 N N . ALA A 1 339 ? -1.551 1.557 28.434 1.00 81.19 339 ALA A N 1
ATOM 2507 C CA . ALA A 1 339 ? -2.066 2.024 29.714 1.00 81.19 339 ALA A CA 1
ATOM 2508 C C . ALA A 1 339 ? -3.261 1.179 30.174 1.00 81.19 339 ALA A C 1
ATOM 2510 O O . ALA A 1 339 ? -3.234 0.697 31.295 1.00 81.19 339 ALA A O 1
ATOM 2511 N N . ALA A 1 340 ? -4.254 0.929 29.314 1.00 85.69 340 ALA A N 1
ATOM 2512 C CA . ALA A 1 340 ? -5.433 0.136 29.672 1.00 85.69 340 ALA A CA 1
ATOM 2513 C C . ALA A 1 340 ? -5.097 -1.324 30.010 1.00 85.69 340 ALA A C 1
ATOM 2515 O O . ALA A 1 340 ? -5.557 -1.832 31.026 1.00 85.69 340 ALA A O 1
ATOM 2516 N N . LEU A 1 341 ? -4.259 -1.989 29.205 1.00 87.44 341 LEU A N 1
ATOM 2517 C CA . LEU A 1 341 ? -3.846 -3.371 29.478 1.00 87.44 341 LEU A CA 1
ATOM 2518 C C . LEU A 1 341 ? -2.995 -3.478 30.747 1.00 87.44 341 LEU A C 1
ATOM 2520 O O . LEU A 1 341 ? -3.227 -4.371 31.550 1.00 87.44 341 LEU A O 1
ATOM 2524 N N . ALA A 1 342 ? -2.048 -2.556 30.949 1.00 87.31 342 ALA A N 1
ATOM 2525 C CA . ALA A 1 342 ? -1.256 -2.519 32.176 1.00 87.31 342 ALA A CA 1
ATOM 2526 C C . ALA A 1 342 ? -2.126 -2.220 33.403 1.00 87.31 342 ALA A C 1
ATOM 2528 O O . ALA A 1 342 ? -1.883 -2.771 34.464 1.00 87.31 342 ALA A O 1
ATOM 2529 N N . ALA A 1 343 ? -3.152 -1.380 33.257 1.00 90.38 343 ALA A N 1
ATOM 2530 C CA . ALA A 1 343 ? -4.075 -1.062 34.335 1.00 90.38 343 ALA A CA 1
ATOM 2531 C C . ALA A 1 343 ? -5.000 -2.246 34.680 1.00 90.38 343 ALA A C 1
ATOM 2533 O O . ALA A 1 343 ? -5.278 -2.467 35.854 1.00 90.38 343 ALA A O 1
ATOM 2534 N N . ILE A 1 344 ? -5.431 -3.041 33.689 1.00 92.88 344 ILE A N 1
ATOM 2535 C CA . ILE A 1 344 ? -6.148 -4.308 33.923 1.00 92.88 344 ILE A CA 1
ATOM 2536 C C . ILE A 1 344 ? -5.251 -5.308 34.653 1.00 92.88 344 ILE A C 1
ATOM 2538 O O . ILE A 1 344 ? -5.693 -5.911 35.625 1.00 92.88 344 ILE A O 1
ATOM 2542 N N . ASP A 1 345 ? -4.010 -5.475 34.194 1.00 91.75 345 ASP A N 1
ATOM 2543 C CA . ASP A 1 345 ? -3.050 -6.406 34.792 1.00 91.75 345 ASP A CA 1
ATOM 2544 C C . ASP A 1 345 ? -2.733 -6.002 36.241 1.00 91.75 345 ASP A C 1
ATOM 2546 O O . ASP A 1 345 ? -2.803 -6.821 37.153 1.00 91.75 345 ASP A O 1
ATOM 2550 N N . GLU A 1 346 ? -2.515 -4.709 36.489 1.00 92.75 346 GLU A N 1
ATOM 2551 C CA . GLU A 1 346 ? -2.337 -4.150 37.832 1.00 92.75 346 GLU A CA 1
ATOM 2552 C C . GLU A 1 346 ? -3.572 -4.373 38.719 1.00 92.75 346 GLU A C 1
ATOM 2554 O O . GLU A 1 346 ? -3.448 -4.797 39.868 1.00 92.75 346 GLU A O 1
ATOM 2559 N N . LEU A 1 347 ? -4.783 -4.145 38.195 1.00 93.88 347 LEU A N 1
ATOM 2560 C CA . LEU A 1 347 ? -6.019 -4.411 38.933 1.00 93.88 347 LEU A CA 1
ATOM 2561 C C . LEU A 1 347 ? -6.160 -5.903 39.265 1.00 93.88 347 LEU A C 1
ATOM 2563 O O . LEU A 1 347 ? -6.537 -6.245 40.383 1.00 93.88 347 LEU A O 1
ATOM 2567 N N . GLN A 1 348 ? -5.823 -6.796 38.332 1.00 92.81 348 GLN A N 1
ATOM 2568 C CA . GLN A 1 348 ? -5.796 -8.232 38.596 1.00 92.81 348 GLN A CA 1
ATOM 2569 C C . GLN A 1 348 ? -4.802 -8.561 39.710 1.00 92.81 348 GLN A C 1
ATOM 2571 O O . GLN A 1 348 ? -5.178 -9.271 40.640 1.00 92.81 348 GLN A O 1
ATOM 2576 N N . HIS A 1 349 ? -3.583 -8.020 39.678 1.00 92.81 349 HIS A N 1
ATOM 2577 C CA . HIS A 1 349 ? -2.595 -8.228 40.740 1.00 92.81 349 HIS A CA 1
ATOM 2578 C C . HIS A 1 349 ? -3.106 -7.733 42.101 1.00 92.81 349 HIS A C 1
ATOM 2580 O O . HIS A 1 349 ? -3.042 -8.481 43.077 1.00 92.81 349 HIS A O 1
ATOM 2586 N N . ARG A 1 350 ? -3.706 -6.537 42.163 1.00 93.94 350 ARG A N 1
ATOM 2587 C CA . ARG A 1 350 ? -4.322 -5.997 43.388 1.00 93.94 350 ARG A CA 1
ATOM 2588 C C . ARG A 1 350 ? -5.454 -6.877 43.921 1.00 93.94 350 ARG A C 1
ATOM 2590 O O . ARG A 1 350 ? -5.535 -7.097 45.125 1.00 93.94 350 ARG A O 1
ATOM 2597 N N . ILE A 1 351 ? -6.309 -7.414 43.047 1.00 93.38 351 ILE A N 1
ATOM 2598 C CA . ILE A 1 351 ? -7.380 -8.346 43.440 1.00 93.38 351 ILE A CA 1
ATOM 2599 C C . ILE A 1 351 ? -6.788 -9.644 44.009 1.00 93.38 351 ILE A C 1
ATOM 2601 O O . ILE A 1 351 ? -7.246 -10.110 45.050 1.00 93.38 351 ILE A O 1
ATOM 2605 N N . HIS A 1 352 ? -5.753 -10.210 43.375 1.00 90.56 352 HIS A N 1
ATOM 2606 C CA . HIS A 1 352 ? -5.080 -11.418 43.876 1.00 90.56 352 HIS A CA 1
ATOM 2607 C C . HIS A 1 352 ? -4.356 -11.178 45.209 1.00 90.56 352 HIS A C 1
ATOM 2609 O O . HIS A 1 352 ? -4.285 -12.088 46.032 1.00 90.56 352 HIS A O 1
ATOM 2615 N N . ALA A 1 353 ? -3.861 -9.961 45.442 1.00 92.88 353 ALA A N 1
ATOM 2616 C CA . ALA A 1 353 ? -3.268 -9.540 46.709 1.00 92.88 353 ALA A CA 1
ATOM 2617 C C . ALA A 1 353 ? -4.307 -9.222 47.807 1.00 92.88 353 ALA A C 1
ATOM 2619 O O . ALA A 1 353 ? -3.934 -9.035 48.961 1.00 92.88 353 ALA A O 1
ATOM 2620 N N . GLY A 1 354 ? -5.605 -9.171 47.478 1.00 91.44 354 GLY A N 1
ATOM 2621 C CA . GLY A 1 354 ? -6.674 -8.799 48.415 1.00 91.44 354 GLY A CA 1
ATOM 2622 C C . GLY A 1 354 ? -6.819 -7.290 48.659 1.00 91.44 354 GLY A C 1
ATOM 2623 O O . GLY A 1 354 ? -7.546 -6.886 49.561 1.00 91.44 354 GLY A O 1
ATOM 2624 N N . GLU A 1 355 ? -6.160 -6.455 47.854 1.00 90.81 355 GLU A N 1
ATOM 2625 C CA . GLU A 1 355 ? -6.114 -4.987 47.975 1.00 90.81 355 GLU A CA 1
ATOM 2626 C C . GLU A 1 355 ? -6.997 -4.263 46.937 1.00 90.81 355 GLU A C 1
ATOM 2628 O O . GLU A 1 355 ? -6.992 -3.032 46.827 1.00 90.81 355 GLU A O 1
ATOM 2633 N N . GLY A 1 356 ? -7.726 -5.016 46.113 1.00 89.81 356 GLY A N 1
ATOM 2634 C CA . GLY A 1 356 ? -8.541 -4.475 45.031 1.00 89.81 356 GLY A CA 1
ATOM 2635 C C . GLY A 1 356 ? -9.839 -5.236 44.830 1.00 89.81 356 GLY A C 1
ATOM 2636 O O . GLY A 1 356 ? -9.967 -6.409 45.187 1.00 89.81 356 GLY A O 1
ATOM 2637 N N . SER A 1 357 ? -10.800 -4.548 44.225 1.00 90.88 357 SER A N 1
ATOM 2638 C CA . SER A 1 357 ? -12.122 -5.079 43.921 1.00 90.88 357 SER A CA 1
ATOM 2639 C C . SER A 1 357 ? -12.387 -5.062 42.402 1.00 90.88 357 SER A C 1
ATOM 2641 O O . SER A 1 357 ? -12.010 -4.106 41.724 1.00 90.88 357 SER A O 1
ATOM 2643 N N . PRO A 1 358 ? -12.981 -6.117 41.811 1.00 88.94 358 PRO A N 1
ATOM 2644 C CA . PRO A 1 358 ? -13.287 -6.175 40.375 1.00 88.94 358 PRO A CA 1
ATOM 2645 C C . PRO A 1 358 ? -14.279 -5.089 39.921 1.00 88.94 358 PRO A C 1
ATOM 2647 O O . PRO A 1 358 ? -14.300 -4.724 38.746 1.00 88.94 358 PRO A O 1
ATOM 2650 N N . GLU A 1 359 ? -15.047 -4.517 40.848 1.00 88.38 359 GLU A N 1
ATOM 2651 C CA . GLU A 1 359 ? -15.940 -3.381 40.629 1.00 88.38 359 GLU A CA 1
ATOM 2652 C C . GLU A 1 359 ? -15.172 -2.086 40.264 1.00 88.38 359 GLU A C 1
ATOM 2654 O O . GLU A 1 359 ? -15.724 -1.210 39.598 1.00 88.38 359 GLU A O 1
ATOM 2659 N N . GLU A 1 360 ? -13.878 -1.979 40.604 1.00 91.62 360 GLU A N 1
ATOM 2660 C CA . GLU A 1 360 ? -13.011 -0.842 40.238 1.00 91.62 360 GLU A CA 1
ATOM 2661 C C . GLU A 1 360 ? -12.642 -0.798 38.747 1.00 91.62 360 GLU A C 1
ATOM 2663 O O . GLU A 1 360 ? -12.079 0.202 38.293 1.00 91.62 360 GLU A O 1
ATOM 2668 N N . LEU A 1 361 ? -12.958 -1.840 37.968 1.00 92.44 361 LEU A N 1
ATOM 2669 C CA . LEU A 1 361 ? -12.595 -1.943 36.550 1.00 92.44 361 LEU A CA 1
ATOM 2670 C C . LEU A 1 361 ? -12.989 -0.697 35.745 1.00 92.44 361 LEU A C 1
ATOM 2672 O O . LEU A 1 361 ? -12.197 -0.206 34.942 1.00 92.44 361 LEU A O 1
ATOM 2676 N N . GLU A 1 362 ? -14.185 -0.155 35.979 1.00 92.69 362 GLU A N 1
ATOM 2677 C CA . GLU A 1 362 ? -14.652 1.055 35.298 1.00 92.69 362 GLU A CA 1
ATOM 2678 C C . GLU A 1 362 ? -13.766 2.269 35.612 1.00 92.69 362 GLU A C 1
ATOM 2680 O O . GLU A 1 362 ? -13.339 2.977 34.700 1.00 92.69 362 GLU A O 1
ATOM 2685 N N . ALA A 1 363 ? -13.431 2.488 36.886 1.00 91.56 363 ALA A N 1
ATOM 2686 C CA . ALA A 1 363 ? -12.587 3.603 37.313 1.00 91.56 363 ALA A CA 1
ATOM 2687 C C . ALA A 1 363 ? -11.154 3.476 36.770 1.00 91.56 363 ALA A C 1
ATOM 2689 O O . ALA A 1 363 ? -10.579 4.450 36.275 1.00 91.56 363 ALA A O 1
ATOM 2690 N N . VAL A 1 364 ? -10.606 2.260 36.799 1.00 93.31 364 VAL A N 1
ATOM 2691 C CA . VAL A 1 364 ? -9.277 1.937 36.270 1.00 93.31 364 VAL A CA 1
ATOM 2692 C C . VAL A 1 364 ? -9.214 2.198 34.762 1.00 93.31 364 VAL A C 1
ATOM 2694 O O . VAL A 1 364 ? -8.275 2.839 34.283 1.00 93.31 364 VAL A O 1
ATOM 2697 N N . LEU A 1 365 ? -10.235 1.778 34.008 1.00 91.44 365 LEU A N 1
ATOM 2698 C CA . LEU A 1 365 ? -10.314 2.028 32.569 1.00 91.44 365 LEU A CA 1
ATOM 2699 C C . LEU A 1 365 ? -10.527 3.511 32.239 1.00 91.44 365 LEU A C 1
ATOM 2701 O O . LEU A 1 365 ? -9.843 4.014 31.346 1.00 91.44 365 LEU A O 1
ATOM 2705 N N . ARG A 1 366 ? -11.382 4.234 32.982 1.00 92.56 366 ARG A N 1
ATOM 2706 C CA . ARG A 1 366 ? -11.543 5.697 32.848 1.00 92.56 366 ARG A CA 1
ATOM 2707 C C . ARG A 1 366 ? -10.207 6.420 32.995 1.00 92.56 366 ARG A C 1
ATOM 2709 O O . ARG A 1 366 ? -9.852 7.255 32.162 1.00 92.56 366 ARG A O 1
ATOM 2716 N N . GLN A 1 367 ? -9.441 6.081 34.033 1.00 90.69 367 GLN A N 1
ATOM 2717 C CA . GLN A 1 367 ? -8.149 6.708 34.309 1.00 90.69 367 GLN A CA 1
ATOM 2718 C C . GLN A 1 367 ? -7.103 6.353 33.245 1.00 90.69 367 GLN A C 1
ATOM 2720 O O . GLN A 1 367 ? -6.392 7.234 32.754 1.00 90.69 367 GLN A O 1
ATOM 2725 N N . ALA A 1 368 ? -7.019 5.078 32.862 1.00 88.88 368 ALA A N 1
ATOM 2726 C CA . ALA A 1 368 ? -6.029 4.595 31.906 1.00 88.88 368 ALA A CA 1
ATOM 2727 C C . ALA A 1 368 ? -6.263 5.127 30.483 1.00 88.88 368 ALA A C 1
ATOM 2729 O O . ALA A 1 368 ? -5.308 5.485 29.789 1.00 88.88 368 ALA A O 1
ATOM 2730 N N . LEU A 1 369 ? -7.527 5.210 30.057 1.00 86.50 369 LEU A N 1
ATOM 2731 C CA . LEU A 1 369 ? -7.918 5.706 28.734 1.00 86.50 369 LEU A CA 1
ATOM 2732 C C . LEU A 1 369 ? -8.129 7.224 28.695 1.00 86.50 369 LEU A C 1
ATOM 2734 O O . LEU A 1 369 ? -8.232 7.786 27.606 1.00 86.50 369 LEU A O 1
ATOM 2738 N N . ARG A 1 370 ? -8.114 7.896 29.856 1.00 85.12 370 ARG A N 1
ATOM 2739 C CA . ARG A 1 370 ? -8.427 9.327 30.017 1.00 85.12 370 ARG A CA 1
ATOM 2740 C C . ARG A 1 370 ? -9.789 9.696 29.426 1.00 85.12 370 ARG A C 1
ATOM 2742 O O . ARG A 1 370 ? -9.948 10.783 28.874 1.00 85.12 370 ARG A O 1
ATOM 2749 N N . ASP A 1 371 ? -10.744 8.782 29.542 1.00 86.19 371 ASP A N 1
ATOM 2750 C CA . ASP A 1 371 ? -12.106 8.957 29.056 1.00 86.19 371 ASP A CA 1
ATOM 2751 C C . ASP A 1 371 ? -13.066 8.967 30.252 1.00 86.19 371 ASP A C 1
ATOM 2753 O O . ASP A 1 371 ? -13.349 7.903 30.803 1.00 86.19 371 ASP A O 1
ATOM 2757 N N . PRO A 1 372 ? -13.525 10.145 30.714 1.00 85.38 372 PRO A N 1
ATOM 2758 C CA . PRO A 1 372 ? -14.414 10.235 31.870 1.00 85.38 372 PRO A CA 1
ATOM 2759 C C . PRO A 1 372 ? -15.802 9.639 31.587 1.00 85.38 372 PRO A C 1
ATOM 2761 O O . PRO A 1 372 ? -16.447 9.149 32.510 1.00 85.38 372 PRO A O 1
ATOM 2764 N N . GLU A 1 373 ? 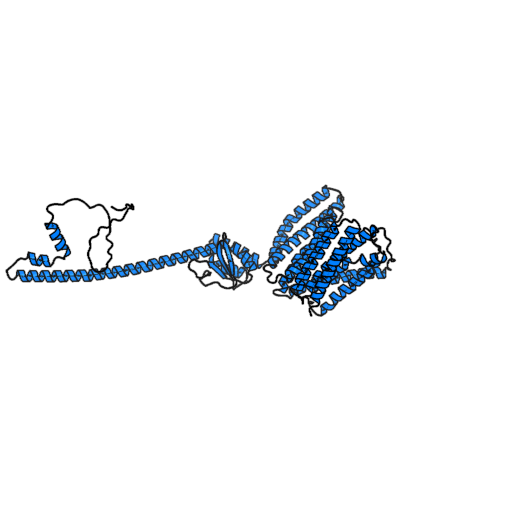-16.226 9.616 30.321 1.00 87.44 373 GLU A N 1
ATOM 2765 C CA . GLU A 1 373 ? -17.528 9.092 29.884 1.00 87.44 373 GLU A CA 1
ATOM 2766 C C . GLU A 1 373 ? -17.535 7.561 29.738 1.00 87.44 373 GLU A C 1
ATOM 2768 O O . GLU A 1 373 ? -18.580 6.970 29.463 1.00 87.44 373 GLU A O 1
ATOM 2773 N N . LEU A 1 374 ? -16.387 6.896 29.924 1.00 90.44 374 LEU A N 1
ATOM 2774 C CA . LEU A 1 374 ? -16.298 5.446 29.794 1.00 90.44 374 LEU A CA 1
ATOM 2775 C C . LEU A 1 374 ? -17.149 4.754 30.864 1.00 90.44 374 LEU A C 1
ATOM 2777 O O . LEU A 1 374 ? -17.047 5.067 32.052 1.00 90.44 374 LEU A O 1
ATOM 2781 N N . ARG A 1 375 ? -17.973 3.791 30.447 1.00 92.00 375 ARG A N 1
ATOM 2782 C CA . ARG A 1 375 ? -18.820 2.971 31.324 1.00 92.00 375 ARG A CA 1
ATOM 2783 C C . ARG A 1 375 ? -18.681 1.493 30.989 1.00 92.00 375 ARG A C 1
ATOM 2785 O O . ARG A 1 375 ? -18.551 1.122 29.820 1.00 92.00 375 ARG A O 1
ATOM 2792 N N . VAL A 1 376 ? -18.737 0.650 32.015 1.00 93.00 376 VAL A N 1
ATOM 2793 C CA . VAL A 1 376 ? -18.717 -0.809 31.874 1.00 93.00 376 VAL A CA 1
ATOM 2794 C C . VAL A 1 376 ? -20.113 -1.332 32.184 1.00 93.00 376 VAL A C 1
ATOM 2796 O O . VAL A 1 376 ? -20.594 -1.212 33.305 1.00 93.00 376 VAL A O 1
ATOM 2799 N N . GLY A 1 377 ? -20.778 -1.896 31.178 1.00 92.31 377 GLY A N 1
ATOM 2800 C CA . GLY A 1 377 ? -22.093 -2.508 31.321 1.00 92.31 377 GLY A CA 1
ATOM 2801 C C . GLY A 1 377 ? -21.996 -4.021 31.484 1.00 92.31 377 GLY A C 1
ATOM 2802 O O . GLY A 1 377 ? -21.304 -4.696 30.724 1.00 92.31 377 GLY A O 1
ATOM 2803 N N . TYR A 1 378 ? -22.739 -4.567 32.433 1.00 91.69 378 TYR A N 1
ATOM 2804 C CA . TYR A 1 378 ? -22.856 -5.991 32.722 1.00 91.69 378 TYR A CA 1
ATOM 2805 C C . TYR A 1 378 ? -24.226 -6.497 32.268 1.00 91.69 378 TYR A C 1
ATOM 2807 O O . TYR A 1 378 ? -25.238 -5.801 32.396 1.00 91.69 378 TYR A O 1
ATOM 2815 N N . LEU A 1 379 ? -24.273 -7.719 31.735 1.00 89.38 379 LEU A N 1
ATOM 2816 C CA . LEU A 1 379 ? -25.531 -8.379 31.390 1.00 89.38 379 LEU A CA 1
ATOM 2817 C C . LEU A 1 379 ? -26.047 -9.176 32.596 1.00 89.38 379 LEU A C 1
ATOM 2819 O O . LEU A 1 379 ? -25.688 -10.335 32.778 1.00 89.38 379 LEU A O 1
ATOM 2823 N N . VAL A 1 380 ? -26.871 -8.555 33.439 1.00 84.81 380 VAL A N 1
ATOM 2824 C CA . VAL A 1 380 ? -27.425 -9.205 34.639 1.00 84.81 380 VAL A CA 1
ATOM 2825 C C . VAL A 1 380 ? -28.811 -9.797 34.332 1.00 84.81 380 VAL A C 1
ATOM 2827 O O . VAL A 1 380 ? -29.643 -9.102 33.738 1.00 84.81 380 VAL A O 1
ATOM 2830 N N . PRO A 1 381 ? -29.111 -11.050 34.731 1.00 79.19 381 PRO A N 1
ATOM 2831 C CA . PRO A 1 381 ? -30.439 -11.635 34.546 1.00 79.19 381 PRO A CA 1
ATOM 2832 C C . PRO A 1 381 ? -31.548 -10.783 35.183 1.00 79.19 381 PRO A C 1
ATOM 2834 O O . PRO A 1 381 ? -31.461 -10.397 36.346 1.00 79.19 381 PRO A O 1
ATOM 2837 N N . GLY A 1 382 ? -32.604 -10.493 34.417 1.00 75.00 382 GLY A N 1
ATOM 2838 C CA . GLY A 1 382 ? -33.748 -9.689 34.869 1.00 75.00 382 GLY A CA 1
ATOM 2839 C C . GLY A 1 382 ? -33.644 -8.182 34.600 1.00 75.00 382 GLY A C 1
ATOM 2840 O O . GLY A 1 382 ? -34.641 -7.480 34.757 1.00 75.00 382 GLY A O 1
ATOM 2841 N N . ALA A 1 383 ? -32.492 -7.678 34.143 1.00 79.44 383 ALA A N 1
ATOM 2842 C CA . ALA A 1 383 ? -32.368 -6.306 33.653 1.00 79.44 383 ALA A CA 1
ATOM 2843 C C . ALA A 1 383 ? -32.900 -6.177 32.211 1.00 79.44 383 ALA A C 1
ATOM 2845 O O . ALA A 1 383 ? -32.755 -7.085 31.395 1.00 79.44 383 ALA A O 1
ATOM 2846 N N . ALA A 1 384 ? -33.489 -5.024 31.871 1.00 77.00 384 ALA A N 1
ATOM 2847 C CA . ALA A 1 384 ? -33.988 -4.741 30.518 1.00 77.00 384 ALA A CA 1
ATOM 2848 C C . ALA A 1 384 ? -32.868 -4.457 29.489 1.00 77.00 384 ALA A C 1
ATOM 2850 O O . ALA A 1 384 ? -33.146 -4.281 28.304 1.00 77.00 384 ALA A O 1
ATOM 2851 N N . GLY A 1 385 ? -31.609 -4.400 29.932 1.00 85.00 385 GLY A N 1
ATOM 2852 C CA . GLY A 1 385 ? -30.436 -4.094 29.117 1.00 85.00 385 GLY A CA 1
ATOM 2853 C C . GLY A 1 385 ? -29.144 -4.206 29.928 1.00 85.00 385 GLY A C 1
ATOM 2854 O O . GLY A 1 385 ? -29.125 -4.820 30.994 1.00 85.00 385 GLY A O 1
ATOM 2855 N N . PHE A 1 386 ? -28.066 -3.602 29.427 1.00 89.56 386 PHE A N 1
ATOM 2856 C CA . PHE A 1 386 ? -26.788 -3.547 30.137 1.00 89.56 386 PHE A CA 1
ATOM 2857 C C . PHE A 1 386 ? -26.844 -2.514 31.261 1.00 89.56 386 PHE A C 1
ATOM 2859 O O . PHE A 1 386 ? -27.262 -1.376 31.038 1.00 89.56 386 PHE A O 1
ATOM 2866 N N . VAL A 1 387 ? -26.402 -2.907 32.450 1.00 89.12 387 VAL A N 1
ATOM 2867 C CA . VAL A 1 387 ? -26.376 -2.054 33.645 1.00 89.12 387 VAL A CA 1
ATOM 2868 C C . VAL A 1 387 ? -24.957 -1.949 34.178 1.00 89.12 387 VAL A C 1
ATOM 2870 O O . VAL A 1 387 ? -24.196 -2.904 34.065 1.00 89.12 387 VAL A O 1
ATOM 2873 N N . ASP A 1 388 ? -24.574 -0.804 34.729 1.00 87.94 388 ASP A N 1
ATOM 2874 C CA . ASP A 1 388 ? -23.269 -0.654 35.376 1.00 87.94 388 ASP A CA 1
ATOM 2875 C C . ASP A 1 388 ? -23.238 -1.295 36.778 1.00 87.94 388 ASP A C 1
ATOM 2877 O O . ASP A 1 388 ? -24.193 -1.944 37.214 1.00 87.94 388 ASP A O 1
ATOM 2881 N N . ALA A 1 389 ? -22.131 -1.118 37.506 1.00 80.75 389 ALA A N 1
ATOM 2882 C CA . ALA A 1 389 ? -21.985 -1.644 38.865 1.00 80.75 389 ALA A CA 1
ATOM 2883 C C . ALA A 1 389 ? -22.971 -1.012 39.874 1.00 80.75 389 ALA A C 1
ATOM 2885 O O . ALA A 1 389 ? -23.253 -1.618 40.907 1.00 80.75 389 ALA A O 1
ATOM 2886 N N . ALA A 1 390 ? -23.507 0.179 39.581 1.00 79.69 390 ALA A N 1
ATOM 2887 C CA . ALA A 1 390 ? -24.522 0.855 40.387 1.00 79.69 390 ALA A CA 1
ATOM 2888 C C . ALA A 1 390 ? -25.961 0.452 40.000 1.00 79.69 390 ALA A C 1
ATOM 2890 O O . ALA A 1 390 ? -26.900 0.752 40.736 1.00 79.69 390 ALA A O 1
ATOM 2891 N N . GLY A 1 391 ? -26.139 -0.270 38.888 1.00 79.81 391 GLY A N 1
ATOM 2892 C CA . GLY A 1 391 ? -27.440 -0.676 38.360 1.00 79.81 391 GLY A CA 1
ATOM 2893 C C . GLY A 1 391 ? -28.057 0.320 37.375 1.00 79.81 391 GLY A C 1
ATOM 2894 O O . GLY A 1 391 ? -29.207 0.137 36.977 1.00 79.81 391 GLY A O 1
ATOM 2895 N N . GLU A 1 392 ? -27.319 1.349 36.960 1.00 85.56 392 GLU A N 1
ATOM 2896 C CA . GLU A 1 392 ? -27.790 2.354 36.010 1.00 85.56 392 GLU A CA 1
ATOM 2897 C C . GLU A 1 392 ? -27.629 1.857 34.564 1.00 85.56 392 GLU A C 1
ATOM 2899 O O . GLU A 1 392 ? -26.600 1.261 34.224 1.00 85.56 392 GLU A O 1
ATOM 2904 N N . PRO A 1 393 ? -28.596 2.120 33.665 1.00 87.12 393 PRO A N 1
ATOM 2905 C CA . PRO A 1 393 ? -28.540 1.638 32.291 1.00 87.12 393 PRO A CA 1
ATOM 2906 C C . PRO A 1 393 ? -27.360 2.255 31.532 1.00 87.12 393 PRO A C 1
ATOM 2908 O O . PRO A 1 393 ? -27.109 3.463 31.598 1.00 87.12 393 PRO A O 1
ATOM 2911 N N . VAL A 1 394 ? -26.646 1.422 30.777 1.00 87.69 394 VAL A N 1
ATOM 2912 C CA . VAL A 1 394 ? -25.538 1.822 29.903 1.00 87.69 394 VAL A CA 1
ATOM 2913 C C . VAL A 1 394 ? -26.043 1.870 28.460 1.00 87.69 394 VAL A C 1
ATOM 2915 O O . VAL A 1 394 ? -26.484 0.860 27.913 1.00 87.69 394 VAL A O 1
ATOM 2918 N N . GLY A 1 395 ? -25.992 3.053 27.843 1.00 78.81 395 GLY A N 1
ATOM 2919 C CA . GLY A 1 395 ? -26.411 3.292 26.457 1.00 78.81 395 GLY A CA 1
ATOM 2920 C C . GLY A 1 395 ? -25.338 4.006 25.631 1.00 78.81 395 GLY A C 1
ATOM 2921 O O . GLY A 1 395 ? -24.328 4.446 26.174 1.00 78.81 395 GLY A O 1
ATOM 2922 N N . GLY A 1 396 ? -25.567 4.132 24.319 1.00 75.00 396 GLY A N 1
ATOM 2923 C CA . GLY A 1 396 ? -24.656 4.801 23.379 1.00 75.00 396 GLY A CA 1
ATOM 2924 C C . GLY A 1 396 ? -23.960 3.845 22.405 1.00 75.00 396 GLY A C 1
ATOM 2925 O O . GLY A 1 396 ? -24.464 2.758 22.120 1.00 75.00 396 GLY A O 1
ATOM 2926 N N . GLU A 1 397 ? -22.811 4.265 21.866 1.00 77.62 397 GLU A N 1
ATOM 2927 C CA . GLU A 1 397 ? -21.953 3.410 21.039 1.00 77.62 397 GLU A CA 1
ATOM 2928 C C . GLU A 1 397 ? -21.208 2.423 21.947 1.00 77.62 397 GLU A C 1
ATOM 2930 O O . GLU A 1 397 ? -20.363 2.807 22.757 1.00 77.62 397 GLU A O 1
ATOM 2935 N N . VAL A 1 398 ? -21.573 1.145 21.842 1.00 87.06 398 VAL A N 1
ATOM 2936 C CA . VAL A 1 398 ? -21.106 0.083 22.737 1.00 87.06 398 VAL A CA 1
ATOM 2937 C C . VAL A 1 398 ? -20.276 -0.955 21.999 1.00 87.06 398 VAL A C 1
ATOM 2939 O O . VAL A 1 398 ? -20.545 -1.306 20.849 1.00 87.06 398 VAL A O 1
ATOM 2942 N N . VAL A 1 399 ? -19.280 -1.489 22.695 1.00 89.12 399 VAL A N 1
ATOM 2943 C CA . VAL A 1 399 ? -18.448 -2.598 22.239 1.00 89.12 399 VAL A CA 1
ATOM 2944 C C . VAL A 1 399 ? -18.767 -3.841 23.070 1.00 89.12 399 VAL A C 1
ATOM 2946 O O . VAL A 1 399 ? -18.675 -3.767 24.295 1.00 89.12 399 VAL A O 1
ATOM 2949 N N . PRO A 1 400 ? -19.134 -4.978 22.453 1.00 91.00 400 PRO A N 1
ATOM 2950 C CA . PRO A 1 400 ? -19.472 -6.188 23.194 1.00 91.00 400 PRO A CA 1
ATOM 2951 C C . PRO A 1 400 ? -18.239 -6.800 23.863 1.00 91.00 400 PRO A C 1
ATOM 2953 O O . PRO A 1 400 ? -17.173 -6.896 23.256 1.00 91.00 400 PRO A O 1
ATOM 2956 N N . VAL A 1 401 ? -18.415 -7.255 25.103 1.00 92.88 401 VAL A N 1
ATOM 2957 C CA . VAL A 1 401 ? -17.443 -8.075 25.831 1.00 92.88 401 VAL A CA 1
ATOM 2958 C C . VAL A 1 401 ? -17.882 -9.530 25.720 1.00 92.88 401 VAL A C 1
ATOM 2960 O O . VAL A 1 401 ? -18.980 -9.885 26.159 1.00 92.88 401 VAL A O 1
ATOM 2963 N N . MET A 1 402 ? -17.030 -10.362 25.121 1.00 90.62 402 MET A N 1
ATOM 2964 C CA . MET A 1 402 ? -17.319 -11.765 24.835 1.00 90.62 402 MET A CA 1
ATOM 2965 C C . MET A 1 402 ? -16.441 -12.676 25.692 1.00 90.62 402 MET A C 1
ATOM 2967 O O . MET A 1 402 ? -15.236 -12.465 25.791 1.00 90.62 402 MET A O 1
ATOM 2971 N N . LEU A 1 403 ? -17.026 -13.736 26.247 1.00 89.69 403 LEU A N 1
ATOM 2972 C CA . LEU A 1 403 ? -16.295 -14.807 26.922 1.00 89.69 403 LEU A CA 1
ATOM 2973 C C . LEU A 1 403 ? -16.839 -16.155 26.442 1.00 89.69 403 LEU A C 1
ATOM 2975 O O . LEU A 1 403 ? -18.030 -16.430 26.556 1.00 89.69 403 LEU A O 1
ATOM 2979 N N . GLY A 1 404 ? -15.985 -16.978 25.826 1.00 85.25 404 GLY A N 1
ATOM 2980 C CA . GLY A 1 404 ? -16.399 -18.283 25.289 1.00 85.25 404 GLY A CA 1
ATOM 2981 C C . GLY A 1 404 ? -17.494 -18.214 24.210 1.00 85.25 404 GLY A C 1
ATOM 2982 O O . GLY A 1 404 ? -18.287 -19.141 24.088 1.00 85.25 404 GLY A O 1
ATOM 2983 N N . GLY A 1 405 ? -17.575 -17.113 23.452 1.00 84.75 405 GLY A N 1
ATOM 2984 C CA . GLY A 1 405 ? -18.607 -16.900 22.425 1.00 84.75 405 GLY A CA 1
ATOM 2985 C C . GLY A 1 405 ? -19.947 -16.370 22.952 1.00 84.75 405 GLY A C 1
ATOM 2986 O O . GLY A 1 405 ? -20.838 -16.093 22.154 1.00 84.75 405 GLY A O 1
ATOM 2987 N N . VAL A 1 406 ? -20.082 -16.170 24.266 1.00 87.88 406 VAL A N 1
ATOM 2988 C CA . VAL A 1 406 ? -21.262 -15.568 24.899 1.00 87.88 406 VAL A CA 1
ATOM 2989 C C . VAL A 1 406 ? -20.973 -14.107 25.231 1.00 87.88 406 VAL A C 1
ATOM 2991 O O . VAL A 1 406 ? -19.889 -13.778 25.712 1.00 87.88 406 VAL A O 1
ATOM 2994 N N . GLN A 1 407 ? -21.935 -13.220 24.971 1.00 90.62 407 GLN A N 1
ATOM 2995 C CA . GLN A 1 407 ? -21.830 -11.815 25.354 1.00 90.62 407 GLN A CA 1
ATOM 2996 C C . GLN A 1 407 ? -22.159 -11.657 26.838 1.00 90.62 407 GLN A C 1
ATOM 2998 O O . GLN A 1 407 ? -23.270 -11.958 27.266 1.00 90.62 407 GLN A O 1
ATOM 3003 N N . ILE A 1 408 ? -21.196 -11.163 27.611 1.00 91.38 408 ILE A N 1
ATOM 3004 C CA . ILE A 1 408 ? -21.301 -11.055 29.074 1.00 91.38 408 ILE A CA 1
ATOM 3005 C C . ILE A 1 408 ? -21.456 -9.605 29.553 1.00 91.38 408 ILE A C 1
ATOM 3007 O O . ILE A 1 408 ? -21.904 -9.361 30.674 1.00 91.38 408 ILE A O 1
ATOM 3011 N N . GLY A 1 409 ? -21.126 -8.640 28.692 1.00 91.94 409 GLY A N 1
ATOM 3012 C CA . GLY A 1 409 ? -21.199 -7.214 28.986 1.00 91.94 409 GLY A CA 1
ATOM 3013 C C . GLY A 1 409 ? -20.887 -6.340 27.773 1.00 91.94 409 GLY A C 1
ATOM 3014 O O . GLY A 1 409 ? -20.816 -6.820 26.635 1.00 91.94 409 GLY A O 1
ATOM 3015 N N . VAL A 1 410 ? -20.704 -5.047 28.025 1.00 93.50 410 VAL A N 1
ATOM 3016 C CA . VAL A 1 410 ? -20.343 -4.024 27.041 1.00 93.50 410 VAL A CA 1
ATOM 3017 C C . VAL A 1 410 ? -19.391 -2.990 27.638 1.00 93.50 410 VAL A C 1
ATOM 3019 O O . VAL A 1 410 ? -19.457 -2.678 28.823 1.00 93.50 410 VAL A O 1
ATOM 3022 N N . LEU A 1 411 ? -18.538 -2.412 26.799 1.00 92.38 411 LEU A N 1
ATOM 3023 C CA . LEU A 1 411 ? -17.799 -1.188 27.098 1.00 92.38 411 LEU A CA 1
ATOM 3024 C C . LEU A 1 411 ? -18.403 -0.044 26.279 1.00 92.38 411 LEU A C 1
ATOM 3026 O O . LEU A 1 411 ? -18.474 -0.142 25.054 1.00 92.38 411 LEU A O 1
ATOM 3030 N N . ALA A 1 412 ? -18.834 1.024 26.942 1.00 91.00 412 ALA A N 1
ATOM 3031 C CA . ALA A 1 412 ? -19.321 2.246 26.309 1.00 91.00 412 ALA A CA 1
ATOM 3032 C C . ALA A 1 412 ? -18.286 3.353 26.510 1.00 91.00 412 ALA A C 1
ATOM 3034 O O . ALA A 1 412 ? -17.804 3.532 27.625 1.00 91.00 412 ALA A O 1
ATOM 3035 N N . GLY A 1 413 ? -17.928 4.083 25.458 1.00 84.81 413 GLY A N 1
ATOM 3036 C CA . GLY A 1 413 ? -16.955 5.169 25.558 1.00 84.81 413 GLY A CA 1
ATOM 3037 C C . GLY A 1 413 ? -16.399 5.597 24.207 1.00 84.81 413 GLY A C 1
ATOM 3038 O O . GLY A 1 413 ? -16.736 5.044 23.157 1.00 84.81 413 GLY A O 1
ATOM 3039 N N . ASN A 1 414 ? -15.515 6.585 24.236 1.00 75.94 414 ASN A N 1
ATOM 3040 C CA . ASN A 1 414 ? -14.860 7.115 23.054 1.00 75.94 414 ASN A CA 1
ATOM 3041 C C . ASN A 1 414 ? -13.737 6.175 22.590 1.00 75.94 414 ASN A C 1
ATOM 3043 O O . ASN A 1 414 ? -12.887 5.743 23.365 1.00 75.94 414 ASN A O 1
ATOM 3047 N N . GLY A 1 415 ? -13.684 5.895 21.286 1.00 70.81 415 GLY A N 1
ATOM 3048 C CA . GLY A 1 415 ? -12.630 5.057 20.706 1.00 70.81 415 GLY A CA 1
ATOM 3049 C C . GLY A 1 415 ? -12.941 3.560 20.762 1.00 70.81 415 GLY A C 1
ATOM 3050 O O . GLY A 1 415 ? -12.166 2.772 21.307 1.00 70.81 415 GLY A O 1
ATOM 3051 N N . SER A 1 416 ? -14.039 3.167 20.109 1.00 67.81 416 SER A N 1
ATOM 3052 C CA . SER A 1 416 ? -14.510 1.780 19.949 1.00 67.81 416 SER A CA 1
ATOM 3053 C C . SER A 1 416 ? -13.416 0.788 19.512 1.00 67.81 416 SER A C 1
ATOM 3055 O O . SER A 1 416 ? -13.430 -0.372 19.913 1.00 67.81 416 SER A O 1
ATOM 3057 N N . ALA A 1 417 ? -12.422 1.258 18.760 1.00 66.50 417 ALA A N 1
ATOM 3058 C CA . ALA A 1 417 ? -11.178 0.568 18.419 1.00 66.50 417 ALA A CA 1
ATOM 3059 C C . ALA A 1 417 ? -10.401 0.016 19.631 1.00 66.50 417 ALA A C 1
ATOM 3061 O O . ALA A 1 417 ? -10.095 -1.175 19.723 1.00 66.50 417 ALA A O 1
ATOM 3062 N N . VAL A 1 418 ? -10.073 0.893 20.586 1.00 74.06 418 VAL A N 1
ATOM 3063 C CA . VAL A 1 418 ? -9.300 0.526 21.780 1.00 74.06 418 VAL A CA 1
ATOM 3064 C C . VAL A 1 418 ? -10.164 -0.320 22.705 1.00 74.06 418 VAL A C 1
ATOM 3066 O O . VAL A 1 418 ? -9.687 -1.326 23.225 1.00 74.06 418 VAL A O 1
ATOM 3069 N N . LEU A 1 419 ? -11.446 0.030 22.832 1.00 83.12 419 LEU A N 1
ATOM 3070 C CA . LEU A 1 419 ? -12.401 -0.715 23.644 1.00 83.12 419 LEU A CA 1
ATOM 3071 C C . LEU A 1 419 ? -12.570 -2.165 23.175 1.00 83.12 419 LEU A C 1
ATOM 3073 O O . LEU A 1 419 ? -12.658 -3.034 24.026 1.00 83.12 419 LEU A O 1
ATOM 3077 N N . ARG A 1 420 ? -12.526 -2.474 21.869 1.00 82.94 420 ARG A N 1
ATOM 3078 C CA . ARG A 1 420 ? -12.583 -3.873 21.376 1.00 82.94 420 ARG A CA 1
ATOM 3079 C C . ARG A 1 420 ? -1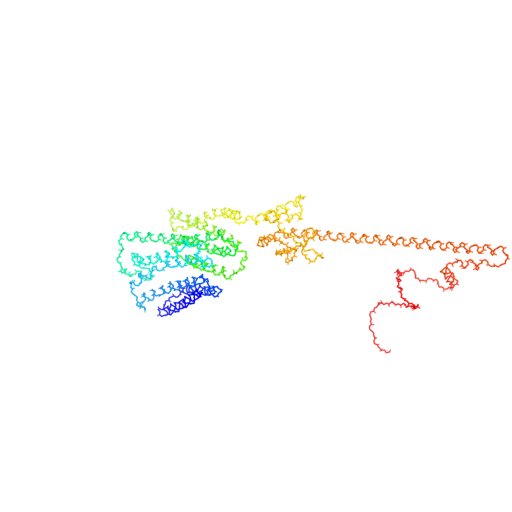1.423 -4.718 21.876 1.00 82.94 420 ARG A C 1
ATOM 3081 O O . ARG A 1 420 ? -11.618 -5.844 22.305 1.00 82.94 420 ARG A O 1
ATOM 3088 N N . VAL A 1 421 ? -10.214 -4.167 21.845 1.00 79.38 421 VAL A N 1
ATOM 3089 C CA . VAL A 1 421 ? -9.018 -4.888 22.303 1.00 79.38 421 VAL A CA 1
ATOM 3090 C C . VAL A 1 421 ? -9.005 -5.022 23.825 1.00 79.38 421 VAL A C 1
ATOM 3092 O O . VAL A 1 421 ? -8.557 -6.031 24.362 1.00 79.38 421 VAL A O 1
ATOM 3095 N N . VAL A 1 422 ? -9.483 -3.991 24.521 1.00 86.88 422 VAL A N 1
ATOM 3096 C CA . VAL A 1 422 ? -9.607 -3.987 25.980 1.00 86.88 422 VAL A CA 1
ATOM 3097 C C . VAL A 1 422 ? -10.728 -4.924 26.440 1.00 86.88 422 VAL A C 1
ATOM 3099 O O . VAL A 1 422 ? -10.569 -5.554 27.478 1.00 86.88 422 VAL A O 1
ATOM 3102 N N . ALA A 1 423 ? -11.809 -5.077 25.668 1.00 89.50 423 ALA A N 1
ATOM 3103 C CA . ALA A 1 423 ? -12.934 -5.959 25.973 1.00 89.50 423 ALA A CA 1
ATOM 3104 C C . ALA A 1 423 ? -12.482 -7.410 26.170 1.00 89.50 423 ALA A C 1
ATOM 3106 O O . ALA A 1 423 ? -12.832 -8.014 27.180 1.00 89.50 423 ALA A O 1
ATOM 3107 N N . ASP A 1 424 ? -11.643 -7.933 25.272 1.00 86.00 424 ASP A N 1
ATOM 3108 C CA . ASP A 1 424 ? -11.118 -9.300 25.384 1.00 86.00 424 ASP A CA 1
ATOM 3109 C C . ASP A 1 424 ? -10.275 -9.487 26.657 1.00 86.00 424 ASP A C 1
ATOM 3111 O O . ASP A 1 424 ? -10.407 -10.487 27.360 1.00 86.00 424 ASP A O 1
ATOM 3115 N N . ALA A 1 425 ? -9.432 -8.505 26.994 1.00 87.44 425 ALA A N 1
ATOM 3116 C CA . ALA A 1 425 ? -8.595 -8.553 28.196 1.00 87.44 425 ALA A CA 1
ATOM 3117 C C . ALA A 1 425 ? -9.403 -8.364 29.493 1.00 87.44 425 ALA A C 1
ATOM 3119 O O . ALA A 1 425 ? -9.068 -8.934 30.531 1.00 87.44 425 ALA A O 1
ATOM 3120 N N . ALA A 1 426 ? -10.474 -7.571 29.439 1.00 91.81 426 ALA A N 1
ATOM 3121 C CA . ALA A 1 426 ? -11.351 -7.288 30.566 1.00 91.81 426 ALA A CA 1
ATOM 3122 C C . ALA A 1 426 ? -12.389 -8.395 30.815 1.00 91.81 426 ALA A C 1
ATOM 3124 O O . ALA A 1 426 ? -12.991 -8.411 31.887 1.00 91.81 426 ALA A O 1
ATOM 3125 N N . ALA A 1 427 ? -12.594 -9.322 29.871 1.00 92.31 427 ALA A N 1
ATOM 3126 C CA . ALA A 1 427 ? -13.672 -10.311 29.906 1.00 92.31 427 ALA A CA 1
ATOM 3127 C C . ALA A 1 427 ? -13.737 -11.106 31.222 1.00 92.31 427 ALA A C 1
ATOM 3129 O O . ALA A 1 427 ? -14.810 -11.234 31.806 1.00 92.31 427 ALA A O 1
ATOM 3130 N N . SER A 1 428 ? -12.597 -11.566 31.746 1.00 90.81 428 SER A N 1
ATOM 3131 C CA . SER A 1 428 ? -12.557 -12.296 33.021 1.00 90.81 428 SER A CA 1
ATOM 3132 C C . SER A 1 428 ? -13.013 -11.444 34.209 1.00 90.81 428 SER A C 1
ATOM 3134 O O . SER A 1 428 ? -13.728 -11.936 35.077 1.00 90.81 428 SER A O 1
ATOM 3136 N N . LEU A 1 429 ? -12.632 -10.163 34.254 1.00 91.56 429 LEU A N 1
ATOM 3137 C CA . LEU A 1 429 ? -13.062 -9.250 35.318 1.00 91.56 429 LEU A CA 1
ATOM 3138 C C . LEU A 1 429 ? -14.545 -8.898 35.177 1.00 91.56 429 LEU A C 1
ATOM 3140 O O . LEU A 1 429 ? -15.264 -8.895 36.170 1.00 91.56 429 LEU A O 1
ATOM 3144 N N . VAL A 1 430 ? -15.017 -8.678 33.945 1.00 92.38 430 VAL A N 1
ATOM 3145 C CA . VAL A 1 430 ? -16.436 -8.430 33.652 1.00 92.38 430 VAL A CA 1
ATOM 3146 C C . VAL A 1 430 ? -17.299 -9.614 34.085 1.00 92.38 430 VAL A C 1
ATOM 3148 O O . VAL A 1 430 ? -18.346 -9.402 34.692 1.00 92.38 430 VAL A O 1
ATOM 3151 N N . GLU A 1 431 ? -16.856 -10.849 33.841 1.00 92.25 431 GLU A N 1
ATOM 3152 C CA . GLU A 1 431 ? -17.569 -12.054 34.277 1.00 92.25 431 GLU A CA 1
ATOM 3153 C C . GLU A 1 431 ? -17.642 -12.144 35.803 1.00 92.25 431 GLU A C 1
ATOM 3155 O O . GLU A 1 431 ? -18.714 -12.383 36.357 1.00 92.25 431 GLU A O 1
ATOM 3160 N N . VAL A 1 432 ? -16.527 -11.899 36.498 1.00 91.25 432 VAL A N 1
ATOM 3161 C CA . VAL A 1 432 ? -16.495 -11.909 37.968 1.00 91.25 432 VAL A CA 1
ATOM 3162 C C . VAL A 1 432 ? -17.453 -10.863 38.541 1.00 91.25 432 VAL A C 1
ATOM 3164 O O . VAL A 1 432 ? -18.229 -11.181 39.445 1.00 91.25 432 VAL A O 1
ATOM 3167 N N . THR A 1 433 ? -17.456 -9.639 38.009 1.00 90.56 433 THR A N 1
ATOM 3168 C CA . THR A 1 433 ? -18.367 -8.581 38.469 1.00 90.56 433 THR A CA 1
ATOM 3169 C C . THR A 1 433 ? -19.826 -8.909 38.147 1.00 90.56 433 THR A C 1
ATOM 3171 O O . THR A 1 433 ? -20.692 -8.729 39.003 1.00 90.56 433 THR A O 1
ATOM 3174 N N . ARG A 1 434 ? -20.110 -9.475 36.964 1.00 89.75 434 ARG A N 1
ATOM 3175 C CA . ARG A 1 434 ? -21.456 -9.940 36.585 1.00 89.75 434 ARG A CA 1
ATOM 3176 C C . ARG A 1 434 ? -21.975 -10.995 37.561 1.00 89.75 434 ARG A C 1
ATOM 3178 O O . ARG A 1 434 ? -23.095 -10.867 38.049 1.00 89.75 434 ARG A O 1
ATOM 3185 N N . LEU A 1 435 ? -21.160 -12.001 37.881 1.00 89.50 435 LEU A N 1
ATOM 3186 C CA . LEU A 1 435 ? -21.522 -13.072 38.816 1.00 89.50 435 LEU A CA 1
ATOM 3187 C C . LEU A 1 435 ? -21.751 -12.541 40.237 1.00 89.50 435 LEU A C 1
ATOM 3189 O O . LEU A 1 435 ? -22.677 -12.980 40.917 1.00 89.50 435 LEU A O 1
ATOM 3193 N N . ARG A 1 436 ? -20.950 -11.568 40.690 1.00 89.88 436 ARG A N 1
ATOM 3194 C CA . ARG A 1 436 ? -21.169 -10.899 41.983 1.00 89.88 436 ARG A CA 1
ATOM 3195 C C . ARG A 1 436 ? -22.470 -10.100 42.009 1.00 89.88 436 ARG A C 1
ATOM 3197 O O . ARG A 1 436 ? -23.196 -10.173 42.999 1.00 89.88 436 ARG A O 1
ATOM 3204 N N . ALA A 1 437 ? -22.789 -9.386 40.930 1.00 86.00 437 ALA A N 1
ATOM 3205 C CA . ALA A 1 437 ? -24.044 -8.650 40.803 1.00 86.00 437 ALA A CA 1
ATOM 3206 C C . ALA A 1 437 ? -25.261 -9.593 40.793 1.00 86.00 437 ALA A C 1
ATOM 3208 O O . ALA A 1 437 ? -26.253 -9.329 41.475 1.00 86.00 437 ALA A O 1
ATOM 3209 N N . GLU A 1 438 ? -25.166 -10.720 40.083 1.00 87.75 438 GLU A N 1
ATOM 3210 C CA . GLU A 1 438 ? -26.193 -11.766 40.061 1.00 87.75 438 GLU A CA 1
ATOM 3211 C C . GLU A 1 438 ? -26.394 -12.388 41.451 1.00 87.75 438 GLU A C 1
ATOM 3213 O O . GLU A 1 438 ? -27.526 -12.480 41.931 1.00 87.75 438 GLU A O 1
ATOM 3218 N N . LEU A 1 439 ? -25.304 -12.717 42.153 1.00 89.00 439 LEU A N 1
ATOM 3219 C CA . LEU A 1 439 ? -25.355 -13.236 43.520 1.00 89.00 439 LEU A CA 1
ATOM 3220 C C . LEU A 1 439 ? -25.993 -12.232 44.491 1.00 89.00 439 LEU A C 1
ATOM 3222 O O . LEU A 1 439 ? -26.853 -12.605 45.289 1.00 89.00 439 LEU A O 1
ATOM 3226 N N . ALA A 1 440 ? -25.617 -10.954 44.412 1.00 86.00 440 ALA A N 1
ATOM 3227 C CA . ALA A 1 440 ? -26.212 -9.898 45.228 1.00 86.00 440 ALA A CA 1
ATOM 3228 C C . ALA A 1 440 ? -27.708 -9.697 44.917 1.00 86.00 440 ALA A C 1
ATOM 3230 O O . ALA A 1 440 ? -28.505 -9.414 45.814 1.00 86.00 440 ALA A O 1
ATOM 3231 N N . GLY A 1 441 ? -28.115 -9.861 43.655 1.00 85.31 441 GLY A N 1
ATOM 3232 C CA . GLY A 1 441 ? -29.520 -9.893 43.247 1.00 85.31 441 GLY A CA 1
ATOM 3233 C C . GLY A 1 441 ? -30.282 -11.057 43.883 1.00 85.31 441 GLY A C 1
ATOM 3234 O O . GLY A 1 441 ? -31.301 -10.837 44.539 1.00 85.31 441 GLY A O 1
ATOM 3235 N N . ALA A 1 442 ? -29.747 -12.273 43.767 1.00 87.62 442 ALA A N 1
ATOM 3236 C CA . ALA A 1 442 ? -30.350 -13.481 44.327 1.00 87.62 442 ALA A CA 1
ATOM 3237 C C . ALA A 1 442 ? -30.470 -13.420 45.860 1.00 87.62 442 ALA A C 1
ATOM 3239 O O . ALA A 1 442 ? -31.504 -13.789 46.418 1.00 87.62 442 ALA A O 1
ATOM 3240 N N . LEU A 1 443 ? -29.451 -12.901 46.556 1.00 92.12 443 LEU A N 1
ATOM 3241 C CA . LEU A 1 443 ? -29.495 -12.705 48.008 1.00 92.12 443 LEU A CA 1
ATOM 3242 C C . LEU A 1 443 ? -30.614 -11.740 48.415 1.00 92.12 443 LEU A C 1
ATOM 3244 O O . LEU A 1 443 ? -31.405 -12.073 49.299 1.00 92.12 443 LEU A O 1
ATOM 3248 N N . ARG A 1 444 ? -30.748 -10.599 47.725 1.00 89.56 444 ARG A N 1
ATOM 3249 C CA . ARG A 1 444 ? -31.846 -9.648 47.972 1.00 89.56 444 ARG A CA 1
ATOM 3250 C C . ARG A 1 444 ? -33.216 -10.284 47.749 1.00 89.56 444 ARG A C 1
ATOM 3252 O O . ARG A 1 444 ? -34.147 -10.020 48.509 1.00 89.56 444 ARG A O 1
ATOM 3259 N N . GLU A 1 445 ? -33.359 -11.136 46.738 1.00 89.19 445 GLU A N 1
ATOM 3260 C CA . GLU A 1 445 ? -34.613 -11.847 46.480 1.00 89.19 445 GLU A CA 1
ATOM 3261 C C . GLU A 1 445 ? -34.950 -12.848 47.597 1.00 89.19 445 GLU A C 1
ATOM 3263 O O . GLU A 1 445 ? -36.096 -12.904 48.061 1.00 89.19 445 GLU A O 1
ATOM 3268 N N . VAL A 1 446 ? -33.952 -13.594 48.080 1.00 94.31 446 VAL A N 1
ATOM 3269 C CA . VAL A 1 446 ? -34.103 -14.527 49.206 1.00 94.31 446 VAL A CA 1
ATOM 3270 C C . VAL A 1 446 ? -34.466 -13.782 50.489 1.00 94.31 446 VAL A C 1
ATOM 3272 O O . VAL A 1 446 ? -35.397 -14.190 51.188 1.00 94.31 446 VAL A O 1
ATOM 3275 N N . GLU A 1 447 ? -33.794 -12.672 50.786 1.00 94.44 447 GLU A N 1
ATOM 3276 C CA . GLU A 1 447 ? -34.094 -11.824 51.942 1.00 94.44 447 GLU A CA 1
ATOM 3277 C C . GLU A 1 447 ? -35.510 -11.245 51.867 1.00 94.44 447 GLU A C 1
ATOM 3279 O O . GLU A 1 447 ? -36.270 -11.340 52.835 1.00 94.44 447 GLU A O 1
ATOM 3284 N N . ALA A 1 448 ? -35.919 -10.738 50.701 1.00 92.88 448 ALA A N 1
ATOM 3285 C CA . ALA A 1 448 ? -37.273 -10.241 50.477 1.00 92.88 448 ALA A CA 1
ATOM 3286 C C . ALA A 1 448 ? -38.325 -11.352 50.627 1.00 92.88 448 ALA A C 1
ATOM 3288 O O . ALA A 1 448 ? -39.390 -11.137 51.211 1.00 92.88 448 ALA A O 1
ATOM 3289 N N . SER A 1 449 ? -38.037 -12.560 50.136 1.00 93.31 449 SER A N 1
ATOM 3290 C CA . SER A 1 449 ? -38.913 -13.723 50.297 1.00 93.31 449 SER A CA 1
ATOM 3291 C C . SER A 1 449 ? -39.050 -14.126 51.766 1.00 93.31 449 SER A C 1
ATOM 3293 O O . SER A 1 449 ? -40.164 -14.314 52.260 1.00 93.31 449 SER A O 1
ATOM 3295 N N . ARG A 1 450 ? -37.933 -14.165 52.503 1.00 95.44 450 ARG A N 1
ATOM 3296 C CA . ARG A 1 450 ? -37.918 -14.436 53.943 1.00 95.44 450 ARG A CA 1
ATOM 3297 C C . ARG A 1 450 ? -38.720 -13.389 54.711 1.00 95.44 450 ARG A C 1
ATOM 3299 O O . ARG A 1 450 ? -39.526 -13.766 55.558 1.00 95.44 450 ARG A O 1
ATOM 3306 N N . ALA A 1 451 ? -38.562 -12.105 54.389 1.00 94.50 451 ALA A N 1
ATOM 3307 C CA . ALA A 1 451 ? -39.335 -11.029 55.004 1.00 94.50 451 ALA A CA 1
ATOM 3308 C C . ALA A 1 451 ? -40.846 -11.209 54.772 1.00 94.50 451 ALA A C 1
ATOM 3310 O O . ALA A 1 451 ? -41.623 -11.143 55.725 1.00 94.50 451 ALA A O 1
ATOM 3311 N N . ARG A 1 452 ? -41.266 -11.534 53.538 1.00 94.25 452 ARG A N 1
ATOM 3312 C CA . ARG A 1 452 ? -42.676 -11.827 53.216 1.00 94.25 452 ARG A CA 1
ATOM 3313 C C . ARG A 1 452 ? -43.217 -13.035 53.984 1.00 94.25 452 ARG A C 1
ATOM 3315 O O . ARG A 1 452 ? -44.345 -12.990 54.468 1.00 94.25 452 ARG A O 1
ATOM 3322 N N . LEU A 1 453 ? -42.430 -14.104 54.119 1.00 94.31 453 LEU A N 1
ATOM 3323 C CA . LEU A 1 453 ? -42.827 -15.303 54.866 1.00 94.31 453 LEU A CA 1
ATOM 3324 C C . LEU A 1 453 ? -42.963 -15.036 56.366 1.00 94.31 453 LEU A C 1
ATOM 3326 O O . LEU A 1 453 ? -43.919 -15.511 56.974 1.00 94.31 453 LEU A O 1
ATOM 3330 N N . VAL A 1 454 ? -42.047 -14.262 56.955 1.00 95.75 454 VAL A N 1
ATOM 3331 C CA . VAL A 1 454 ? -42.132 -13.860 58.367 1.00 95.75 454 VAL A CA 1
ATOM 3332 C C . VAL A 1 454 ? -43.376 -13.006 58.597 1.00 95.75 454 VAL A C 1
ATOM 3334 O O . VAL A 1 454 ? -44.165 -13.314 59.486 1.00 95.75 454 VAL A O 1
ATOM 3337 N N . GLN A 1 455 ? -43.624 -12.010 57.741 1.00 94.56 455 GLN A N 1
ATOM 3338 C CA . GLN A 1 455 ? -44.828 -11.176 57.826 1.00 94.56 455 GLN A CA 1
ATOM 3339 C C . GLN A 1 455 ? -46.119 -11.999 57.697 1.00 94.56 455 GLN A C 1
ATOM 3341 O O . GLN A 1 455 ? -47.061 -11.795 58.465 1.00 94.56 455 GLN A O 1
ATOM 3346 N N . ALA A 1 456 ? -46.163 -12.954 56.762 1.00 93.44 456 ALA A N 1
ATOM 3347 C CA . ALA A 1 456 ? -47.297 -13.861 56.608 1.00 93.44 456 ALA A CA 1
ATOM 3348 C C . ALA A 1 456 ? -47.472 -14.781 57.831 1.00 93.44 456 ALA A C 1
ATOM 3350 O O . ALA A 1 456 ? -48.595 -14.986 58.291 1.00 93.44 456 ALA A O 1
ATOM 3351 N N . GLY A 1 457 ? -46.371 -15.295 58.388 1.00 94.00 457 GLY A N 1
ATOM 3352 C CA . GLY A 1 457 ? -46.371 -16.109 59.603 1.00 94.00 457 GLY A CA 1
ATOM 3353 C C . GLY A 1 457 ? -46.896 -15.350 60.822 1.00 94.00 457 GLY A C 1
ATOM 3354 O O . GLY A 1 457 ? -47.754 -15.863 61.539 1.00 94.00 457 GLY A O 1
ATOM 3355 N N . ASP A 1 458 ? -46.457 -14.106 61.022 1.00 95.25 458 ASP A N 1
ATOM 3356 C CA . ASP A 1 458 ? -46.925 -13.244 62.114 1.00 95.25 458 ASP A CA 1
ATOM 3357 C C . ASP A 1 458 ? -48.399 -12.854 61.962 1.00 95.25 458 ASP A C 1
ATOM 3359 O O . ASP A 1 458 ? -49.125 -12.724 62.953 1.00 95.25 458 ASP A O 1
ATOM 3363 N N . ALA A 1 459 ? -48.862 -12.652 60.726 1.00 93.94 459 ALA A N 1
ATOM 3364 C CA . ALA A 1 459 ? -50.269 -12.398 60.444 1.00 93.94 459 ALA A CA 1
ATOM 3365 C C . ALA A 1 459 ? -51.135 -13.623 60.777 1.00 93.94 459 ALA A C 1
ATOM 3367 O O . ALA A 1 459 ? -52.153 -13.482 61.462 1.00 93.94 459 ALA A O 1
ATOM 3368 N N . GLU A 1 460 ? -50.712 -14.822 60.363 1.00 94.12 460 GLU A N 1
ATOM 3369 C CA . GLU A 1 460 ? -51.447 -16.055 60.650 1.00 94.12 460 GLU A CA 1
ATOM 3370 C C . GLU A 1 460 ? -51.417 -16.392 62.144 1.00 94.12 460 GLU A C 1
ATOM 3372 O O . GLU A 1 460 ? -52.443 -16.765 62.706 1.00 94.12 460 GLU A O 1
ATOM 3377 N N . ARG A 1 461 ? -50.287 -16.182 62.833 1.00 94.44 461 ARG A N 1
ATOM 3378 C CA . ARG A 1 461 ? -50.193 -16.385 64.285 1.00 94.44 461 ARG A CA 1
ATOM 3379 C C . ARG A 1 461 ? -51.159 -15.475 65.045 1.00 94.44 461 ARG A C 1
ATOM 3381 O O . ARG A 1 461 ? -51.893 -15.968 65.894 1.00 94.44 461 ARG A O 1
ATOM 3388 N N . ARG A 1 462 ? -51.227 -14.184 64.696 1.00 92.94 462 ARG A N 1
ATOM 3389 C CA . ARG A 1 462 ? -52.190 -13.234 65.291 1.00 92.94 462 ARG A CA 1
ATOM 3390 C C . ARG A 1 462 ? -53.642 -13.583 64.971 1.00 92.94 462 ARG A C 1
ATOM 3392 O O . ARG A 1 462 ? -54.530 -13.335 65.783 1.00 92.94 462 ARG A O 1
ATOM 3399 N N . ARG A 1 463 ? -53.902 -14.134 63.783 1.00 92.62 463 ARG A N 1
ATOM 3400 C CA . ARG A 1 463 ? -55.227 -14.633 63.399 1.00 92.62 463 ARG A CA 1
ATOM 3401 C C . ARG A 1 463 ? -55.619 -15.848 64.243 1.00 92.62 463 ARG A C 1
ATOM 3403 O O . ARG A 1 463 ? -56.715 -15.859 64.788 1.00 92.62 463 ARG A O 1
ATOM 3410 N N . LEU A 1 464 ? -54.720 -16.821 64.391 1.00 90.88 464 LEU A N 1
ATOM 3411 C CA . LEU A 1 464 ? -54.924 -18.008 65.224 1.00 90.88 464 LEU A CA 1
ATOM 3412 C C . LEU A 1 464 ? -55.108 -17.651 66.699 1.00 90.88 464 LEU A C 1
ATOM 3414 O O . LEU A 1 464 ? -55.965 -18.233 67.351 1.00 90.88 464 LEU A O 1
ATOM 3418 N N . GLU A 1 465 ? -54.336 -16.696 67.216 1.00 92.94 465 GLU A N 1
ATOM 3419 C CA . GLU A 1 465 ? -54.479 -16.199 68.585 1.00 92.94 465 GLU A CA 1
ATOM 3420 C C . GLU A 1 465 ? -55.876 -15.613 68.825 1.00 92.94 465 GLU A C 1
ATOM 3422 O O . GLU A 1 465 ? -56.529 -15.998 69.792 1.00 92.94 465 GLU A O 1
ATOM 3427 N N . ARG A 1 466 ? -56.379 -14.771 67.909 1.00 90.56 466 ARG A N 1
ATOM 3428 C CA . ARG A 1 466 ? -57.754 -14.242 67.963 1.00 90.56 466 ARG A CA 1
ATOM 3429 C C . ARG A 1 466 ? -58.813 -15.336 67.852 1.00 90.56 466 ARG A C 1
ATOM 3431 O O . ARG A 1 466 ? -59.671 -15.422 68.721 1.00 90.56 466 ARG A O 1
ATOM 3438 N N . ASP A 1 467 ? -58.714 -16.212 66.850 1.00 86.75 467 ASP A N 1
ATOM 3439 C CA . ASP A 1 467 ? -59.659 -17.322 66.659 1.00 86.75 467 ASP A CA 1
ATOM 3440 C C . ASP A 1 467 ? -59.709 -18.238 67.903 1.00 86.75 467 ASP A C 1
ATOM 3442 O O . ASP A 1 467 ? -60.773 -18.742 68.277 1.00 86.75 467 ASP A O 1
ATOM 3446 N N . LEU A 1 468 ? -58.561 -18.463 68.558 1.00 87.19 468 LEU A N 1
ATOM 3447 C CA . LEU A 1 468 ? -58.472 -19.246 69.788 1.00 87.19 468 LEU A CA 1
ATOM 3448 C C . LEU A 1 468 ? -59.051 -18.486 70.984 1.00 87.19 468 LEU A C 1
ATOM 3450 O O . LEU A 1 468 ? -59.775 -19.092 71.768 1.00 87.19 468 LEU A O 1
ATOM 3454 N N . HIS A 1 469 ? -58.757 -17.192 71.125 1.00 86.56 469 HIS A N 1
ATOM 3455 C CA . HIS A 1 469 ? -59.271 -16.355 72.208 1.00 86.56 469 HIS A CA 1
ATOM 3456 C C . HIS A 1 469 ? -60.800 -16.261 72.150 1.00 86.56 469 HIS A C 1
ATOM 3458 O O . HIS A 1 469 ? -61.476 -16.641 73.109 1.00 86.56 469 HIS A O 1
ATOM 3464 N N . ASP A 1 470 ? -61.344 -15.892 70.990 1.00 84.62 470 ASP A N 1
ATOM 3465 C CA . ASP A 1 470 ? -62.784 -15.787 70.753 1.00 84.62 470 ASP A CA 1
ATOM 3466 C C . ASP A 1 470 ? -63.457 -17.159 70.903 1.00 84.62 470 ASP A C 1
ATOM 3468 O O . ASP A 1 470 ? -64.475 -17.316 71.583 1.00 84.62 470 ASP A O 1
ATOM 3472 N N . GLY A 1 471 ? -62.853 -18.197 70.316 1.00 80.62 471 GLY A N 1
ATOM 3473 C CA . GLY A 1 471 ? -63.376 -19.557 70.359 1.00 80.62 471 GLY A CA 1
ATOM 3474 C C . GLY A 1 471 ? -63.323 -20.199 71.749 1.00 80.62 471 GLY A C 1
ATOM 3475 O O . GLY A 1 471 ? -64.178 -21.033 72.061 1.00 80.62 471 GLY A O 1
ATOM 3476 N N . ALA A 1 472 ? -62.340 -19.849 72.581 1.00 78.25 472 ALA A N 1
ATOM 3477 C CA . ALA A 1 472 ? -62.239 -20.303 73.965 1.00 78.25 472 ALA A CA 1
ATOM 3478 C C . ALA A 1 472 ? -63.233 -19.556 74.859 1.00 78.25 472 ALA A C 1
ATOM 3480 O O . ALA A 1 472 ? -63.952 -20.199 75.624 1.00 78.25 472 ALA A O 1
ATOM 3481 N N . GLN A 1 473 ? -63.347 -18.232 74.717 1.00 81.00 473 GLN A N 1
ATOM 3482 C CA . GLN A 1 473 ? -64.314 -17.424 75.461 1.00 81.00 473 GLN A CA 1
ATOM 3483 C C . GLN A 1 473 ? -65.755 -17.850 75.172 1.00 81.00 473 GLN A C 1
ATOM 3485 O O . GLN A 1 473 ? -66.512 -18.107 76.106 1.00 81.00 473 GLN A O 1
ATOM 3490 N N . GLN A 1 474 ? -66.128 -18.024 73.900 1.00 81.06 474 GLN A N 1
ATOM 3491 C CA . GLN A 1 474 ? -67.470 -18.488 73.529 1.00 81.06 474 GLN A CA 1
ATOM 3492 C C . GLN A 1 474 ? -67.793 -19.864 74.123 1.00 81.06 474 GLN A C 1
ATOM 3494 O O . GLN A 1 474 ? -68.897 -20.081 74.629 1.00 81.06 474 GLN A O 1
ATOM 3499 N N . ARG A 1 475 ? -66.828 -20.796 74.113 1.00 75.31 475 ARG A N 1
ATOM 3500 C CA . ARG A 1 475 ? -67.010 -22.125 74.714 1.00 75.31 475 ARG A CA 1
ATOM 3501 C C . ARG A 1 475 ? -67.150 -22.056 76.229 1.00 75.31 475 ARG A C 1
ATOM 3503 O O . ARG A 1 475 ? -68.022 -22.729 76.765 1.00 75.31 475 ARG A O 1
ATOM 3510 N N . LEU A 1 476 ? -66.340 -21.247 76.909 1.00 79.69 476 LEU A N 1
ATOM 3511 C CA . LEU A 1 476 ? -66.404 -21.091 78.363 1.00 79.69 476 LEU A CA 1
ATOM 3512 C C . LEU A 1 476 ? -67.697 -20.401 78.813 1.00 79.69 476 LEU A C 1
ATOM 3514 O O . LEU A 1 476 ? -68.308 -20.842 79.783 1.00 79.69 476 LEU A O 1
ATOM 3518 N N . VAL A 1 477 ? -68.165 -19.383 78.085 1.00 81.81 477 VAL A N 1
ATOM 3519 C CA . VAL A 1 477 ? -69.449 -18.718 78.356 1.00 81.81 477 VAL A CA 1
ATOM 3520 C C . VAL A 1 477 ? -70.616 -19.683 78.138 1.00 81.81 477 VAL A C 1
ATOM 3522 O O . VAL A 1 477 ? -71.468 -19.814 79.015 1.00 81.81 477 VAL A O 1
ATOM 3525 N N . SER A 1 478 ? -70.629 -20.420 77.022 1.00 80.62 478 SER A N 1
ATOM 3526 C CA . SER A 1 478 ? -71.642 -21.450 76.758 1.00 80.62 478 SER A CA 1
ATOM 3527 C C . SER A 1 478 ? -71.647 -22.531 77.842 1.00 80.62 478 SER A C 1
ATOM 3529 O O . SER A 1 478 ? -72.719 -22.930 78.299 1.00 80.62 478 SER A O 1
ATOM 3531 N N . LEU A 1 479 ? -70.472 -22.995 78.280 1.00 80.00 479 LEU A N 1
ATOM 3532 C CA . LEU A 1 479 ? -70.343 -23.999 79.338 1.00 80.00 479 LEU A CA 1
ATOM 3533 C C . LEU A 1 479 ? -70.845 -23.452 80.683 1.00 80.00 479 LEU A C 1
ATOM 3535 O O . LEU A 1 479 ? -71.598 -24.128 81.378 1.00 80.00 479 LEU A O 1
ATOM 3539 N N . GLY A 1 480 ? -70.490 -22.209 81.022 1.00 79.88 480 GLY A N 1
ATOM 3540 C CA . GLY A 1 480 ? -70.940 -21.531 82.238 1.00 79.88 480 GLY A CA 1
ATOM 3541 C C . GLY A 1 480 ? -72.454 -21.306 82.278 1.00 79.88 480 GLY A C 1
ATOM 3542 O O . GLY A 1 480 ? -73.074 -21.512 83.321 1.00 79.88 480 GLY A O 1
ATOM 3543 N N . MET A 1 481 ? -73.075 -20.947 81.148 1.00 81.12 481 MET A N 1
ATOM 3544 C CA . MET A 1 481 ? -74.537 -20.858 81.040 1.00 81.12 481 MET A CA 1
ATOM 3545 C C . MET A 1 481 ? -75.199 -22.232 81.192 1.00 81.12 481 MET A C 1
ATOM 3547 O O . MET A 1 481 ? -76.173 -22.348 81.931 1.00 81.12 481 MET A O 1
ATOM 3551 N N . SER A 1 482 ? -74.639 -23.273 80.563 1.00 73.31 482 SER A N 1
ATOM 3552 C CA . SER A 1 482 ? -75.135 -24.657 80.670 1.00 73.31 482 SER A CA 1
ATOM 3553 C C . SER A 1 482 ? -75.084 -25.163 82.117 1.00 73.31 482 SER A C 1
ATOM 3555 O O . SER A 1 482 ? -76.053 -25.728 82.615 1.00 73.31 482 SER A O 1
ATOM 3557 N N . LEU A 1 483 ? -73.979 -24.892 82.822 1.00 75.94 483 LEU A N 1
ATOM 3558 C CA . LEU A 1 483 ? -73.802 -25.228 84.237 1.00 75.94 483 LEU A CA 1
ATOM 3559 C C . LEU A 1 483 ? -74.776 -24.468 85.147 1.00 75.94 483 LEU A C 1
ATOM 3561 O O . LEU A 1 483 ? -75.334 -25.070 86.059 1.00 75.94 483 LEU A O 1
ATOM 3565 N N . ARG A 1 484 ? -75.030 -23.174 84.897 1.00 75.75 484 ARG A N 1
ATOM 3566 C CA . ARG A 1 484 ? -76.036 -22.404 85.657 1.00 75.75 484 ARG A CA 1
ATOM 3567 C C . ARG A 1 484 ? -77.457 -22.901 85.418 1.00 75.75 484 ARG A C 1
ATOM 3569 O O . ARG A 1 484 ? -78.251 -22.902 86.354 1.00 75.75 484 ARG A O 1
ATOM 3576 N N . LEU A 1 485 ? -77.784 -23.307 84.189 1.00 72.06 485 LEU A N 1
ATOM 3577 C CA . LEU A 1 485 ? -79.084 -23.902 83.880 1.00 72.06 485 LEU A CA 1
ATOM 3578 C C . LEU A 1 485 ? -79.251 -25.230 84.632 1.00 72.06 485 LEU A C 1
ATOM 3580 O O . LEU A 1 485 ? -80.252 -25.420 85.314 1.00 72.06 485 LEU A O 1
ATOM 3584 N N . ALA A 1 486 ? -78.231 -26.095 84.594 1.00 67.38 486 ALA A N 1
ATOM 3585 C CA . ALA A 1 486 ? -78.215 -27.350 85.343 1.00 67.38 486 ALA A CA 1
ATOM 3586 C C . ALA A 1 486 ? -78.342 -27.124 86.863 1.00 67.38 486 ALA A C 1
ATOM 3588 O O . ALA A 1 486 ? -79.134 -27.798 87.514 1.00 67.38 486 ALA A O 1
ATOM 3589 N N . GLN A 1 487 ? -77.633 -26.136 87.428 1.00 68.00 487 GLN A N 1
ATOM 3590 C CA . GLN A 1 487 ? -77.738 -25.781 88.851 1.00 68.00 487 GLN A CA 1
ATOM 3591 C C . GLN A 1 487 ? -79.134 -25.286 89.252 1.00 68.00 487 GLN A C 1
ATOM 3593 O O . GLN A 1 487 ? -79.598 -25.632 90.334 1.00 68.00 487 GLN A O 1
ATOM 3598 N N . ARG A 1 488 ? -79.814 -24.496 88.406 1.00 66.56 488 ARG A N 1
ATOM 3599 C CA . ARG A 1 488 ? -81.191 -24.044 88.682 1.00 66.56 488 ARG A CA 1
ATOM 3600 C C . ARG A 1 488 ? -82.188 -25.198 88.652 1.00 66.56 488 ARG A C 1
ATOM 3602 O O . ARG A 1 488 ? -83.018 -25.287 89.543 1.00 66.56 488 ARG A O 1
ATOM 3609 N N . HIS A 1 489 ? -82.066 -26.106 87.687 1.00 62.78 489 HIS A N 1
ATOM 3610 C CA . HIS A 1 489 ? -82.949 -27.272 87.601 1.00 62.78 489 HIS A CA 1
ATOM 3611 C C . HIS A 1 489 ? -82.749 -28.273 88.753 1.00 62.78 489 HIS A C 1
ATOM 3613 O O . HIS A 1 489 ? -83.703 -28.923 89.165 1.00 62.78 489 HIS A O 1
ATOM 3619 N N . LEU A 1 490 ? -81.549 -28.340 89.341 1.00 58.84 490 LEU A N 1
ATOM 3620 C CA . LEU A 1 490 ? -81.274 -29.132 90.549 1.00 58.84 490 LEU A CA 1
ATOM 3621 C C . LEU A 1 490 ? -81.957 -28.592 91.822 1.00 58.84 490 LEU A C 1
ATOM 3623 O O . LEU A 1 490 ? -82.148 -29.360 92.761 1.00 58.84 490 LEU A O 1
ATOM 3627 N N . ALA A 1 491 ? -82.339 -27.311 91.866 1.00 58.19 491 ALA A N 1
ATOM 3628 C CA . ALA A 1 491 ? -83.033 -26.718 93.013 1.00 58.19 491 ALA A CA 1
ATOM 3629 C C . ALA A 1 491 ? -84.554 -26.992 93.023 1.00 58.19 491 ALA A C 1
ATOM 3631 O O . ALA A 1 491 ? -85.154 -26.973 94.094 1.00 58.19 491 ALA A O 1
ATOM 3632 N N . ASP A 1 492 ? -85.159 -27.307 91.868 1.00 56.44 492 ASP A N 1
ATOM 3633 C CA . ASP A 1 492 ? -86.620 -27.461 91.698 1.00 56.44 492 ASP A CA 1
ATOM 3634 C C . ASP A 1 492 ? -87.124 -28.923 91.767 1.00 56.44 492 ASP A C 1
ATOM 3636 O O . ASP A 1 492 ? -88.301 -29.210 91.548 1.00 56.44 492 ASP A O 1
ATOM 3640 N N . GLY A 1 493 ? -86.257 -29.880 92.112 1.00 53.06 493 GLY A N 1
ATOM 3641 C CA . GLY A 1 493 ? -86.674 -31.191 92.629 1.00 53.06 493 GLY A CA 1
ATOM 3642 C C . GLY A 1 493 ? -87.332 -32.184 91.659 1.00 53.06 493 GLY A C 1
ATOM 3643 O O . GLY A 1 493 ? -87.734 -33.253 92.114 1.00 53.06 493 GLY A O 1
ATOM 3644 N N . THR A 1 494 ? -87.417 -31.930 90.348 1.00 51.47 494 THR A N 1
ATOM 3645 C CA . THR A 1 494 ? -87.884 -32.946 89.382 1.00 51.47 494 THR A CA 1
ATOM 3646 C C . THR A 1 494 ? -87.111 -32.933 88.047 1.00 51.47 494 THR A C 1
ATOM 3648 O O . THR A 1 494 ? -87.106 -31.946 87.321 1.00 51.47 494 THR A O 1
ATOM 3651 N N . VAL A 1 495 ? -86.555 -34.111 87.714 1.00 52.00 495 VAL A N 1
ATOM 3652 C CA . VAL A 1 495 ? -86.105 -34.628 86.394 1.00 52.00 495 VAL A CA 1
ATOM 3653 C C . VAL A 1 495 ? -84.623 -34.487 85.961 1.00 52.00 495 VAL A C 1
ATOM 3655 O O . VAL A 1 495 ? -84.014 -33.425 85.979 1.00 52.00 495 VAL A O 1
ATOM 3658 N N . ASP A 1 496 ? -84.121 -35.660 85.536 1.00 59.53 496 ASP A N 1
ATOM 3659 C CA . ASP A 1 496 ? -82.977 -36.083 84.701 1.00 59.53 496 ASP A CA 1
ATOM 3660 C C . ASP A 1 496 ? -81.827 -35.100 84.390 1.00 59.53 496 ASP A C 1
ATOM 3662 O O . ASP A 1 496 ? -81.852 -34.311 83.441 1.00 59.53 496 ASP A O 1
ATOM 3666 N N . VAL A 1 497 ? -80.741 -35.256 85.150 1.00 56.69 497 VAL A N 1
ATOM 3667 C CA . VAL A 1 497 ? -79.479 -34.508 85.035 1.00 56.69 497 VAL A CA 1
ATOM 3668 C C . VAL A 1 497 ? -78.671 -34.911 83.784 1.00 56.69 497 VAL A C 1
ATOM 3670 O O . VAL A 1 497 ? -77.871 -34.108 83.289 1.00 56.69 497 VAL A O 1
ATOM 3673 N N . ASP A 1 498 ? -78.902 -36.100 83.211 1.00 56.88 498 ASP A N 1
ATOM 3674 C CA . ASP A 1 498 ? -78.111 -36.605 82.079 1.00 56.88 498 ASP A CA 1
ATOM 3675 C C . ASP A 1 498 ? -78.445 -35.885 80.757 1.00 56.88 498 ASP A C 1
ATOM 3677 O O . ASP A 1 498 ? -77.549 -35.600 79.954 1.00 56.88 498 ASP A O 1
ATOM 3681 N N . GLY A 1 499 ? -79.707 -35.489 80.545 1.00 61.72 499 GLY A N 1
ATOM 3682 C CA . GLY A 1 499 ? -80.147 -34.801 79.322 1.00 61.72 499 GLY A CA 1
ATOM 3683 C C . GLY A 1 499 ? -79.582 -33.381 79.144 1.00 61.72 499 GLY A C 1
ATOM 3684 O O . GLY A 1 499 ? -79.296 -32.956 78.020 1.00 61.72 499 GLY A O 1
ATOM 3685 N N . VAL A 1 500 ? -79.367 -32.648 80.243 1.00 60.25 500 VAL A N 1
ATOM 3686 C CA . VAL A 1 500 ? -78.828 -31.271 80.219 1.00 60.25 500 VAL A CA 1
ATOM 3687 C C . VAL A 1 500 ? -77.306 -31.274 80.029 1.00 60.25 500 VAL A C 1
ATOM 3689 O O . VAL A 1 500 ? -76.768 -30.447 79.285 1.00 60.25 500 VAL A O 1
ATOM 3692 N N . LEU A 1 501 ? -76.601 -32.249 80.616 1.00 58.25 501 LEU A N 1
ATOM 3693 C CA . LEU A 1 501 ? -75.162 -32.443 80.403 1.00 58.25 501 LEU A CA 1
ATOM 3694 C C . LEU A 1 501 ? -74.837 -32.843 78.953 1.00 58.25 501 LEU A C 1
ATOM 3696 O O . LEU A 1 501 ? -73.839 -32.373 78.395 1.00 58.25 501 LEU A O 1
ATOM 3700 N N . ASP A 1 502 ? -75.700 -33.625 78.297 1.00 57.50 502 ASP A N 1
ATOM 3701 C CA . ASP A 1 502 ? -75.518 -33.998 76.889 1.00 57.50 502 ASP A CA 1
ATOM 3702 C C . ASP A 1 502 ? -75.739 -32.824 75.915 1.00 57.50 502 ASP A C 1
ATOM 3704 O O . ASP A 1 502 ? -75.126 -32.802 74.839 1.00 57.50 502 ASP A O 1
ATOM 3708 N N . GLN A 1 503 ? -76.530 -31.802 76.272 1.00 59.38 503 GLN A N 1
ATOM 3709 C CA . GLN A 1 503 ? -76.685 -30.585 75.458 1.00 59.38 503 GLN A CA 1
ATOM 3710 C C . GLN A 1 503 ? -75.449 -29.671 75.501 1.00 59.38 503 GLN A C 1
ATOM 3712 O O . GLN A 1 503 ? -75.102 -29.081 74.471 1.00 59.38 503 GLN A O 1
ATOM 3717 N N . GLY A 1 504 ? -74.728 -29.633 76.627 1.00 55.09 504 GLY A N 1
ATOM 3718 C CA . GLY A 1 504 ? -73.494 -28.854 76.795 1.00 55.09 504 GLY A CA 1
ATOM 3719 C C . GLY A 1 504 ? -72.264 -29.416 76.063 1.00 55.09 504 GLY A C 1
ATOM 3720 O O . GLY A 1 504 ? -71.274 -28.708 75.873 1.00 55.09 504 GLY A O 1
ATOM 3721 N N . LEU A 1 505 ? -72.305 -30.674 75.610 1.00 57.12 505 LEU A N 1
ATOM 3722 C CA . LEU A 1 505 ? -71.197 -31.298 74.883 1.00 57.12 505 LEU A CA 1
ATOM 3723 C C . LEU A 1 505 ? -71.144 -30.840 73.409 1.00 57.12 505 LEU A C 1
ATOM 3725 O O . LEU A 1 505 ? -72.162 -30.852 72.715 1.00 57.12 505 LEU A O 1
ATOM 3729 N N . PRO A 1 506 ? -69.962 -30.493 72.862 1.00 57.59 506 PRO A N 1
ATOM 3730 C CA . PRO A 1 506 ? -69.815 -30.153 71.450 1.00 57.59 506 PRO A CA 1
ATOM 3731 C C . PRO A 1 506 ? -70.392 -31.241 70.534 1.00 57.59 506 PRO A C 1
ATOM 3733 O O . PRO A 1 506 ? -70.215 -32.436 70.777 1.00 57.59 506 PRO A O 1
ATOM 3736 N N . SER A 1 507 ? -71.033 -30.849 69.431 1.00 59.31 507 SER A N 1
ATOM 3737 C CA . SER A 1 507 ? -71.734 -31.779 68.528 1.00 59.31 507 SER A CA 1
ATOM 3738 C C . SER A 1 507 ? -70.856 -32.910 67.966 1.00 59.31 507 SER A C 1
ATOM 3740 O O . SER A 1 507 ? -71.381 -33.962 67.598 1.00 59.31 507 SER A O 1
ATOM 3742 N N . TRP A 1 508 ? -69.529 -32.736 67.928 1.00 53.72 508 TRP A N 1
ATOM 3743 C CA . TRP A 1 508 ? -68.575 -33.780 67.540 1.00 53.72 508 TRP A CA 1
ATOM 3744 C C . TRP A 1 508 ? -68.397 -34.866 68.618 1.00 53.72 508 TRP A C 1
ATOM 3746 O O . TRP A 1 508 ? -68.275 -36.037 68.272 1.00 53.72 508 TRP A O 1
ATOM 3756 N N . LEU A 1 509 ? -68.472 -34.514 69.907 1.00 53.97 509 LEU A N 1
ATOM 3757 C CA . LEU A 1 509 ? -68.416 -35.446 71.043 1.00 53.97 509 LEU A CA 1
ATOM 3758 C C . LEU A 1 509 ? -69.705 -36.275 71.155 1.00 53.97 509 LEU A C 1
ATOM 3760 O O . LEU A 1 509 ? -69.632 -37.487 71.359 1.00 53.97 509 LEU A O 1
ATOM 3764 N N . ARG A 1 510 ? -70.877 -35.669 70.896 1.00 57.84 510 ARG A N 1
ATOM 3765 C CA . ARG A 1 510 ? -72.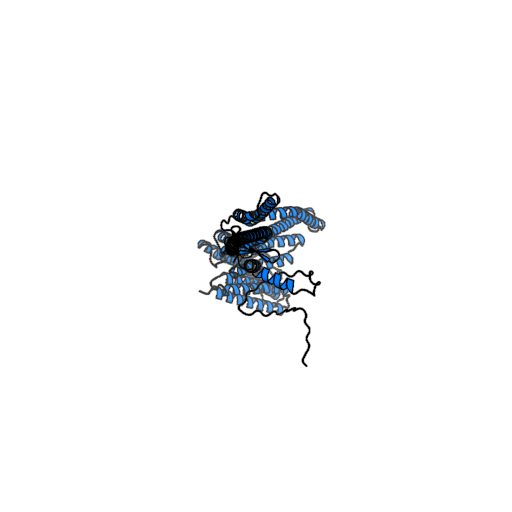157 -36.400 70.745 1.00 57.84 510 ARG A CA 1
ATOM 3766 C C . ARG A 1 510 ? -72.105 -37.421 69.602 1.00 57.84 510 ARG A C 1
ATOM 3768 O O . ARG A 1 510 ? -72.579 -38.553 69.726 1.00 57.84 510 ARG A O 1
ATOM 3775 N N . ARG A 1 511 ? -71.466 -37.045 68.488 1.00 55.78 511 ARG A N 1
ATOM 3776 C CA . ARG A 1 511 ? -71.244 -37.937 67.339 1.00 55.78 511 ARG A CA 1
ATOM 3777 C C . ARG A 1 511 ? -70.249 -39.062 67.653 1.00 55.78 511 ARG A C 1
ATOM 3779 O O . ARG A 1 511 ? -70.410 -40.168 67.157 1.00 55.78 511 ARG A O 1
ATOM 3786 N N . TRP A 1 512 ? -69.258 -38.814 68.509 1.00 54.16 512 TRP A N 1
ATOM 3787 C CA . TRP A 1 512 ? -68.304 -39.835 68.953 1.00 54.16 512 TRP A CA 1
ATOM 3788 C C . TRP A 1 512 ? -68.938 -40.837 69.936 1.00 54.16 512 TRP A C 1
ATOM 3790 O O . TRP A 1 512 ? -68.763 -42.042 69.769 1.00 54.16 512 TRP A O 1
ATOM 3800 N N . ARG A 1 513 ? -69.765 -40.377 70.891 1.00 52.47 513 ARG A N 1
ATOM 3801 C CA . ARG A 1 513 ? -70.523 -41.252 71.815 1.00 52.47 513 ARG A CA 1
ATOM 3802 C C . ARG A 1 513 ? -71.556 -42.137 71.105 1.00 52.47 513 ARG A C 1
ATOM 3804 O O . ARG A 1 513 ? -71.663 -43.317 71.434 1.00 52.47 513 ARG A O 1
ATOM 3811 N N . SER A 1 514 ? -72.265 -41.618 70.100 1.00 56.03 514 SER A N 1
ATOM 3812 C CA . SER A 1 514 ? -73.189 -42.423 69.270 1.00 56.03 514 SER A CA 1
ATOM 3813 C C . SER A 1 514 ? -72.461 -43.448 68.384 1.00 56.03 514 SER A C 1
ATOM 3815 O O . SER A 1 514 ? -72.967 -44.549 68.163 1.00 56.03 514 SER A O 1
ATOM 3817 N N . CYS A 1 515 ? -71.231 -43.148 67.957 1.00 50.00 515 CYS A N 1
ATOM 3818 C CA . CYS A 1 515 ? -70.360 -44.108 67.269 1.00 50.00 515 CYS A CA 1
ATOM 3819 C C . CYS A 1 515 ? -69.766 -45.166 68.230 1.00 50.00 515 CYS A C 1
ATOM 3821 O O . CYS A 1 515 ? -69.482 -46.290 67.825 1.00 50.00 515 CYS A O 1
ATOM 3823 N N . GLY A 1 516 ? -69.609 -44.837 69.520 1.00 45.94 516 GLY A N 1
ATOM 3824 C CA . GLY A 1 516 ? -69.154 -45.765 70.562 1.00 45.94 516 GLY A CA 1
ATOM 3825 C C . GLY A 1 516 ? -70.199 -46.809 70.977 1.00 45.94 516 GLY A C 1
ATOM 3826 O O . GLY A 1 516 ? -69.839 -47.958 71.216 1.00 45.94 516 GLY A O 1
ATOM 3827 N N . ARG A 1 517 ? -71.496 -46.458 71.003 1.00 46.66 517 ARG A N 1
ATOM 3828 C CA . ARG A 1 517 ? -72.588 -47.408 71.325 1.00 46.66 517 ARG A CA 1
ATOM 3829 C C . ARG A 1 517 ? -72.947 -48.376 70.193 1.00 46.66 517 ARG A C 1
ATOM 3831 O O . ARG A 1 517 ? -73.620 -49.364 70.449 1.00 46.66 517 ARG A O 1
ATOM 3838 N N . SER A 1 518 ? -72.485 -48.136 68.966 1.00 44.16 518 SER A N 1
ATOM 3839 C CA . SER A 1 518 ? -72.763 -48.983 67.793 1.00 44.16 518 SER A CA 1
ATOM 3840 C C . SER A 1 518 ? -71.635 -49.970 67.451 1.00 44.16 518 SER A C 1
ATOM 3842 O O . SER A 1 518 ? -71.621 -50.544 66.366 1.00 44.16 518 SER A O 1
ATOM 3844 N N . ARG A 1 519 ? -70.686 -50.209 68.369 1.00 41.03 519 ARG A N 1
ATOM 3845 C CA . ARG A 1 519 ? -69.577 -51.161 68.174 1.00 41.03 519 ARG A CA 1
ATOM 3846 C C . ARG A 1 519 ? -69.577 -52.309 69.185 1.00 41.03 519 ARG A C 1
ATOM 3848 O O . ARG A 1 519 ? -68.590 -52.548 69.872 1.00 41.03 519 ARG A O 1
ATOM 3855 N N . THR A 1 520 ? -70.635 -53.109 69.177 1.00 41.25 520 THR A N 1
ATOM 3856 C CA . THR A 1 520 ? -70.492 -54.563 69.332 1.00 41.25 520 THR A CA 1
ATOM 3857 C C . THR A 1 520 ? -70.246 -55.146 67.937 1.00 41.25 520 THR A C 1
ATOM 3859 O O . THR A 1 520 ? -71.171 -55.365 67.168 1.00 41.25 520 THR A O 1
ATOM 3862 N N . GLY A 1 521 ? -68.971 -55.337 67.579 1.00 43.28 521 GLY A N 1
ATOM 3863 C CA . GLY A 1 521 ? -68.581 -56.068 66.364 1.00 43.28 521 GLY A CA 1
ATOM 3864 C C . GLY A 1 521 ? -67.984 -55.230 65.229 1.00 43.28 521 GLY A C 1
ATOM 3865 O O . GLY A 1 521 ? -68.584 -55.116 64.175 1.00 43.28 521 GLY A O 1
ATOM 3866 N N . CYS A 1 522 ? -66.792 -54.655 65.428 1.00 30.67 522 CYS A N 1
ATOM 3867 C CA . CYS A 1 522 ? -65.704 -54.648 64.428 1.00 30.67 522 CYS A CA 1
ATOM 3868 C C . CYS A 1 522 ? -64.503 -53.874 64.990 1.00 30.67 522 CYS A C 1
ATOM 3870 O O . CYS A 1 522 ? -64.316 -52.679 64.750 1.00 30.67 522 CYS A O 1
ATOM 3872 N N . GLY A 1 523 ? -63.685 -54.564 65.781 1.00 31.70 523 GLY A N 1
ATOM 3873 C CA . GLY A 1 523 ? -62.319 -54.141 66.056 1.00 31.70 523 GLY A CA 1
ATOM 3874 C C . GLY A 1 523 ? -61.377 -54.653 64.966 1.00 31.70 523 GLY A C 1
ATOM 3875 O O . GLY A 1 523 ? -61.560 -55.753 64.457 1.00 31.70 523 GLY A O 1
ATOM 3876 N N . ARG A 1 524 ? -60.320 -53.872 64.710 1.00 35.31 524 ARG A N 1
ATOM 3877 C CA . ARG A 1 524 ? -59.083 -54.224 63.983 1.00 35.31 524 ARG A CA 1
ATOM 3878 C C . ARG A 1 524 ? -59.154 -54.242 62.450 1.00 35.31 524 ARG A C 1
ATOM 3880 O O . ARG A 1 524 ? -59.323 -55.288 61.833 1.00 35.31 524 ARG A O 1
ATOM 3887 N N . ARG A 1 525 ? -58.834 -53.089 61.851 1.00 32.94 525 ARG A N 1
ATOM 3888 C CA . ARG A 1 525 ? -57.695 -52.894 60.921 1.00 32.94 525 ARG A CA 1
ATOM 3889 C C . ARG A 1 525 ? -57.764 -51.491 60.304 1.00 32.94 525 ARG A C 1
ATOM 3891 O O . ARG A 1 525 ? -58.794 -51.142 59.748 1.00 32.94 525 ARG A O 1
ATOM 3898 N N . ALA A 1 526 ? 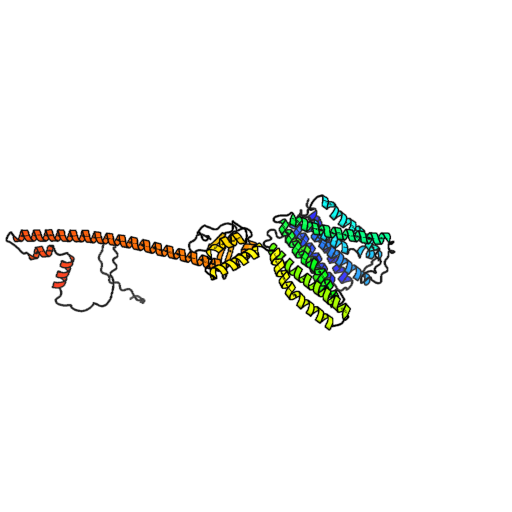-56.669 -50.735 60.438 1.00 32.22 526 ALA A N 1
ATOM 3899 C CA . ALA A 1 526 ? -56.219 -49.590 59.621 1.00 32.22 526 ALA A CA 1
ATOM 3900 C C . ALA A 1 526 ? -55.665 -48.449 60.497 1.00 32.22 526 ALA A C 1
ATOM 3902 O O . ALA A 1 526 ? -56.248 -47.376 60.611 1.00 32.22 526 ALA A O 1
ATOM 3903 N N . TRP A 1 527 ? -54.513 -48.701 61.118 1.00 32.50 527 TRP A N 1
ATOM 3904 C CA . TRP A 1 527 ? -53.576 -47.672 61.576 1.00 32.50 527 TRP A CA 1
ATOM 3905 C C . TRP A 1 527 ? -52.238 -47.957 60.896 1.00 32.50 527 TRP A C 1
ATOM 3907 O O . TRP A 1 527 ? -51.295 -48.379 61.541 1.00 32.50 527 TRP A O 1
ATOM 3917 N N . THR A 1 528 ? -52.183 -47.811 59.575 1.00 37.34 528 THR A N 1
ATOM 3918 C CA . THR A 1 528 ? -50.935 -47.838 58.797 1.00 37.34 528 THR A CA 1
ATOM 3919 C C . THR A 1 528 ? -51.217 -47.319 57.391 1.00 37.34 528 THR A C 1
ATOM 3921 O O . THR A 1 528 ? -51.417 -48.102 56.478 1.00 37.34 528 THR A O 1
ATOM 3924 N N . THR A 1 529 ? -51.279 -45.997 57.229 1.00 31.86 529 THR A N 1
ATOM 3925 C CA . THR A 1 529 ? -50.771 -45.271 56.045 1.00 31.86 529 THR A CA 1
ATOM 3926 C C . THR A 1 529 ? -51.063 -43.787 56.225 1.00 31.86 529 THR A C 1
ATOM 3928 O O . THR A 1 529 ? -52.218 -43.376 56.341 1.00 31.86 529 THR A O 1
ATOM 3931 N N . GLY A 1 530 ? -50.003 -42.980 56.274 1.00 42.03 530 GLY A N 1
ATOM 3932 C CA . GLY A 1 530 ? -50.094 -41.531 56.366 1.00 42.03 530 GLY A CA 1
ATOM 3933 C C . GLY A 1 530 ? -50.790 -40.930 55.147 1.00 42.03 530 GLY A C 1
ATOM 3934 O O . GLY A 1 530 ? -50.285 -41.002 54.033 1.00 42.03 530 GLY A O 1
ATOM 3935 N N . CYS A 1 531 ? -51.933 -40.286 55.369 1.00 27.28 531 CYS A N 1
ATOM 3936 C CA . CYS A 1 531 ? -52.542 -39.354 54.425 1.00 27.28 531 CYS A CA 1
ATOM 3937 C C . CYS A 1 531 ? -53.060 -38.137 55.197 1.00 27.28 531 CYS A C 1
ATOM 3939 O O . CYS A 1 531 ? -53.951 -38.244 56.037 1.00 27.28 531 CYS A O 1
ATOM 3941 N N . ARG A 1 532 ? -52.472 -36.966 54.922 1.00 30.16 532 ARG A N 1
ATOM 3942 C CA . ARG A 1 532 ? -52.948 -35.668 55.423 1.00 30.16 532 ARG A CA 1
ATOM 3943 C C . ARG A 1 532 ? -54.239 -35.270 54.683 1.00 30.16 532 ARG A C 1
ATOM 3945 O O . ARG A 1 532 ? -54.284 -35.435 53.463 1.00 30.16 532 ARG A O 1
ATOM 3952 N N . PRO A 1 533 ? -55.258 -34.687 55.342 1.00 30.81 533 PRO A N 1
ATOM 3953 C CA . PRO A 1 533 ? -56.452 -34.221 54.649 1.00 30.81 533 PRO A CA 1
ATOM 3954 C C . PRO A 1 533 ? -56.221 -32.833 54.032 1.00 30.81 533 PRO A C 1
ATOM 3956 O O . PRO A 1 533 ? -55.867 -31.883 54.729 1.00 30.81 533 PRO A O 1
ATOM 3959 N N . ARG A 1 534 ? -56.464 -32.699 52.722 1.00 29.27 534 ARG A N 1
ATOM 3960 C CA . ARG A 1 534 ? -56.504 -31.416 52.002 1.00 29.27 534 ARG A CA 1
ATOM 3961 C C . ARG A 1 534 ? -57.968 -31.010 51.821 1.00 29.27 534 ARG A C 1
ATOM 3963 O O . ARG A 1 534 ? -58.701 -31.662 51.083 1.00 29.27 534 ARG A O 1
ATOM 3970 N N . TRP A 1 535 ? -58.403 -29.947 52.494 1.00 29.73 535 TRP A N 1
ATOM 3971 C CA . TRP A 1 535 ? -59.752 -29.399 52.338 1.00 29.73 535 TRP A CA 1
ATOM 3972 C C . TRP A 1 535 ? -59.815 -28.462 51.127 1.00 29.73 535 TRP A C 1
ATOM 3974 O O . TRP A 1 535 ? -59.064 -27.492 51.051 1.00 29.73 535 TRP A O 1
ATOM 3984 N N . ARG A 1 536 ? -60.738 -28.718 50.193 1.00 29.73 536 ARG A N 1
ATOM 3985 C CA . ARG A 1 536 ? -61.133 -27.761 49.148 1.00 29.73 536 ARG A CA 1
ATOM 3986 C C . ARG A 1 536 ? -62.635 -27.512 49.290 1.00 29.73 536 ARG A C 1
ATOM 3988 O O . ARG A 1 536 ? -63.426 -28.441 49.170 1.00 29.73 536 ARG A O 1
ATOM 3995 N N . ARG A 1 537 ? -63.027 -26.272 49.593 1.00 27.33 537 ARG A N 1
ATOM 3996 C CA . ARG A 1 537 ? -64.434 -25.842 49.616 1.00 27.33 537 ARG A CA 1
ATOM 3997 C C . ARG A 1 537 ? -64.892 -25.573 48.180 1.00 27.33 537 ARG A C 1
ATOM 3999 O O . ARG A 1 537 ? -64.406 -24.636 47.556 1.00 27.33 537 ARG A O 1
ATOM 4006 N N . SER A 1 538 ? -65.861 -26.339 47.689 1.00 30.91 538 SER A N 1
ATOM 4007 C CA . SER A 1 538 ? -66.759 -25.916 46.608 1.00 30.91 538 SER A CA 1
ATOM 4008 C C . SER A 1 538 ? -68.202 -26.200 47.016 1.00 30.91 538 SER A C 1
ATOM 4010 O O . SER A 1 538 ? -68.487 -27.154 47.737 1.00 30.91 538 SER A O 1
ATOM 4012 N N . ARG A 1 539 ? -69.087 -25.286 46.623 1.00 37.41 539 ARG A N 1
ATOM 4013 C CA . ARG A 1 539 ? -70.464 -25.129 47.092 1.00 37.41 539 ARG A CA 1
ATOM 4014 C C . ARG A 1 539 ? -71.316 -26.389 46.858 1.00 37.41 539 ARG A C 1
ATOM 4016 O O . ARG A 1 539 ? -71.375 -26.884 45.742 1.00 37.41 539 ARG A O 1
ATOM 4023 N N . GLY A 1 540 ? -71.996 -26.833 47.918 1.00 41.09 540 GLY A N 1
ATOM 4024 C CA . GLY A 1 540 ? -73.277 -27.548 47.874 1.00 41.09 540 GLY A CA 1
ATOM 4025 C C . GLY A 1 540 ? -73.323 -28.902 47.163 1.00 41.09 540 GLY A C 1
ATOM 4026 O O . GLY A 1 540 ? -73.876 -28.976 46.077 1.00 41.09 540 GLY A O 1
ATOM 4027 N N . THR A 1 541 ? -72.798 -29.967 47.784 1.00 32.28 541 THR A N 1
ATOM 4028 C CA . THR A 1 541 ? -73.363 -31.346 47.838 1.00 32.28 541 THR A CA 1
ATOM 4029 C C . THR A 1 541 ? -72.309 -32.320 48.389 1.00 32.28 541 THR A C 1
ATOM 4031 O O . THR A 1 541 ? -71.222 -32.466 47.836 1.00 32.28 541 THR A O 1
ATOM 4034 N N . CYS A 1 542 ? -72.608 -33.013 49.493 1.00 26.94 542 CYS A N 1
ATOM 4035 C CA . CYS A 1 542 ? -71.752 -34.081 50.017 1.00 26.94 542 CYS A CA 1
ATOM 4036 C C . CYS A 1 542 ? -71.993 -35.375 49.225 1.00 26.94 542 CYS A C 1
ATOM 4038 O O . CYS A 1 542 ? -72.951 -36.094 49.492 1.00 26.94 542 CYS A O 1
ATOM 4040 N N . ARG A 1 543 ? -71.108 -35.705 48.277 1.00 29.78 543 ARG A N 1
ATOM 4041 C CA . ARG A 1 543 ? -70.956 -37.074 47.757 1.00 29.78 543 ARG A CA 1
ATOM 4042 C C . ARG A 1 543 ? -69.600 -37.630 48.174 1.00 29.78 543 ARG A C 1
ATOM 4044 O O . ARG A 1 543 ? -68.561 -37.068 47.841 1.00 29.78 543 ARG A O 1
ATOM 4051 N N . PHE A 1 544 ? -69.627 -38.752 48.887 1.00 26.02 544 PHE A N 1
ATOM 4052 C CA . PHE A 1 544 ? -68.458 -39.576 49.172 1.00 26.02 544 PHE A CA 1
ATOM 4053 C C . PHE A 1 544 ? -68.079 -40.302 47.871 1.00 26.02 544 PHE A C 1
ATOM 4055 O O . PHE A 1 544 ? -68.814 -41.171 47.407 1.00 26.02 544 PHE A O 1
ATOM 4062 N N . ARG A 1 545 ? -66.974 -39.916 47.230 1.00 27.70 545 ARG A N 1
ATOM 4063 C CA . ARG A 1 545 ? -66.374 -40.687 46.132 1.00 27.70 545 ARG A CA 1
ATOM 4064 C C . ARG A 1 545 ? -64.915 -40.956 46.473 1.00 27.70 545 ARG A C 1
ATOM 4066 O O . ARG A 1 545 ? -64.081 -40.059 46.392 1.00 27.70 545 ARG A O 1
ATOM 4073 N N . CYS A 1 546 ? -64.619 -42.200 46.841 1.00 28.31 546 CYS A N 1
ATOM 4074 C CA . CYS A 1 546 ? -63.269 -42.740 46.758 1.00 28.31 546 CYS A CA 1
ATOM 4075 C C . CYS A 1 546 ? -62.873 -42.767 45.280 1.00 28.31 546 CYS A C 1
ATOM 4077 O O . CYS A 1 546 ? -63.475 -43.485 44.487 1.00 28.31 546 CYS A O 1
ATOM 4079 N N . ALA A 1 547 ? -61.885 -41.962 44.906 1.00 28.86 547 ALA A N 1
ATOM 4080 C CA . ALA A 1 547 ? -61.246 -42.037 43.603 1.00 28.86 547 ALA A CA 1
ATOM 4081 C C . ALA A 1 547 ? -59.761 -42.341 43.821 1.00 28.86 547 ALA A C 1
ATOM 4083 O O . ALA A 1 547 ? -58.934 -41.438 43.918 1.00 28.86 547 ALA A O 1
ATOM 4084 N N . CYS A 1 548 ? -59.437 -43.631 43.907 1.00 29.53 548 CYS A N 1
ATOM 4085 C CA . CYS A 1 548 ? -58.103 -44.122 43.592 1.00 29.53 548 CYS A CA 1
ATOM 4086 C C . CYS A 1 548 ? -57.953 -44.046 42.069 1.00 29.53 548 CYS A C 1
ATOM 4088 O O . CYS A 1 548 ? -58.612 -44.779 41.338 1.00 29.53 548 CYS A O 1
ATOM 4090 N N . ARG A 1 549 ? -57.119 -43.130 41.578 1.00 27.39 549 ARG A N 1
ATOM 4091 C CA . ARG A 1 549 ? -56.617 -43.163 40.204 1.00 27.39 549 ARG A CA 1
ATOM 4092 C C . ARG A 1 549 ? -55.134 -43.444 40.298 1.00 27.39 549 ARG A C 1
ATOM 4094 O O . ARG A 1 549 ? -54.396 -42.544 40.666 1.00 27.39 549 ARG A O 1
ATOM 4101 N N . TRP A 1 550 ? -54.737 -44.666 39.973 1.00 26.73 550 TRP A N 1
ATOM 4102 C CA . TRP A 1 550 ? -53.462 -44.965 39.329 1.00 26.73 550 TRP A CA 1
ATOM 4103 C C . TRP A 1 550 ? -53.566 -46.366 38.717 1.00 26.73 550 TRP A C 1
ATOM 4105 O O . TRP A 1 550 ? -53.558 -47.350 39.445 1.00 26.73 550 TRP A O 1
ATOM 4115 N N . TRP A 1 551 ? -53.772 -46.422 37.400 1.00 28.44 551 TRP A N 1
ATOM 4116 C CA . TRP A 1 551 ? -53.028 -47.211 36.404 1.00 28.44 551 TRP A CA 1
ATOM 4117 C C . TRP A 1 551 ? -53.827 -47.268 35.103 1.00 28.44 551 TRP A C 1
ATOM 4119 O O . TRP A 1 551 ? -55.045 -47.448 35.101 1.00 28.44 551 TRP A O 1
ATOM 4129 N N . GLY A 1 552 ? -53.127 -47.041 33.995 1.00 29.56 552 GLY A N 1
ATOM 4130 C CA . GLY A 1 552 ? -53.672 -47.244 32.667 1.00 29.56 552 GLY A CA 1
ATOM 4131 C C . GLY A 1 552 ? -53.890 -48.727 32.407 1.00 29.56 552 GLY A C 1
ATOM 4132 O O . GLY A 1 552 ? -53.026 -49.537 32.714 1.00 29.56 552 GLY A O 1
ATOM 4133 N N . MET A 1 553 ? -55.031 -49.055 31.814 1.00 26.23 553 MET A N 1
ATOM 4134 C CA . MET A 1 553 ? -55.154 -50.101 30.807 1.00 26.23 553 MET A CA 1
ATOM 4135 C C . MET A 1 553 ? -56.540 -49.994 30.172 1.00 26.23 553 MET A C 1
ATOM 4137 O O . MET A 1 553 ? -57.569 -49.928 30.839 1.00 26.23 553 MET A O 1
ATOM 4141 N N . SER A 1 554 ? -56.520 -49.908 28.850 1.00 30.25 554 SER A N 1
ATOM 4142 C CA . SER A 1 554 ? -57.641 -50.056 27.935 1.00 30.25 554 SER A CA 1
ATOM 4143 C C . SER A 1 554 ? -58.351 -51.397 28.114 1.00 30.25 554 SER A C 1
ATOM 4145 O O . SER A 1 554 ? -57.672 -52.417 28.196 1.00 30.25 554 SER A O 1
ATOM 4147 N N . CYS A 1 555 ? -59.680 -51.423 27.994 1.00 24.30 555 CYS A N 1
ATOM 4148 C CA . CYS A 1 555 ? -60.347 -52.441 27.181 1.00 24.30 555 CYS A CA 1
ATOM 4149 C C . CYS A 1 555 ? -61.748 -52.006 26.741 1.00 24.30 555 CYS A C 1
ATOM 4151 O O . CYS A 1 555 ? -62.438 -51.251 27.421 1.00 24.30 555 CYS A O 1
ATOM 4153 N N . ARG A 1 556 ? -62.077 -52.456 25.529 1.00 28.44 556 ARG A N 1
ATOM 4154 C CA . ARG A 1 556 ? -63.285 -52.194 24.747 1.00 28.44 556 ARG A CA 1
ATOM 4155 C C . ARG A 1 556 ? -64.522 -52.872 25.340 1.00 28.44 556 ARG A C 1
ATOM 4157 O O . ARG A 1 556 ? -64.422 -53.847 26.071 1.00 28.44 556 ARG A O 1
ATOM 4164 N N . SER A 1 557 ? -65.653 -52.316 24.920 1.00 31.05 557 SER A N 1
ATOM 4165 C CA . SER A 1 557 ? -67.019 -52.847 24.888 1.00 31.05 557 SER A CA 1
ATOM 4166 C C . SER A 1 557 ? -67.192 -54.369 24.957 1.00 31.05 557 SER A C 1
ATOM 4168 O O . SER A 1 557 ? -66.708 -55.078 24.073 1.00 31.05 557 SER A O 1
ATOM 4170 N N . SER A 1 558 ? -68.053 -54.795 25.880 1.00 31.31 558 SER A N 1
ATOM 4171 C CA . SER A 1 558 ? -69.314 -55.505 25.599 1.00 31.31 558 SER A CA 1
ATOM 4172 C C . SER A 1 558 ? -70.170 -55.508 26.857 1.00 31.31 558 SER A C 1
ATOM 4174 O O . SER A 1 558 ? -69.623 -55.952 27.894 1.00 31.31 558 SER A O 1
#

Sequence (558 aa):
MRWPWGLAVGTSLLVATMLVGGGWLLLAADLSGGAFAGLAAVAGGLAVLGLLVARREPRNVVGAMLTLVGALVAYLAGREVYYDAAAVGVVPLDRRVVAWLEESGWWLFVVVALLLLYFPEGRLVSPRWRVVPLGLVLLGAAQQVFGAFATAPFLAPLEGWARPYAPLPLGLRVLSEVVFGVFLGLVLVAAASVVVRFRRSTGRPRAQVKWLAIAGVVAVCYPFVCLAEIVVTGESGTVATVTGVLALVSLPTAVAVAVLQHDLYDVDRAVADAVTYAIVLVALLATYAVSALALGLVVGRGSAVAAATATAVCALVLAPLRSWLRRVVDRRLYPPRRAALAAIDELQHRIHAGEGSPEELEAVLRQALRDPELRVGYLVPGAAGFVDAAGEPVGGEVVPVMLGGVQIGVLAGNGSAVLRVVADAAASLVEVTRLRAELAGALREVEASRARLVQAGDAERRRLERDLHDGAQQRLVSLGMSLRLAQRHLADGTVDVDGVLDQGLPSWLRRWRSCGRSRTGCGRRAWTTGCRPRWRRSRGTCRFRCACRWWGMSCRSS

Secondary structure (DSSP, 8-state):
--HHHHHHHHHHHHHHHHHHHHHHHHHHTT---HHHHHHHHHHHHHHHHHHHHHHH-TT-SHHHHHHHHHHHHHHHHHHHHHHHHHHTTSS---HHHHHHHHGGGHHHHHHHHHHHHHTTTTS-SSGGGGHHHHHHHHHHHHHHHHHTT--SPPPTTSTTSPPSSPPPPHHHHHHHHHHHHHHHHHHHHHHHHHHHHHHH--SHHHHHHHHHHHHHHHHHHHHHHHHHHHHHHSS--HHHHHHHHHHHHHHHHHHHHHHH-SS-TTHHHHHHHHHHHHHHHHHHHHHHHHHHHHHHHHH-TT-HHHHHHHHHHHHHHHHHHHHHHHHHHHHHH-HHHHHHHHHHHHHHHHHHTTS--GGGHHHHHHHHHT-TT-EEEE--TT-SS-B-TTSPBP-SSEEEEEETTEEEEEEESS-HHHHHHHHHHHHHHHHHHHHHHHHHHHHHHHHHHHHHHHHHHHHHHHHHHHHHHHHHHHHHHHHHHHHHHHHHHHHS--S-HHHHHHHHS-HHHHHHHHHHHT-SS-----------------SS------------------